Protein 5WUT (pdb70)

InterPro domains:
  IPR000757 Beta-glucanase-like, N-terminal domain [PF00722] (59-223)
  IPR000757 Beta-glucanase-like, N-terminal domain [PS51762] (27-251)
  IPR013320 Concanavalin A-like lectin/glucanase domain superfamily [SSF49899] (16-251)
  IPR050546 Glycosyl Hydrolase Family 16 [PTHR10963] (18-251)

Solvent-accessible surface area: 19400 Å² total; per-residue (Å²): 188,81,56,34,33,21,90,3,110,44,204,139,8,68,76,166,22,1,39,45,43,83,24,67,16,65,142,92,77,10,44,50,38,89,22,96,2,63,5,28,124,109,6,40,94,35,86,131,24,38,0,7,0,19,0,63,76,100,60,128,89,15,8,0,0,29,0,1,0,34,67,77,59,50,24,66,57,8,52,0,20,0,76,1,84,4,1,62,19,92,0,0,38,0,3,1,26,0,11,0,38,43,37,169,122,61,28,113,26,46,0,0,20,0,8,2,1,8,2,1,5,81,57,69,74,44,1,17,2,8,0,21,1,56,59,16,74,47,145,15,143,21,56,90,124,3,59,0,56,32,0,34,119,35,56,18,36,1,3,0,30,1,48,130,73,59,0,4,0,6,0,32,37,0,42,19,33,60,20,79,23,146,79,66,65,92,35,43,6,7,0,75,24,54,0,4,0,0,0,9,0,0,0,0,7,114,84,0,3,95,107,18,58,6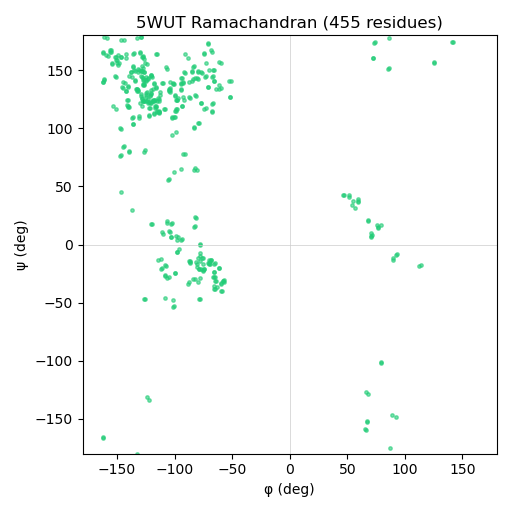4,92,23,28,96,32,67,0,14,1,28,27,0,47,0,78,94,189,77,60,32,34,20,90,3,112,44,205,137,12,68,75,164,21,1,38,45,40,83,23,70,12,72,141,86,74,15,35,54,30,78,23,96,2,64,5,27,124,111,5,38,101,33,87,132,24,42,0,10,0,11,0,60,73,108,62,126,94,16,6,0,0,32,0,1,0,37,67,76,59,52,24,67,58,8,52,0,20,0,79,1,83,5,0,60,19,84,0,0,48,0,3,2,28,0,10,0,40,44,36,176,122,62,28,112,25,46,0,0,21,0,8,2,1,12,2,3,5,79,54,70,76,41,2,29,2,8,0,23,1,54,60,15,80,49,148,12,145,21,58,90,118,4,56,0,57,31,0,32,118,34,55,19,37,2,3,0,31,1,48,131,71,58,0,4,1,6,0,33,37,0,41,19,32,61,17,82,20,146,86,68,60,96,34,50,7,7,0,76,26,52,0,5,0,0,0,9,0,0,0,0,3,94,99,0,5,88,108,17,62,64,92,26,2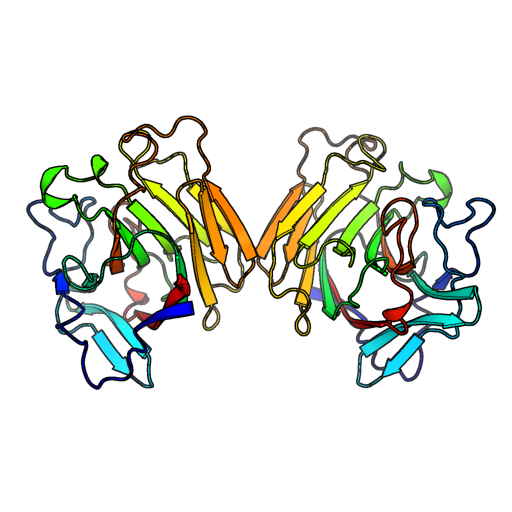8,95,32,66,0,13,3,28,28,0,46,0,77,100

Nearest PDB structures (foldseek):
  5wut-assembly1_B  TM=1.003E+00  e=5.704E-50  Flavobacterium sp.
  3b00-assembly2_B  TM=9.489E-01  e=1.989E-28  Thermotoga maritima MSB8
  4dfs-assembly2_B  TM=9.266E-01  e=1.039E-27  Thermotoga petrophila RKU-1
  4cte-assembly2_B  TM=9.230E-01  e=1.098E-27  Zobellia galactanivorans
  6jh5-assembly1_A  TM=9.094E-01  e=3.691E-27  Aquimarina

Organism: NCBI:txid1441053

Radius of gyration: 25.36 Å; Cα contacts (8 Å, |Δi|>4): 1259; chains: 2; bounding box: 70×44×69 Å

Structure (mmCIF, N/CA/C/O backbone):
data_5WUT
#
_entry.id   5WUT
#
_cell.length_a   64.630
_cell.length_b   80.880
_cell.length_c   109.490
_cell.angle_alpha   90.00
_cell.angle_beta   90.00
_cell.angle_gamma   90.00
#
_symmetry.space_group_name_H-M   'P 21 21 21'
#
loop_
_entity.id
_entity.type
_entity.pdbx_description
1 polymer ULam111
2 water water
#
loop_
_atom_site.group_PDB
_atom_site.id
_atom_site.type_symbol
_atom_site.label_atom_id
_atom_site.label_alt_id
_atom_site.label_comp_id
_atom_site.label_asym_id
_atom_site.label_entity_id
_atom_site.label_seq_id
_atom_site.pdbx_PDB_ins_code
_atom_site.Cartn_x
_atom_site.Cartn_y
_atom_site.Cartn_z
_atom_site.occupancy
_atom_site.B_iso_or_equiv
_atom_site.auth_seq_id
_atom_site.auth_comp_id
_atom_site.auth_asym_id
_atom_site.auth_atom_id
_atom_site.pdbx_PDB_model_num
ATOM 1 N N . LYS A 1 6 ? -45.484 -1.185 -20.436 1.00 17.42 6 LYS A N 1
ATOM 2 C CA . LYS A 1 6 ? -45.073 -2.474 -20.981 1.00 17.00 6 LYS A CA 1
ATOM 3 C C . LYS A 1 6 ? -43.561 -2.508 -21.175 1.00 15.82 6 LYS A C 1
ATOM 4 O O . LYS A 1 6 ? -42.934 -1.467 -21.364 1.00 12.86 6 LYS A O 1
ATOM 10 N N . LEU A 1 7 ? -42.989 -3.708 -21.127 1.00 16.85 7 LEU A N 1
ATOM 11 C CA . LEU A 1 7 ? -41.583 -3.899 -21.467 1.00 13.71 7 LEU A CA 1
ATOM 12 C C . LEU A 1 7 ? -41.440 -3.808 -22.973 1.00 18.37 7 LEU A C 1
ATOM 13 O O . LEU A 1 7 ? -42.010 -4.628 -23.694 1.00 20.14 7 LEU A O 1
ATOM 18 N N . VAL A 1 8 ? -40.705 -2.813 -23.458 1.00 14.04 8 VAL A N 1
ATOM 19 C CA . VAL A 1 8 ? -40.594 -2.608 -24.901 1.00 13.05 8 VAL A CA 1
ATOM 20 C C . VAL A 1 8 ? -39.298 -3.174 -25.491 1.00 13.32 8 VAL A C 1
ATOM 21 O O . VAL A 1 8 ? -39.247 -3.478 -26.680 1.00 14.94 8 VAL A O 1
ATOM 25 N N . TRP A 1 9 ? -38.257 -3.305 -24.667 1.00 13.39 9 TRP A N 1
ATOM 26 C CA . TRP A 1 9 ? -36.989 -3.888 -25.105 1.00 13.24 9 TRP A CA 1
ATOM 27 C C . TRP A 1 9 ? -36.176 -4.333 -23.904 1.00 11.15 9 TRP A C 1
ATOM 28 O O . TRP A 1 9 ? -36.194 -3.681 -22.873 1.00 11.75 9 TRP A O 1
ATOM 39 N N . GLU A 1 10 ? -35.492 -5.461 -24.033 1.00 11.12 10 GLU A N 1
ATOM 40 C CA . GLU A 1 10 ? -34.558 -5.891 -23.005 1.00 12.29 10 GLU A CA 1
ATOM 41 C C . GLU A 1 10 ? -33.320 -6.484 -23.646 1.00 14.90 10 GLU A C 1
ATOM 42 O O . GLU A 1 10 ? -33.400 -7.234 -24.622 1.00 15.32 10 GLU A O 1
ATOM 48 N N . GLU A 1 11 ? -32.173 -6.104 -23.097 1.00 13.98 11 GLU A N 1
ATOM 49 C CA . GLU A 1 11 ? -30.917 -6.788 -23.358 1.00 12.88 11 GLU A CA 1
ATOM 50 C C . GLU A 1 11 ? -30.630 -7.717 -22.179 1.00 13.85 11 GLU A C 1
ATOM 51 O O . GLU A 1 11 ? -30.327 -7.252 -21.067 1.00 13.07 11 GLU A O 1
ATOM 57 N N . HIS A 1 12 ? -30.741 -9.025 -22.413 1.00 15.29 12 HIS A N 1
ATOM 58 C CA . HIS A 1 12 ? -30.536 -10.044 -21.380 1.00 16.34 12 HIS A CA 1
ATOM 59 C C . HIS A 1 12 ? -29.071 -10.464 -21.252 1.00 13.80 12 HIS A C 1
ATOM 60 O O . HIS A 1 12 ? -28.706 -11.159 -20.309 1.00 16.02 12 HIS A O 1
ATOM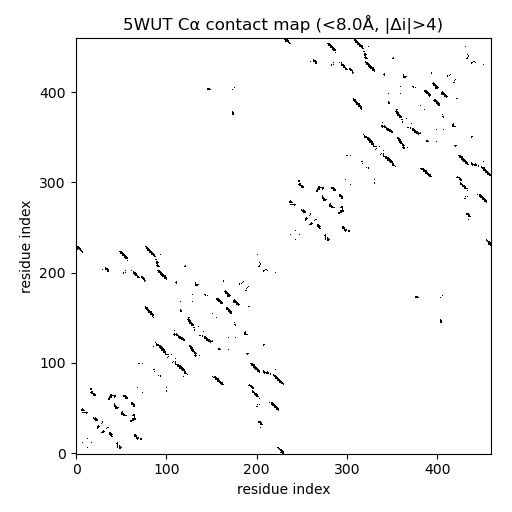 67 N N . PHE A 1 13 ? -28.268 -10.091 -22.248 1.00 13.08 13 PHE A N 1
ATOM 68 C CA . PHE A 1 13 ? -26.868 -10.528 -22.360 1.00 12.47 13 PHE A CA 1
ATOM 69 C C . PHE A 1 13 ? -26.733 -12.051 -22.246 1.00 18.64 13 PHE A C 1
ATOM 70 O O . PHE A 1 13 ? -25.799 -12.567 -21.618 1.00 20.04 13 PHE A O 1
ATOM 78 N N . ASN A 1 14 ? -27.660 -12.764 -22.879 1.00 19.97 14 ASN A N 1
ATOM 79 C CA . ASN A 1 14 ? -27.695 -14.223 -22.796 1.00 20.50 14 ASN A CA 1
ATOM 80 C C . ASN A 1 14 ? -27.037 -14.912 -23.984 1.00 22.59 14 ASN A C 1
ATOM 81 O O . ASN A 1 14 ? -26.897 -16.134 -23.989 1.00 27.48 14 ASN A O 1
ATOM 86 N N . GLY A 1 15 ? -26.647 -14.144 -24.995 1.00 19.59 15 GLY A N 1
ATOM 87 C CA . GLY A 1 15 ? -26.018 -14.719 -26.172 1.00 21.56 15 GLY A CA 1
ATOM 88 C C . GLY A 1 15 ? -24.606 -15.238 -25.922 1.00 24.37 15 GLY A C 1
ATOM 89 O O . GLY A 1 15 ? -24.048 -15.031 -24.843 1.00 23.87 15 GLY A O 1
ATOM 90 N N . LYS A 1 16 ? -24.011 -15.908 -26.911 1.00 25.18 16 LYS A N 1
ATOM 91 C CA . LYS A 1 16 ? -22.608 -16.290 -26.784 1.00 24.25 16 LYS A CA 1
ATOM 92 C C . LYS A 1 16 ? -21.701 -15.109 -27.072 1.00 23.02 16 LYS A C 1
ATOM 93 O O . LYS A 1 16 ? -20.544 -15.098 -26.667 1.00 25.88 16 LYS A O 1
ATOM 99 N N . GLU A 1 17 ? -22.221 -14.120 -27.787 1.00 20.62 17 GLU A N 1
ATOM 100 C CA . GLU A 1 17 ? -21.449 -12.923 -28.062 1.00 18.77 17 GLU A CA 1
ATOM 101 C C . GLU A 1 17 ? -22.360 -11.710 -28.008 1.00 17.89 17 GLU A C 1
ATOM 102 O O . GLU A 1 17 ? -23.586 -11.834 -28.046 1.00 18.15 17 GLU A O 1
ATOM 108 N N . LEU A 1 18 ? -21.753 -10.538 -27.903 1.00 17.16 18 LEU A N 1
ATOM 109 C CA . LEU A 1 18 ? -22.498 -9.289 -27.941 1.00 17.87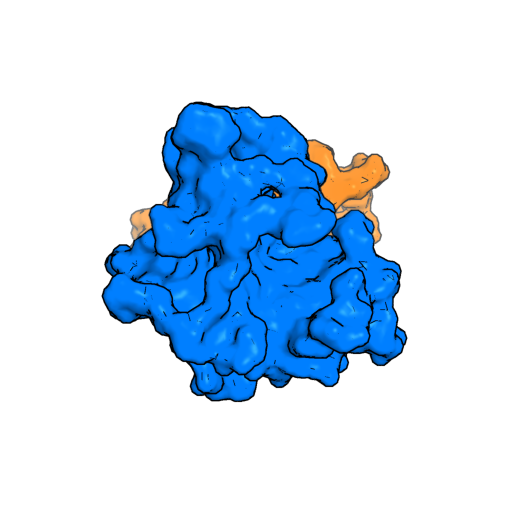 18 LEU A CA 1
ATOM 110 C C . LEU A 1 18 ? -23.214 -9.166 -29.275 1.00 16.96 18 LEU A C 1
ATOM 111 O O . LEU A 1 18 ? -22.624 -9.410 -30.320 1.00 17.55 18 LEU A O 1
ATOM 116 N N . ASP A 1 19 ? -24.488 -8.791 -29.245 1.00 15.30 19 ASP A N 1
ATOM 117 C CA . ASP A 1 19 ? -25.252 -8.652 -30.483 1.00 14.87 19 ASP A CA 1
ATOM 118 C C . ASP A 1 19 ? -24.924 -7.329 -31.177 1.00 16.02 19 ASP A C 1
ATOM 119 O O . ASP A 1 19 ? -25.389 -6.275 -30.755 1.00 14.21 19 ASP A O 1
ATOM 124 N N . THR A 1 20 ? -24.139 -7.377 -32.252 1.00 13.68 20 THR A N 1
ATOM 125 C CA . THR A 1 20 ? -23.713 -6.143 -32.916 1.00 14.27 20 THR A CA 1
ATOM 126 C C . THR A 1 20 ? -24.789 -5.523 -33.806 1.00 13.30 20 THR A C 1
ATOM 127 O O . THR A 1 20 ? -24.580 -4.463 -34.390 1.00 16.31 20 THR A O 1
ATOM 131 N N . LYS A 1 21 ? -25.952 -6.157 -33.881 1.00 14.10 21 LYS A N 1
ATOM 132 C CA . LYS A 1 21 ? -27.096 -5.517 -34.507 1.00 16.12 21 LYS A CA 1
ATOM 133 C C . LYS A 1 21 ? -27.673 -4.467 -33.564 1.00 13.56 21 LYS A C 1
ATOM 134 O O . LYS A 1 21 ? -28.351 -3.536 -33.996 1.00 14.58 21 LYS A O 1
ATOM 140 N N . ASN A 1 22 ? -27.389 -4.626 -32.276 1.00 14.02 22 ASN A N 1
ATOM 141 C CA . ASN A 1 22 ? -27.861 -3.666 -31.277 1.00 11.43 22 ASN A CA 1
ATOM 142 C C . ASN A 1 22 ? -26.738 -2.840 -30.653 1.00 11.83 22 ASN A C 1
ATOM 143 O O . ASN A 1 22 ? -27.008 -1.765 -30.114 1.00 11.98 22 ASN A O 1
ATOM 148 N N . TRP A 1 23 ? -25.491 -3.327 -30.733 1.00 11.33 23 TRP A N 1
ATOM 149 C CA . TRP A 1 23 ? -24.358 -2.671 -30.056 1.00 11.42 23 TRP A CA 1
ATOM 150 C C . TRP A 1 23 ? -23.227 -2.291 -30.994 1.00 14.32 23 TRP A C 1
ATOM 151 O O . TRP A 1 23 ? -22.888 -3.035 -31.923 1.00 14.04 23 TRP A O 1
ATOM 162 N N . ASN A 1 24 ? -22.628 -1.137 -30.716 1.00 10.60 24 ASN A N 1
ATOM 163 C CA . ASN A 1 24 ? -21.386 -0.717 -31.359 1.00 11.32 24 ASN A CA 1
ATOM 164 C C . ASN A 1 24 ? -20.255 -0.829 -30.371 1.00 10.63 24 ASN A C 1
ATOM 165 O O . ASN A 1 24 ? -20.473 -0.695 -29.158 1.00 11.77 24 ASN A O 1
ATOM 170 N N . PHE A 1 25 ? -19.041 -1.033 -30.875 1.00 11.84 25 PHE A N 1
ATOM 171 C CA . PHE A 1 25 ? -17.857 -0.785 -30.055 1.00 11.36 25 PHE A CA 1
ATOM 172 C C . PHE A 1 25 ? -17.327 0.615 -30.313 1.00 13.49 25 PHE A C 1
ATOM 173 O O . PHE A 1 25 ? -17.247 1.065 -31.463 1.00 15.60 25 PHE A O 1
ATOM 181 N N . GLU A 1 26 ? -16.933 1.300 -29.249 1.00 11.49 26 GLU A N 1
ATOM 182 C CA . GLU A 1 26 ? -16.093 2.475 -29.420 1.00 12.04 26 GLU A CA 1
ATOM 183 C C . GLU A 1 26 ? -14.692 2.031 -29.008 1.00 13.90 26 GLU A C 1
ATOM 184 O O . GLU A 1 26 ? -14.520 1.342 -28.000 1.00 14.62 26 GLU A O 1
ATOM 190 N N . LEU A 1 27 ? -13.702 2.325 -29.848 1.00 11.38 27 LEU A N 1
ATOM 191 C CA . LEU A 1 27 ? -12.393 1.682 -29.705 1.00 11.38 27 LEU A CA 1
ATOM 192 C C . LEU A 1 27 ? -11.241 2.668 -29.734 1.00 10.14 27 LEU A C 1
ATOM 193 O O . LEU A 1 27 ? -11.302 3.689 -30.423 1.00 12.60 27 LEU A O 1
ATOM 198 N N . GLY A 1 28 ? -10.175 2.305 -29.030 1.00 11.30 28 GLY A N 1
ATOM 199 C CA . GLY A 1 28 ? -8.919 3.036 -29.079 1.00 11.22 28 GLY A CA 1
ATOM 200 C C . GLY A 1 28 ? -8.755 4.107 -28.018 1.00 13.78 28 GLY A C 1
ATOM 201 O O . GLY A 1 28 ? -9.274 3.982 -26.904 1.00 13.29 28 GLY A O 1
ATOM 202 N N . ASP A 1 29 ? -8.022 5.159 -28.376 1.00 13.61 29 ASP A N 1
ATOM 203 C CA . ASP A 1 29 ? -7.643 6.188 -27.422 1.00 13.37 29 ASP A CA 1
ATOM 204 C C . ASP A 1 29 ? -8.547 7.425 -27.411 1.00 17.62 29 ASP A C 1
ATOM 205 O O . ASP A 1 29 ? -8.367 8.329 -26.578 1.00 15.88 29 ASP A O 1
ATOM 210 N N . GLY A 1 30 ? -9.523 7.459 -28.313 1.00 15.33 30 GLY A N 1
ATOM 211 C CA . GLY A 1 30 ? -10.480 8.549 -28.386 1.00 17.19 30 GLY A CA 1
ATOM 212 C C . GLY A 1 30 ? -10.066 9.708 -29.279 1.00 20.09 30 GLY A C 1
ATOM 213 O O . GLY A 1 30 ? -10.882 10.580 -29.575 1.00 22.57 30 GLY A O 1
ATOM 214 N N . CYS A 1 31 ? -8.803 9.730 -29.709 1.00 18.37 31 CYS A N 1
ATOM 215 C CA . CYS A 1 31 ? -8.309 10.808 -30.573 1.00 18.59 31 CYS A CA 1
ATOM 216 C C . CYS A 1 31 ? -9.193 11.009 -31.802 1.00 23.31 31 CYS A C 1
ATOM 217 O O . CYS A 1 31 ? -9.653 10.036 -32.398 1.00 21.90 31 CYS A O 1
ATOM 220 N N . PRO A 1 32 ? -9.419 12.279 -32.202 1.00 24.02 32 PRO A N 1
ATOM 221 C CA . PRO A 1 32 ? -8.733 13.486 -31.714 1.00 24.40 32 PRO A CA 1
ATOM 222 C C . PRO A 1 32 ? -9.197 13.999 -30.349 1.00 26.38 32 PRO A C 1
ATOM 223 O O . PRO A 1 32 ? -8.545 14.876 -29.776 1.00 26.43 32 PRO A O 1
ATOM 227 N N . ASN A 1 33 ? -10.290 13.455 -29.829 1.00 26.23 33 ASN A N 1
ATOM 228 C CA . ASN A 1 33 ? -10.633 13.677 -28.427 1.00 24.39 33 ASN A CA 1
ATOM 229 C C . ASN A 1 33 ? -9.860 12.696 -27.554 1.00 22.74 33 ASN A C 1
ATOM 230 O O . ASN A 1 33 ? -10.453 11.838 -26.897 1.00 21.69 33 ASN A O 1
ATOM 235 N N . CYS A 1 34 ? -8.534 12.822 -27.564 1.00 24.55 34 CYS A N 1
ATOM 236 C CA . CYS A 1 34 ? -7.647 11.847 -26.926 1.00 22.19 34 CYS A CA 1
ATOM 237 C C . CYS A 1 34 ? -7.915 11.710 -25.430 1.00 24.27 34 CYS A C 1
ATOM 238 O O . CYS A 1 34 ? -8.025 12.705 -24.716 1.00 24.19 34 CYS A O 1
ATOM 241 N N . GLY A 1 35 ? -7.974 10.471 -24.954 1.00 19.60 35 GLY A N 1
ATOM 242 C CA . GLY A 1 35 ? -8.274 10.199 -23.557 1.00 19.00 35 GLY A CA 1
ATOM 243 C C . GLY A 1 35 ? -9.753 10.298 -23.242 1.00 18.74 35 GLY A C 1
ATOM 244 O O . GLY A 1 35 ? -10.143 10.413 -22.073 1.00 18.96 35 GLY A O 1
ATOM 245 N N . TRP A 1 36 ? -10.566 10.267 -24.297 1.00 16.98 36 TRP A N 1
ATOM 246 C CA . TRP A 1 36 ? -12.025 10.266 -24.219 1.00 22.05 36 TRP A CA 1
ATOM 247 C C . TRP A 1 36 ? -12.636 11.432 -23.455 1.00 22.07 36 TRP A C 1
ATOM 248 O O . TRP A 1 36 ? -13.717 11.309 -22.892 1.00 22.32 36 TRP A O 1
ATOM 259 N N . GLY A 1 37 ? -11.979 12.586 -23.506 1.00 22.15 37 GLY A N 1
ATOM 260 C CA . GLY A 1 37 ? -12.571 13.789 -22.954 1.00 23.56 37 GLY A CA 1
ATOM 261 C C . GLY A 1 37 ? -12.184 14.018 -21.510 1.00 26.47 37 GLY A C 1
ATOM 262 O O . GLY A 1 37 ? -12.438 15.087 -20.958 1.00 28.32 37 GLY A O 1
ATOM 263 N N . ASN A 1 38 ? -11.543 13.029 -20.899 1.00 20.40 38 ASN A N 1
ATOM 264 C CA . ASN A 1 38 ? -11.098 13.191 -19.520 1.00 22.33 38 ASN A CA 1
ATOM 265 C C . ASN A 1 38 ? -9.698 12.653 -19.285 1.00 20.25 38 ASN A C 1
ATOM 266 O O . ASN A 1 38 ? -9.368 12.248 -18.169 1.00 22.69 38 ASN A O 1
ATOM 271 N N . SER A 1 39 ? -8.861 12.698 -20.319 1.00 20.25 39 SER A N 1
ATOM 272 C CA . SER A 1 39 ? -7.451 12.341 -20.194 1.00 15.91 39 SER A CA 1
ATOM 273 C C . SER A 1 39 ? -7.244 10.931 -19.613 1.00 18.65 39 SER A C 1
ATOM 274 O O . SER A 1 39 ? -6.331 10.688 -18.830 1.00 18.33 39 SER A O 1
ATOM 277 N N . GLU A 1 40 ? -8.118 10.009 -19.996 1.00 14.73 40 GLU A N 1
ATOM 278 C CA . GLU A 1 40 ? -8.115 8.648 -19.469 1.00 13.56 40 GLU A CA 1
ATOM 279 C C . GLU A 1 40 ? -6.984 7.750 -19.966 1.00 15.52 40 GLU A C 1
ATOM 280 O O . GLU A 1 40 ? -6.412 7.993 -21.027 1.00 16.99 40 GLU A O 1
ATOM 286 N N . ARG A 1 41 ? -6.657 6.727 -19.174 1.00 12.67 41 ARG A N 1
ATOM 287 C CA . ARG A 1 41 ? -5.529 5.853 -19.499 1.00 12.99 41 ARG A CA 1
ATOM 288 C C . ARG A 1 41 ? -5.825 4.728 -20.509 1.00 15.73 41 ARG A C 1
ATOM 289 O O . ARG A 1 41 ? -4.923 4.306 -21.239 1.00 16.83 41 ARG A O 1
ATOM 297 N N . GLN A 1 42 ? -7.059 4.233 -20.552 1.00 16.01 42 GLN A N 1
ATOM 298 C CA . GLN A 1 42 ? -7.328 3.000 -21.295 1.00 14.56 42 GLN A CA 1
ATOM 299 C C . GLN A 1 42 ? -7.459 3.159 -22.801 1.00 11.37 42 GLN A C 1
ATOM 300 O O . GLN A 1 42 ? -7.898 4.194 -23.304 1.00 12.38 42 GLN A O 1
ATOM 306 N N . LEU A 1 43 ? -7.048 2.107 -23.510 1.00 11.76 43 LEU A N 1
ATOM 307 C CA . LEU A 1 43 ? -7.495 1.888 -24.872 1.00 10.56 43 LEU A CA 1
ATOM 308 C C . LEU A 1 43 ? -8.691 0.967 -24.793 1.00 10.46 43 LEU A C 1
ATOM 309 O O . LEU A 1 43 ? -8.664 -0.041 -24.084 1.00 11.43 43 LEU A O 1
ATOM 314 N N . TYR A 1 44 ? -9.746 1.316 -25.510 1.00 10.68 44 TYR A N 1
ATOM 315 C CA . TYR A 1 44 ? -10.911 0.456 -25.553 1.00 10.95 44 TYR A CA 1
ATOM 316 C C . TYR A 1 44 ? -10.737 -0.562 -26.677 1.00 12.28 44 TYR A C 1
ATOM 317 O O . TYR A 1 44 ? -10.217 -0.231 -27.751 1.00 12.71 44 TYR A O 1
ATOM 326 N N . THR A 1 45 ? -11.143 -1.801 -26.410 1.00 11.47 45 THR A N 1
ATOM 327 C CA . THR A 1 45 ? -10.907 -2.903 -27.338 1.00 12.67 45 THR A CA 1
ATOM 328 C C . THR A 1 45 ? -12.157 -3.730 -27.558 1.00 12.93 45 THR A C 1
ATOM 329 O O . THR A 1 45 ? -13.179 -3.491 -26.914 1.00 12.73 45 THR A O 1
ATOM 333 N N . LYS A 1 46 ? -12.054 -4.731 -28.432 1.00 13.96 46 LYS A N 1
ATOM 334 C CA . LYS A 1 46 ? -13.119 -5.723 -28.614 1.00 13.27 46 LYS A CA 1
ATOM 335 C C . LYS A 1 46 ? -12.743 -7.025 -27.922 1.00 15.34 46 LYS A C 1
ATOM 336 O O . LYS A 1 46 ? -13.438 -8.047 -28.048 1.00 16.29 46 LYS A O 1
ATOM 342 N N . THR A 1 47 ? -11.635 -6.992 -27.193 1.00 14.88 47 THR A N 1
ATOM 343 C CA . THR A 1 47 ? -11.100 -8.197 -26.569 1.00 16.10 47 THR A CA 1
ATOM 344 C C . THR A 1 47 ? -11.019 -8.113 -25.043 1.00 17.28 47 THR A C 1
ATOM 345 O O . THR A 1 47 ? -10.320 -8.905 -24.402 1.00 21.02 47 THR A O 1
ATOM 349 N N . ASN A 1 48 ? -11.751 -7.173 -24.443 1.00 14.03 48 ASN A N 1
ATOM 350 C CA . ASN A 1 48 ? -11.769 -7.052 -22.987 1.00 14.05 48 ASN A CA 1
ATOM 351 C C . ASN A 1 48 ? -13.109 -7.434 -22.347 1.00 13.65 48 ASN A C 1
ATOM 352 O O . ASN A 1 48 ? -13.320 -7.210 -21.158 1.00 15.43 48 ASN A O 1
ATOM 357 N N . HIS A 1 49 ? -14.007 -8.020 -23.124 1.00 12.83 49 HIS A N 1
ATOM 358 C CA . HIS A 1 49 ? -15.295 -8.424 -22.563 1.00 11.86 49 HIS A CA 1
ATOM 359 C C . HIS A 1 49 ? -15.604 -9.879 -22.881 1.00 15.04 49 HIS A C 1
ATOM 360 O O . HIS A 1 49 ? -15.039 -10.463 -23.810 1.00 15.97 49 HIS A O 1
ATOM 367 N N . LYS A 1 50 ? -16.522 -10.450 -22.116 1.00 13.93 50 LYS A N 1
ATOM 368 C CA . LYS A 1 50 ? -17.023 -11.793 -22.385 1.00 15.34 50 LYS A CA 1
ATOM 369 C C . LYS A 1 50 ? -18.477 -11.904 -21.945 1.00 16.42 50 LYS A C 1
ATOM 370 O O . LYS A 1 50 ? -18.947 -11.130 -21.107 1.00 15.53 50 LYS A O 1
ATOM 376 N N . MET A 1 51 ? -19.192 -12.848 -22.544 1.00 17.63 51 MET A N 1
ATOM 377 C CA . MET A 1 51 ? -20.542 -13.184 -22.110 1.00 17.81 51 MET A CA 1
ATOM 378 C C . MET A 1 51 ? -20.453 -14.433 -21.255 1.00 19.88 51 MET A C 1
ATOM 379 O O . MET A 1 51 ? -20.048 -15.492 -21.731 1.00 21.87 51 MET A O 1
ATOM 384 N N . GLU A 1 52 ? -20.790 -14.295 -19.981 1.00 18.36 52 GLU A N 1
ATOM 385 C CA . GLU A 1 52 ? -20.603 -15.365 -19.008 1.00 19.68 52 GLU A CA 1
ATOM 386 C C . GLU A 1 52 ? -21.758 -15.450 -18.018 1.00 22.12 52 GLU A C 1
ATOM 387 O O . GLU A 1 52 ? -22.032 -14.486 -17.317 1.00 17.73 52 GLU A O 1
ATOM 393 N N . ASN A 1 53 ? -22.431 -16.596 -17.976 1.00 26.48 53 ASN A N 1
ATOM 394 C CA . ASN A 1 53 ? -23.459 -16.853 -16.969 1.00 26.50 53 ASN A CA 1
ATOM 395 C C . ASN A 1 53 ? -24.589 -15.820 -17.033 1.00 22.17 53 ASN A C 1
ATOM 396 O O . ASN A 1 53 ? -25.116 -15.395 -16.000 1.00 25.43 53 ASN A O 1
ATOM 401 N N . GLY A 1 54 ? -24.936 -15.408 -18.251 1.00 20.12 54 GLY A N 1
ATOM 402 C CA . GLY A 1 54 ? -26.007 -14.451 -18.473 1.00 20.84 54 GLY A CA 1
ATOM 403 C C . GLY A 1 54 ? -25.637 -13.012 -18.155 1.00 18.00 54 GLY A C 1
ATOM 404 O O . GLY A 1 54 ? -26.506 -12.154 -18.027 1.00 18.46 54 GLY A O 1
ATOM 405 N N . LYS A 1 55 ? -24.345 -12.742 -18.012 1.00 16.48 55 LYS A N 1
ATOM 406 C CA . LYS A 1 55 ? -23.863 -11.384 -17.770 1.00 16.26 55 LYS A CA 1
ATOM 407 C C . LYS A 1 55 ? -22.910 -10.942 -18.868 1.00 17.28 55 LYS A C 1
ATOM 408 O O . LYS A 1 55 ? -22.121 -11.747 -19.376 1.00 15.64 55 LYS A O 1
ATOM 414 N N . LEU A 1 56 ? -22.966 -9.658 -19.210 1.00 13.44 56 LEU A N 1
ATOM 415 C CA . LEU A 1 56 ? -21.848 -9.013 -19.886 1.00 12.37 56 LEU A CA 1
ATOM 416 C C . LEU A 1 56 ? -20.779 -8.724 -18.836 1.00 9.86 56 LEU A C 1
ATOM 417 O O . LEU A 1 56 ? -21.045 -8.050 -17.846 1.00 11.98 56 LEU A O 1
ATOM 422 N N . VAL A 1 57 ? -19.575 -9.260 -19.029 1.00 11.05 57 VAL A N 1
ATOM 423 C CA . VAL A 1 57 ? -18.486 -8.990 -18.100 1.00 11.31 57 VAL A CA 1
ATOM 424 C C . VAL A 1 57 ? -17.380 -8.223 -18.806 1.00 12.23 57 VAL A C 1
ATOM 425 O O . VAL A 1 57 ? -16.749 -8.722 -19.734 1.00 12.97 57 VAL A O 1
ATOM 429 N N . ILE A 1 58 ? -17.168 -6.987 -18.367 1.00 12.65 58 ILE A N 1
ATOM 430 C CA . ILE A 1 58 ? -16.095 -6.162 -18.897 1.00 12.94 58 ILE A CA 1
ATOM 431 C C . ILE A 1 58 ? -14.928 -6.217 -17.936 1.00 11.59 58 ILE A C 1
ATOM 432 O O . ILE A 1 58 ? -15.104 -5.991 -16.736 1.00 10.53 58 ILE A O 1
ATOM 437 N N . THR A 1 59 ? -13.736 -6.523 -18.446 1.00 12.45 59 THR A N 1
ATOM 438 C CA . THR A 1 59 ? -12.563 -6.581 -17.580 1.00 14.87 59 THR A CA 1
ATOM 439 C C . THR A 1 59 ? -11.555 -5.484 -17.912 1.00 11.90 59 THR A C 1
ATOM 440 O O . THR A 1 59 ? -11.144 -5.324 -19.070 1.00 14.17 59 THR A O 1
ATOM 444 N N . ALA A 1 60 ? -11.203 -4.712 -16.887 1.00 10.85 60 ALA A N 1
ATOM 445 C CA . ALA A 1 60 ? -10.155 -3.704 -16.985 1.00 10.34 60 ALA A CA 1
ATOM 446 C C . ALA A 1 60 ? -8.825 -4.381 -16.678 1.00 10.66 60 ALA A C 1
ATOM 447 O O . ALA A 1 60 ? -8.708 -5.069 -15.671 1.00 12.36 60 ALA A O 1
ATOM 449 N N . LYS A 1 61 ? -7.858 -4.220 -17.580 1.00 10.91 61 LYS A N 1
ATOM 450 C CA . LYS A 1 61 ? -6.573 -4.904 -17.461 1.00 13.69 61 LYS A CA 1
ATOM 451 C C . LYS A 1 61 ? -5.416 -3.931 -17.576 1.00 13.04 61 LYS A C 1
ATOM 452 O O . LYS A 1 61 ? -5.519 -2.896 -18.225 1.00 14.35 61 LYS A O 1
ATOM 458 N N . LYS A 1 62 ? -4.296 -4.301 -16.963 1.00 13.04 62 LYS A N 1
ATOM 459 C CA . LYS A 1 62 ? -3.051 -3.596 -17.183 1.00 13.37 62 LYS A CA 1
ATOM 460 C C . LYS A 1 62 ? -2.000 -4.592 -17.678 1.00 13.97 62 LYS A C 1
ATOM 461 O O . LYS A 1 62 ? -1.767 -5.620 -17.052 1.00 17.62 62 LYS A O 1
ATOM 467 N N . GLU A 1 63 ? -1.407 -4.284 -18.825 1.00 14.68 63 GLU A N 1
ATOM 468 C CA . GLU A 1 63 ? -0.394 -5.131 -19.447 1.00 19.13 63 GLU A CA 1
ATOM 469 C C . GLU A 1 63 ? 0.784 -4.231 -19.812 1.00 17.04 63 GLU A C 1
ATOM 470 O O . GLU A 1 63 ? 0.703 -3.391 -20.713 1.00 16.43 63 GLU A O 1
ATOM 476 N N . GLY A 1 64 ? 1.885 -4.372 -19.081 1.00 20.28 64 GLY A N 1
ATOM 477 C CA . GLY A 1 64 ? 2.960 -3.412 -19.218 1.00 19.88 64 GLY A CA 1
ATOM 478 C C . GLY A 1 64 ? 2.474 -2.073 -18.712 1.00 18.68 64 GLY A C 1
ATOM 479 O O . GLY A 1 64 ? 1.942 -1.980 -17.599 1.00 23.02 64 GLY A O 1
ATOM 480 N N . THR A 1 65 ? 2.614 -1.034 -19.525 1.00 16.55 65 THR A N 1
ATOM 481 C CA . THR A 1 65 ? 2.008 0.246 -19.187 1.00 18.15 65 THR A CA 1
ATOM 482 C C . THR A 1 65 ? 0.748 0.522 -19.999 1.00 15.22 65 THR A C 1
ATOM 483 O O . THR A 1 65 ? 0.244 1.640 -20.003 1.00 18.63 65 THR A O 1
ATOM 487 N N . GLN A 1 66 ? 0.257 -0.494 -20.701 1.00 13.93 66 GLN A N 1
ATOM 488 C CA . GLN A 1 66 ? -0.989 -0.364 -21.451 1.00 15.24 66 GLN A CA 1
ATOM 489 C C . GLN A 1 66 ? -2.197 -0.808 -20.619 1.00 12.62 66 GLN A C 1
ATOM 490 O O . GLN A 1 66 ? -2.215 -1.894 -20.038 1.00 14.08 66 GLN A O 1
ATOM 496 N N . TYR A 1 67 ? -3.188 0.074 -20.534 1.00 12.14 67 TYR A N 1
ATOM 497 C CA . TYR A 1 67 ? -4.458 -0.233 -19.897 1.00 12.69 67 TYR A CA 1
ATOM 498 C C . TYR A 1 67 ? -5.512 -0.476 -20.960 1.00 9.81 67 TYR A C 1
ATOM 499 O O . TYR A 1 67 ? -5.559 0.260 -21.937 1.00 13.06 67 TYR A O 1
ATOM 508 N N . THR A 1 68 ? -6.375 -1.470 -20.748 1.00 10.71 68 THR A N 1
ATOM 509 C CA . THR A 1 68 ? -7.439 -1.771 -21.706 1.00 10.64 68 THR A CA 1
ATOM 510 C C . THR A 1 68 ? -8.782 -2.044 -21.028 1.00 11.56 68 THR A C 1
ATOM 511 O O . THR A 1 68 ? -8.842 -2.511 -19.894 1.00 10.88 68 THR A O 1
ATOM 515 N N . SER A 1 69 ? -9.851 -1.768 -21.760 1.00 11.00 69 SER A N 1
ATOM 516 C CA . SER A 1 69 ? -11.191 -1.970 -21.230 1.00 10.56 69 SER A CA 1
ATOM 517 C C . SER A 1 69 ? -12.166 -1.995 -22.397 1.00 11.58 69 SER A C 1
ATOM 518 O O . SER A 1 69 ? -11.740 -2.127 -23.549 1.00 10.41 69 SER A O 1
ATOM 521 N N . THR A 1 70 ? -13.461 -1.873 -22.093 1.00 8.98 70 THR A N 1
ATOM 522 C CA . THR A 1 70 ? -14.535 -1.946 -23.088 1.00 10.57 70 THR A CA 1
ATOM 523 C C . THR A 1 70 ? -15.448 -0.740 -22.987 1.00 7.50 70 THR A C 1
ATOM 524 O O . THR A 1 70 ? -15.746 -0.270 -21.872 1.00 10.66 70 THR A O 1
ATOM 528 N N . ARG A 1 71 ? -15.889 -0.249 -24.141 1.00 9.73 71 ARG A N 1
ATOM 529 C CA . ARG A 1 71 ? -16.904 0.794 -24.233 1.00 8.07 71 ARG A CA 1
ATOM 530 C C . ARG A 1 71 ? -17.832 0.467 -25.398 1.00 10.67 71 ARG A C 1
ATOM 531 O O . ARG A 1 71 ? -17.393 0.400 -26.551 1.00 9.61 71 ARG A O 1
ATOM 539 N N . ILE A 1 72 ? -19.111 0.257 -25.097 1.00 10.59 72 ILE A N 1
ATOM 540 C CA . ILE A 1 72 ? -20.078 -0.114 -26.122 1.00 10.09 72 ILE A CA 1
ATOM 541 C C . ILE A 1 72 ? -21.281 0.810 -26.051 1.00 10.00 72 ILE A C 1
ATOM 542 O O . ILE A 1 72 ? -21.607 1.324 -24.979 1.00 10.40 72 ILE A O 1
ATOM 547 N N . THR A 1 73 ? -21.916 1.043 -27.198 1.00 8.72 73 THR A N 1
ATOM 548 C CA . THR A 1 73 ? -23.102 1.899 -27.263 1.00 9.63 73 THR A CA 1
ATOM 549 C C . THR A 1 73 ? -24.180 1.276 -28.120 1.00 10.99 73 THR A C 1
ATOM 550 O O . THR A 1 73 ? -23.907 0.371 -28.910 1.00 9.91 73 THR A O 1
ATOM 554 N N . THR A 1 74 ? -25.400 1.785 -28.002 1.00 9.10 74 THR A N 1
ATOM 555 C CA . THR A 1 74 ? -26.464 1.358 -28.918 1.00 8.28 74 THR A CA 1
ATOM 556 C C . THR A 1 74 ? -26.804 2.437 -29.942 1.00 10.33 74 THR A C 1
ATOM 557 O O . THR A 1 74 ? -27.867 2.407 -30.550 1.00 10.34 74 THR A O 1
ATOM 561 N N . GLN A 1 75 ? -25.889 3.382 -30.153 1.00 9.15 75 GLN A N 1
ATOM 562 C CA . GLN A 1 75 ? -26.131 4.498 -31.069 1.00 10.11 75 GLN A CA 1
ATOM 563 C C . GLN A 1 75 ? -26.596 4.034 -32.447 1.00 11.56 75 GLN A C 1
ATOM 564 O O . GLN A 1 75 ? -25.944 3.208 -33.071 1.00 12.66 75 GLN A O 1
ATOM 570 N N . GLY A 1 76 ? -27.716 4.586 -32.904 1.00 11.60 76 GLY A N 1
ATOM 571 C CA . GLY A 1 76 ? -28.258 4.275 -34.219 1.00 12.90 76 GLY A CA 1
ATOM 572 C C . GLY A 1 76 ? -28.836 2.879 -34.363 1.00 15.12 76 GLY A C 1
ATOM 573 O O . GLY A 1 76 ? -29.228 2.487 -35.461 1.00 13.74 76 GLY A O 1
ATOM 574 N N . LYS A 1 77 ? -28.907 2.140 -33.259 1.00 11.43 77 LYS A N 1
ATOM 575 C CA . LYS A 1 77 ? -29.367 0.747 -33.265 1.00 11.89 77 LYS A CA 1
ATOM 576 C C . LYS A 1 77 ? -30.514 0.454 -32.299 1.00 12.90 77 LYS A C 1
ATOM 577 O O . LYS A 1 77 ? -31.476 -0.220 -32.658 1.00 13.73 77 LYS A O 1
ATOM 583 N N . LYS A 1 78 ? -30.384 0.926 -31.063 1.00 10.58 78 LYS A N 1
ATOM 584 C CA . LYS A 1 78 ? -31.475 0.831 -30.096 1.00 11.79 78 LYS A CA 1
ATOM 585 C C . LYS A 1 78 ? -31.579 2.162 -29.367 1.00 10.51 78 LYS A C 1
ATOM 586 O O . LYS A 1 78 ? -30.745 2.482 -28.517 1.00 12.41 78 LYS A O 1
ATOM 592 N N . GLU A 1 79 ? -32.577 2.953 -29.733 1.00 9.39 79 GLU A N 1
ATOM 593 C CA . GLU A 1 79 ? -32.762 4.279 -29.146 1.00 8.91 79 GLU A CA 1
ATOM 594 C C . GLU A 1 79 ? -34.198 4.437 -28.654 1.00 10.56 79 GLU A C 1
ATOM 595 O O . GLU A 1 79 ? -35.139 3.887 -29.242 1.00 10.88 79 GLU A O 1
ATOM 601 N N . PHE A 1 80 ? -34.351 5.163 -27.550 1.00 10.08 80 PHE A N 1
ATOM 602 C CA . PHE A 1 80 ? -35.648 5.334 -26.896 1.00 10.23 80 PHE A CA 1
ATOM 603 C C . PHE A 1 80 ? -35.870 6.750 -26.399 1.00 10.01 80 PHE A C 1
ATOM 604 O O . PHE A 1 80 ? -34.937 7.421 -25.973 1.00 10.58 80 PHE A O 1
ATOM 612 N N . GLN A 1 81 ? -37.120 7.201 -26.467 1.00 10.51 81 GLN A N 1
ATOM 613 C CA . GLN A 1 81 ? -37.513 8.489 -25.911 1.00 11.06 81 GLN A CA 1
ATOM 614 C C . GLN A 1 81 ? -38.546 8.250 -24.819 1.00 10.60 81 GLN A C 1
ATOM 615 O O . GLN A 1 81 ? -39.661 7.779 -25.113 1.00 11.22 81 GLN A O 1
ATOM 621 N N . TYR A 1 82 ? -38.137 8.556 -23.581 1.00 10.91 82 TYR A N 1
ATOM 622 C CA . TYR A 1 82 ? -38.891 8.367 -22.338 1.00 9.99 82 TYR A CA 1
ATOM 623 C C . TYR A 1 82 ? -38.983 6.900 -21.946 1.00 10.83 82 TYR A C 1
ATOM 624 O O . TYR A 1 82 ? -38.788 5.998 -22.764 1.00 11.16 82 TYR A O 1
ATOM 633 N N . GLY A 1 83 ? -39.283 6.672 -20.675 1.00 9.94 83 GLY A N 1
ATOM 634 C CA . GLY A 1 83 ? -39.509 5.327 -20.192 1.00 11.69 83 GLY A CA 1
ATOM 635 C C . GLY A 1 83 ? -38.952 5.099 -18.806 1.00 11.62 83 GLY A C 1
ATOM 636 O O . GLY A 1 83 ? -38.310 5.972 -18.227 1.00 9.90 83 GLY A O 1
ATOM 637 N N . TYR A 1 84 ? -39.225 3.924 -18.266 1.00 9.62 84 TYR A N 1
ATOM 638 C CA . TYR A 1 84 ? -38.549 3.475 -17.066 1.00 9.78 84 TYR A CA 1
ATOM 639 C C . TYR A 1 84 ? -37.443 2.555 -17.545 1.00 9.42 84 TYR A C 1
ATOM 640 O O . TYR A 1 84 ? -37.707 1.518 -18.149 1.00 10.37 84 TYR A O 1
ATOM 649 N N . ILE A 1 85 ? -36.205 2.950 -17.288 1.00 6.10 85 ILE A N 1
ATOM 650 C CA . ILE A 1 85 ? -35.049 2.249 -17.834 1.00 8.21 85 ILE A CA 1
ATOM 651 C C . ILE A 1 85 ? -34.222 1.734 -16.655 1.00 10.72 85 ILE A C 1
ATOM 652 O O . ILE A 1 85 ? -33.863 2.501 -15.775 1.00 10.79 85 ILE A O 1
ATOM 657 N N . GLU A 1 86 ? -33.961 0.432 -16.618 1.00 8.69 86 GLU A N 1
ATOM 658 C CA . GLU A 1 86 ? -33.324 -0.196 -15.446 1.00 8.12 86 GLU A CA 1
ATOM 659 C C . GLU A 1 86 ? -32.187 -1.124 -15.831 1.00 10.20 86 GLU A C 1
ATOM 660 O O . GLU A 1 86 ? -32.338 -1.936 -16.751 1.00 11.00 86 GLU A O 1
ATOM 666 N N . ALA A 1 87 ? -31.058 -1.007 -15.128 1.00 9.06 87 ALA A N 1
ATOM 667 C CA . ALA A 1 87 ? -29.943 -1.926 -15.300 1.00 8.26 87 ALA A CA 1
ATOM 668 C C . ALA A 1 87 ? -29.640 -2.618 -13.988 1.00 11.12 87 ALA A C 1
ATOM 669 O O . ALA A 1 87 ? -29.813 -2.042 -12.917 1.00 10.70 87 ALA A O 1
ATOM 671 N N . ARG A 1 88 ? -29.218 -3.872 -14.070 1.00 10.03 88 ARG A N 1
ATOM 672 C CA . ARG A 1 88 ? -28.792 -4.619 -12.898 1.00 9.42 88 ARG A CA 1
ATOM 673 C C . ARG A 1 88 ? -27.318 -4.911 -13.082 1.00 11.02 88 ARG A C 1
ATOM 674 O O . ARG A 1 88 ? -26.923 -5.473 -14.107 1.00 10.44 88 ARG A O 1
ATOM 682 N N . ALA A 1 89 ? -26.488 -4.494 -12.131 1.00 8.84 89 ALA A N 1
ATOM 683 C CA . ALA A 1 89 ? -25.051 -4.597 -12.339 1.00 8.96 89 ALA A CA 1
ATOM 684 C C . ALA A 1 89 ? -24.267 -4.770 -11.052 1.00 10.40 89 ALA A C 1
ATOM 685 O O . ALA A 1 89 ? -24.744 -4.445 -9.965 1.00 10.03 89 ALA A O 1
ATOM 687 N N . LYS A 1 90 ? -23.054 -5.300 -11.206 1.00 11.30 90 LYS A N 1
ATOM 688 C CA . LYS A 1 90 ? -22.111 -5.498 -10.100 1.00 10.16 90 LYS A CA 1
ATOM 689 C C . LYS A 1 90 ? -20.835 -4.711 -10.408 1.00 9.68 90 LYS A C 1
ATOM 690 O O . LYS A 1 90 ? -20.331 -4.769 -11.536 1.00 10.29 90 LYS A O 1
ATOM 696 N N . LEU A 1 91 ? -20.341 -3.960 -9.419 1.00 11.21 91 LEU A N 1
ATOM 697 C CA . LEU A 1 91 ? -19.259 -2.999 -9.637 1.00 8.73 91 LEU A CA 1
ATOM 698 C C . LEU A 1 91 ? -17.864 -3.603 -9.565 1.00 9.39 91 LEU A C 1
ATOM 699 O O . LEU A 1 91 ? -17.651 -4.559 -8.813 1.00 12.89 91 LEU A O 1
ATOM 704 N N . PRO A 1 92 ? -16.923 -3.030 -10.334 1.00 10.80 92 PRO A N 1
ATOM 705 C CA . PRO A 1 92 ? -15.496 -3.242 -10.072 1.00 11.57 92 PRO A CA 1
ATOM 706 C C . PRO A 1 92 ? -15.122 -2.419 -8.853 1.00 14.08 92 PRO A C 1
ATOM 707 O O . PRO A 1 92 ? -15.874 -1.509 -8.491 1.00 13.14 92 PRO A O 1
ATOM 711 N N . VAL A 1 93 ? -13.977 -2.692 -8.235 1.00 13.58 93 VAL A N 1
ATOM 712 C CA . VAL A 1 93 ? -13.598 -1.932 -7.055 1.00 12.86 93 VAL A CA 1
ATOM 713 C C . VAL A 1 93 ? -12.142 -1.518 -7.130 1.00 16.08 93 VAL A C 1
ATOM 714 O O . VAL A 1 93 ? -11.328 -2.191 -7.758 1.00 17.22 93 VAL A O 1
ATOM 718 N N . GLY A 1 94 ? -11.824 -0.389 -6.510 1.00 13.20 94 GLY A N 1
ATOM 719 C CA . GLY A 1 94 ? -10.436 0.022 -6.375 1.00 13.59 94 GLY A CA 1
ATOM 720 C C . GLY A 1 94 ? -10.158 1.411 -6.900 1.00 12.25 94 GLY A C 1
ATOM 721 O O . GLY A 1 94 ? -10.877 1.939 -7.756 1.00 11.58 94 GLY A O 1
ATOM 722 N N . LYS A 1 95 ? -9.095 2.020 -6.385 1.00 12.37 95 LYS A N 1
ATOM 723 C CA . LYS A 1 95 ? -8.780 3.391 -6.748 1.00 14.29 95 LYS A CA 1
ATOM 724 C C . LYS A 1 95 ? -8.371 3.524 -8.214 1.00 14.44 95 LYS A C 1
ATOM 725 O O . LYS A 1 95 ? -7.409 2.894 -8.658 1.00 14.16 95 LYS A O 1
ATOM 731 N N . GLY A 1 96 ? -9.111 4.346 -8.953 1.00 11.42 96 GLY A N 1
ATOM 732 C CA . GLY A 1 96 ? -8.805 4.617 -10.347 1.00 12.24 96 GLY A CA 1
ATOM 733 C C . GLY A 1 96 ? -9.838 4.075 -11.321 1.00 11.35 96 GLY A C 1
ATOM 734 O O . GLY A 1 96 ? -9.898 4.520 -12.456 1.00 11.07 96 GLY A O 1
ATOM 735 N N . ILE A 1 97 ? -10.664 3.134 -10.875 1.00 11.59 97 ILE A N 1
ATOM 736 C CA . ILE A 1 97 ? -11.655 2.532 -11.756 1.00 12.72 97 ILE A CA 1
ATOM 737 C C . ILE A 1 97 ? -12.916 3.411 -11.856 1.00 10.63 97 ILE A C 1
ATOM 738 O O . ILE A 1 97 ? -13.305 4.072 -10.889 1.00 11.66 97 ILE A O 1
ATOM 743 N N . TRP A 1 98 ? -13.515 3.462 -13.041 1.00 8.81 98 TRP A N 1
ATOM 744 C CA . TRP A 1 98 ? -14.726 4.255 -13.257 1.00 10.82 98 TRP A CA 1
ATOM 745 C C . TRP A 1 98 ? -15.695 3.571 -14.228 1.00 8.64 98 TRP A C 1
ATOM 746 O O . TRP A 1 98 ? -15.694 3.855 -15.445 1.00 10.63 98 TRP A O 1
ATOM 757 N N . PRO A 1 99 ? -16.527 2.674 -13.684 1.00 9.78 99 PRO A N 1
ATOM 758 C CA . PRO A 1 99 ? -17.598 2.041 -14.448 1.00 10.87 99 PRO A CA 1
ATOM 759 C C . PRO A 1 99 ? -18.780 2.980 -14.639 1.00 8.95 99 PRO A C 1
ATOM 760 O O . PRO A 1 99 ? -19.060 3.819 -13.771 1.00 9.66 99 PRO A O 1
ATOM 764 N N . ALA A 1 100 ? -19.469 2.838 -15.766 1.00 7.32 100 ALA A N 1
ATOM 765 C CA . ALA A 1 100 ? -20.621 3.688 -16.026 1.00 8.22 100 ALA A CA 1
ATOM 766 C C . ALA A 1 100 ? -21.652 3.020 -16.920 1.00 10.06 100 ALA A C 1
ATOM 767 O O . ALA A 1 100 ? -21.316 2.270 -17.830 1.00 10.06 100 ALA A O 1
ATOM 769 N N . PHE A 1 101 ? -22.918 3.312 -16.647 1.00 8.17 101 PHE A N 1
ATOM 770 C CA . PHE A 1 101 ? -24.030 3.014 -17.550 1.00 8.55 101 PHE A CA 1
ATOM 771 C C . PHE A 1 101 ? -24.792 4.317 -17.720 1.00 9.07 101 PHE A C 1
ATOM 772 O O . PHE A 1 101 ? -25.215 4.927 -16.735 1.00 8.90 101 PHE A O 1
ATOM 780 N N . TRP A 1 102 ? -24.946 4.767 -18.955 1.00 7.86 102 TRP A N 1
ATOM 781 C CA . TRP A 1 102 ? -25.413 6.125 -19.186 1.00 8.52 102 TRP A CA 1
ATOM 782 C C . TRP A 1 102 ? -26.007 6.271 -20.575 1.00 8.34 102 TRP A C 1
ATOM 783 O O . TRP A 1 102 ? -26.090 5.285 -21.313 1.00 8.66 102 TRP A O 1
ATOM 794 N N . MET A 1 103 ? -26.509 7.464 -20.895 1.00 7.88 103 MET A N 1
ATOM 795 C CA . MET A 1 103 ? -27.176 7.701 -22.179 1.00 8.18 103 MET A CA 1
ATOM 796 C C . MET A 1 103 ? -26.781 9.023 -22.810 1.00 9.06 103 MET A C 1
ATOM 797 O O . MET A 1 103 ? -26.488 9.979 -22.102 1.00 8.40 103 MET A O 1
ATOM 802 N N . LEU A 1 104 ? -26.776 9.061 -24.146 1.00 8.60 104 LEU A N 1
ATOM 803 C CA . LEU A 1 104 ? -26.499 10.281 -24.901 1.00 9.35 104 LEU A CA 1
ATOM 804 C C . LEU A 1 104 ? -27.594 10.582 -25.905 1.00 8.93 104 LEU A C 1
ATOM 805 O O . LEU A 1 104 ? -28.225 9.665 -26.432 1.00 10.71 104 LEU A O 1
ATOM 810 N N . GLY A 1 105 ? -27.826 11.861 -26.170 1.00 8.62 105 GLY A N 1
ATOM 811 C CA . GLY A 1 105 ? -28.891 12.267 -27.077 1.00 8.91 105 GLY A CA 1
ATOM 812 C C . GLY A 1 105 ? -28.649 11.826 -28.508 1.00 11.54 105 GLY A C 1
ATOM 813 O O . GLY A 1 105 ? -27.527 11.887 -29.008 1.00 11.89 105 GLY A O 1
ATOM 814 N N . SER A 1 106 ? -29.713 11.396 -29.176 1.00 11.32 106 SER A N 1
ATOM 815 C CA . SER A 1 106 ? -29.609 10.881 -30.540 1.00 12.68 106 SER A CA 1
ATOM 816 C C . SER A 1 106 ? -28.999 11.891 -31.527 1.00 15.63 106 SER A C 1
ATOM 817 O O . SER A 1 106 ? -28.314 11.512 -32.493 1.00 18.14 106 SER A O 1
ATOM 820 N N . ASN A 1 107 ? -29.233 13.175 -31.282 1.00 13.87 107 ASN A N 1
ATOM 821 C CA . ASN A 1 107 ? -28.762 14.207 -32.205 1.00 15.37 107 ASN A CA 1
ATOM 822 C C . ASN A 1 107 ? -27.299 14.612 -32.004 1.00 16.96 107 ASN A C 1
ATOM 823 O O . ASN A 1 107 ? -26.863 15.629 -32.543 1.00 17.44 107 ASN A O 1
ATOM 828 N N . ILE A 1 108 ? -26.531 13.816 -31.260 1.00 13.65 108 ILE A N 1
ATOM 829 C CA . ILE A 1 108 ? -25.141 14.167 -30.974 1.00 14.31 108 ILE A CA 1
ATOM 830 C C . ILE A 1 108 ? -24.306 14.377 -32.252 1.00 17.06 108 ILE A C 1
ATOM 831 O O . ILE A 1 108 ? -23.388 15.196 -32.260 1.00 18.56 108 ILE A O 1
ATOM 836 N N . LYS A 1 109 ? -24.626 13.682 -33.337 1.00 20.06 109 LYS A N 1
ATOM 837 C CA . LYS A 1 109 ? -23.786 13.852 -34.520 1.00 24.89 109 LYS A CA 1
ATOM 838 C C . LYS A 1 109 ? -24.087 15.143 -35.268 1.00 24.28 109 LYS A C 1
ATOM 839 O O . LYS A 1 109 ? -23.281 15.563 -36.091 1.00 30.07 109 LYS A O 1
ATOM 845 N N . THR A 1 110 ? -25.203 15.799 -34.966 1.00 21.95 110 THR A N 1
ATOM 846 C CA . THR A 1 110 ? -25.451 17.114 -35.569 1.00 23.71 110 THR A CA 1
ATOM 847 C C . THR A 1 110 ? -25.283 18.293 -34.608 1.00 23.40 110 THR A C 1
ATOM 848 O O . THR A 1 110 ? -24.916 19.383 -35.039 1.00 27.38 110 THR A O 1
ATOM 852 N N . VAL A 1 111 ? -25.520 18.098 -33.312 1.00 18.77 111 VAL A N 1
ATOM 853 C CA . VAL A 1 111 ? -25.384 19.229 -32.394 1.00 20.94 111 VAL A CA 1
ATOM 854 C C . VAL A 1 111 ? -24.207 19.088 -31.434 1.00 18.63 111 VAL A C 1
ATOM 855 O O . VAL A 1 111 ? -23.821 20.061 -30.785 1.00 19.31 111 VAL A O 1
ATOM 859 N N . GLY A 1 112 ? -23.622 17.895 -31.361 1.00 18.05 112 GLY A N 1
ATOM 860 C CA . GLY A 1 112 ? -22.496 17.650 -30.477 1.00 16.67 112 GLY A CA 1
ATOM 861 C C . GLY A 1 112 ? -22.870 17.550 -29.003 1.00 15.64 112 GLY A C 1
ATOM 862 O O . GLY A 1 112 ? -24.024 17.719 -28.627 1.00 16.43 112 GLY A O 1
ATOM 863 N N . TRP A 1 113 ? -21.879 17.212 -28.188 1.00 13.52 113 TRP A N 1
ATOM 864 C CA . TRP A 1 113 ? -21.970 17.260 -26.731 1.00 13.15 113 TRP A CA 1
ATOM 865 C C . TRP A 1 113 ? -21.419 18.611 -26.293 1.00 16.22 113 TRP A C 1
ATOM 866 O O . TRP A 1 113 ? -20.399 19.045 -26.822 1.00 17.03 113 TRP A O 1
ATOM 877 N N . PRO A 1 114 ? -22.054 19.271 -25.311 1.00 14.29 114 PRO A N 1
ATOM 878 C CA . PRO A 1 114 ? -23.151 18.801 -24.462 1.00 12.97 114 PRO A CA 1
ATOM 879 C C . PRO A 1 114 ? -24.555 19.155 -24.916 1.00 14.14 114 PRO A C 1
ATOM 880 O O . PRO A 1 114 ? -25.489 18.841 -24.188 1.00 12.03 114 PRO A O 1
ATOM 884 N N . GLN A 1 115 ? -24.726 19.787 -26.071 1.00 13.71 115 GLN A N 1
ATOM 885 C CA . GLN A 1 115 ? -26.065 20.212 -26.480 1.00 13.48 115 GLN A CA 1
ATOM 886 C C . GLN A 1 115 ? -27.015 19.025 -26.603 1.00 14.14 115 GLN A C 1
ATOM 887 O O . GLN A 1 115 ? -28.214 19.137 -26.327 1.00 14.97 115 GLN A O 1
ATOM 893 N N . CYS A 1 116 ? -26.469 17.881 -26.999 1.00 12.60 116 CYS A N 1
ATOM 894 C CA . CYS A 1 116 ? -27.266 16.673 -27.205 1.00 13.28 116 CYS A CA 1
ATOM 895 C C . CYS A 1 116 ? -27.867 16.154 -25.906 1.00 11.51 116 CYS A C 1
ATOM 896 O O . CYS A 1 116 ? -28.877 15.456 -25.920 1.00 10.85 116 CYS A O 1
ATOM 899 N N . GLY A 1 117 ? -27.247 16.495 -24.783 1.00 11.31 117 GLY A N 1
ATOM 900 C CA . GLY A 1 117 ? -27.690 15.967 -23.504 1.00 12.30 117 GLY A CA 1
ATOM 901 C C . GLY A 1 117 ? -27.089 14.616 -23.132 1.00 9.75 117 GLY A C 1
ATOM 902 O O . GLY A 1 117 ? -26.742 13.789 -23.997 1.00 10.76 117 GLY A O 1
ATOM 903 N N . GLU A 1 118 ? -26.982 14.385 -21.824 1.00 7.71 118 GLU A N 1
ATOM 904 C CA . GLU A 1 118 ? -26.410 13.162 -21.283 1.00 6.98 118 GLU A CA 1
ATOM 905 C C . GLU A 1 118 ? -27.145 12.797 -20.004 1.00 8.90 118 GLU A C 1
ATOM 906 O O . GLU A 1 118 ? -27.471 13.684 -19.210 1.00 10.00 118 GLU A O 1
ATOM 912 N N . ILE A 1 119 ? -27.409 11.507 -19.814 1.00 9.14 119 ILE A N 1
ATOM 913 C CA . ILE A 1 119 ? -28.031 10.992 -18.587 1.00 8.41 119 ILE A CA 1
ATOM 914 C C . ILE A 1 119 ? -27.102 9.967 -17.949 1.00 8.90 119 ILE A C 1
ATOM 915 O O . ILE A 1 119 ? -26.810 8.940 -18.557 1.00 8.19 119 ILE A O 1
ATOM 920 N N . ASP A 1 120 ? -26.630 10.248 -16.734 1.00 8.38 120 ASP A N 1
ATOM 921 C CA . ASP A 1 120 ? -25.705 9.362 -16.044 1.00 8.82 120 ASP A CA 1
ATOM 922 C C . ASP A 1 120 ? -26.455 8.558 -14.996 1.00 10.56 120 ASP A C 1
ATOM 923 O O . ASP A 1 120 ? -26.859 9.093 -13.951 1.00 9.75 120 ASP A O 1
ATOM 928 N N . ILE A 1 121 ? -26.608 7.266 -15.260 1.00 7.59 121 ILE A N 1
ATOM 929 C CA . ILE A 1 121 ? -27.507 6.426 -14.472 1.00 7.39 121 ILE A CA 1
ATOM 930 C C . ILE A 1 121 ? -26.767 5.575 -13.430 1.00 10.00 121 ILE A C 1
ATOM 931 O O . ILE A 1 121 ? -27.130 5.573 -12.252 1.00 10.10 121 ILE A O 1
ATOM 936 N N . LEU A 1 122 ? -25.753 4.825 -13.876 1.00 8.13 122 LEU A N 1
ATOM 937 C CA . LEU A 1 122 ? -24.829 4.143 -12.979 1.00 9.45 122 LEU A CA 1
ATOM 938 C C . LEU A 1 122 ? -23.510 4.880 -13.096 1.00 9.09 122 LEU A C 1
ATOM 939 O O . LEU A 1 122 ? -22.933 4.928 -14.171 1.00 9.38 122 LEU A O 1
ATOM 944 N N . GLU A 1 123 ? -23.052 5.480 -12.001 1.00 8.97 123 GLU A N 1
ATOM 945 C CA . GLU A 1 123 ? -21.745 6.139 -11.978 1.00 10.30 123 GLU A CA 1
ATOM 946 C C . GLU A 1 123 ? -21.081 5.861 -10.646 1.00 10.74 123 GLU A C 1
ATOM 947 O O . GLU A 1 123 ? -21.645 6.152 -9.587 1.00 12.29 123 GLU A O 1
ATOM 953 N N . TYR A 1 124 ? -19.876 5.313 -10.698 1.00 9.75 124 TYR A N 1
ATOM 954 C CA . TYR A 1 124 ? -19.132 4.951 -9.499 1.00 10.82 124 TYR A CA 1
ATOM 955 C C . TYR A 1 124 ? -17.671 5.184 -9.772 1.00 11.08 124 TYR A C 1
ATOM 956 O O . TYR A 1 124 ? -17.195 4.853 -10.853 1.00 10.46 124 TYR A O 1
ATOM 965 N N . VAL A 1 125 ? -16.967 5.795 -8.829 1.00 9.86 125 VAL A N 1
ATOM 966 C CA . VAL A 1 125 ? -15.517 5.873 -8.962 1.00 8.66 125 VAL A CA 1
ATOM 967 C C . VAL A 1 125 ? -14.927 5.149 -7.777 1.00 11.75 125 VAL A C 1
ATOM 968 O O . VAL A 1 125 ? -15.243 5.456 -6.626 1.00 11.72 125 VAL A O 1
ATOM 972 N N . GLY A 1 126 ? -14.089 4.159 -8.058 1.00 10.41 126 GLY A N 1
ATOM 973 C CA . GLY A 1 126 ? -13.556 3.307 -7.015 1.00 11.56 126 GLY A CA 1
ATOM 974 C C . GLY A 1 126 ? -12.730 4.041 -5.966 1.00 10.98 126 GLY A C 1
ATOM 975 O O . GLY A 1 126 ? -12.513 3.521 -4.864 1.00 13.97 126 GLY A O 1
ATOM 976 N N . LYS A 1 127 ? -12.245 5.233 -6.314 1.00 10.77 127 LYS A N 1
ATOM 977 C CA . LYS A 1 127 ? -11.510 6.057 -5.357 1.00 12.92 127 LYS A CA 1
ATOM 978 C C . LYS A 1 127 ? -12.405 6.615 -4.252 1.00 15.43 127 LYS A C 1
ATOM 979 O O . LYS A 1 127 ? -11.909 7.108 -3.237 1.00 16.11 127 LYS A O 1
ATOM 985 N N . GLU A 1 128 ? -13.719 6.538 -4.461 1.00 11.93 128 GLU A N 1
ATOM 986 C CA . GLU A 1 128 ? -14.697 6.955 -3.454 1.00 13.46 128 GLU A CA 1
ATOM 987 C C . GLU A 1 128 ? -15.678 5.828 -3.175 1.00 12.34 128 GLU A C 1
ATOM 988 O O . GLU A 1 128 ? -16.797 5.820 -3.704 1.00 13.09 128 GLU A O 1
ATOM 994 N N . PRO A 1 129 ? -15.277 4.866 -2.334 1.00 11.57 129 PRO A N 1
ATOM 995 C CA . PRO A 1 129 ? -16.157 3.729 -2.061 1.00 12.98 129 PRO A CA 1
ATOM 996 C C . PRO A 1 129 ? -17.470 4.158 -1.425 1.00 11.46 129 PRO A C 1
ATOM 997 O O . PRO A 1 129 ? -17.534 5.236 -0.807 1.00 11.71 129 PRO A O 1
ATOM 1001 N N . HIS A 1 130 ? -18.488 3.315 -1.582 1.00 11.94 130 HIS A N 1
ATOM 1002 C CA . HIS A 1 130 ? -19.764 3.495 -0.888 1.00 12.43 130 HIS A CA 1
ATOM 1003 C C . HIS A 1 130 ? -20.537 4.720 -1.357 1.00 12.88 130 HIS A C 1
ATOM 1004 O O . HIS A 1 130 ? -21.387 5.224 -0.624 1.00 13.08 130 HIS A O 1
ATOM 1011 N N . MET A 1 131 ? -20.227 5.205 -2.560 1.00 9.75 131 MET A N 1
ATOM 1012 C CA . MET A 1 131 ? -20.920 6.354 -3.144 1.00 12.54 131 MET A CA 1
ATOM 1013 C C . MET A 1 131 ? -21.274 6.062 -4.593 1.00 10.15 131 MET A C 1
ATOM 1014 O O . MET A 1 131 ? -20.488 5.434 -5.312 1.00 11.32 131 MET A O 1
ATOM 1019 N N . VAL A 1 132 ? -22.450 6.511 -5.021 1.00 11.55 132 VAL A N 1
ATOM 1020 C CA . VAL A 1 132 ? -22.762 6.558 -6.451 1.00 11.58 132 VAL A CA 1
ATOM 1021 C C . VAL A 1 132 ? -23.230 7.948 -6.834 1.00 12.35 132 VAL A C 1
ATOM 1022 O O . VAL A 1 132 ? -23.647 8.732 -5.980 1.00 12.67 132 VAL A O 1
ATOM 1026 N N . PHE A 1 133 ? -23.177 8.244 -8.127 1.00 9.97 133 PHE A N 1
ATOM 1027 C CA . PHE A 1 133 ? -23.527 9.566 -8.633 1.00 11.24 133 PHE A CA 1
ATOM 1028 C C . PHE A 1 133 ? -24.598 9.416 -9.694 1.00 11.79 133 PHE A C 1
ATOM 1029 O O . PHE A 1 133 ? -24.559 8.459 -10.459 1.00 11.92 133 PHE A O 1
ATOM 1037 N N . THR A 1 134 ? -25.567 10.328 -9.707 1.00 9.19 134 THR A N 1
ATOM 1038 C CA . THR A 1 134 ? -26.597 10.386 -10.745 1.00 8.13 134 THR A CA 1
ATOM 1039 C C . THR A 1 134 ? -26.629 11.817 -11.238 1.00 10.74 134 THR A C 1
ATOM 1040 O O . THR A 1 134 ? -26.716 12.736 -10.424 1.00 9.70 134 THR A O 1
ATOM 1044 N N . SER A 1 135 ? -26.525 12.009 -12.556 1.00 9.86 135 SER A N 1
ATOM 1045 C CA . SER A 1 135 ? -26.259 13.334 -13.119 1.00 9.88 135 SER A CA 1
ATOM 1046 C C . SER A 1 135 ? -26.866 13.547 -14.487 1.00 10.55 135 SER A C 1
ATOM 1047 O O . SER A 1 135 ? -27.195 12.591 -15.202 1.00 10.29 135 SER A O 1
ATOM 1050 N N . LEU A 1 136 ? -26.945 14.823 -14.850 1.00 8.47 136 LEU A N 1
ATOM 1051 C CA . LEU A 1 136 ? -27.298 15.277 -16.201 1.00 9.11 136 LEU A CA 1
ATOM 1052 C C . LEU A 1 136 ? -26.204 16.204 -16.708 1.00 9.30 136 LEU A C 1
ATOM 1053 O O . LEU A 1 136 ? -25.641 16.958 -15.933 1.00 10.40 136 LEU A O 1
ATOM 1058 N N . HIS A 1 137 ? -25.911 16.138 -18.005 1.00 9.13 137 HIS A N 1
ATOM 1059 C CA . HIS A 1 137 ? -25.047 17.119 -18.659 1.00 11.72 137 HIS A CA 1
ATOM 1060 C C . HIS A 1 137 ? -25.808 17.708 -19.828 1.00 10.66 137 HIS A C 1
ATOM 1061 O O . HIS A 1 137 ? -26.421 16.976 -20.618 1.00 10.88 137 HIS A O 1
ATOM 1068 N N . THR A 1 138 ? -25.816 19.033 -19.901 1.00 10.50 138 THR A N 1
ATOM 1069 C CA . THR A 1 138 ? -26.550 19.783 -20.918 1.00 9.68 138 THR A CA 1
ATOM 1070 C C . THR A 1 138 ? -25.754 21.040 -21.256 1.00 12.23 138 THR A C 1
ATOM 1071 O O . THR A 1 138 ? -24.770 21.341 -20.587 1.00 11.49 138 THR A O 1
ATOM 1075 N N . THR A 1 139 ? -26.222 21.819 -22.225 1.00 13.27 139 THR A N 1
ATOM 1076 C CA . THR A 1 139 ? -25.583 23.116 -22.465 1.00 13.61 139 THR A CA 1
ATOM 1077 C C . THR A 1 139 ? -25.635 23.994 -21.207 1.00 15.38 139 THR A C 1
ATOM 1078 O O . THR A 1 139 ? -24.655 24.662 -20.860 1.00 16.70 139 THR A O 1
ATOM 1082 N N . ALA A 1 140 ? -26.761 23.957 -20.503 1.00 13.60 140 ALA A N 1
ATOM 1083 C CA . ALA A 1 140 ? -26.918 24.763 -19.294 1.00 13.94 140 ALA A CA 1
ATOM 1084 C C . ALA A 1 140 ? -25.940 24.381 -18.173 1.00 14.85 140 ALA A C 1
ATOM 1085 O O . ALA A 1 140 ? -25.479 25.252 -17.433 1.00 14.92 140 ALA A O 1
ATOM 1087 N N . SER A 1 141 ? -25.638 23.090 -18.028 1.00 12.86 141 SER A N 1
ATOM 1088 C CA . SER A 1 141 ? -24.673 22.633 -17.028 1.00 13.08 141 SER A CA 1
ATOM 1089 C C . SER A 1 141 ? -24.034 21.315 -17.459 1.00 14.42 141 SER A C 1
ATOM 1090 O O . SER A 1 141 ? -24.723 20.317 -17.635 1.00 11.62 141 SER A O 1
ATOM 1093 N N . HIS A 1 142 ? -22.722 21.320 -17.635 1.00 12.97 142 HIS A N 1
ATOM 1094 C CA . HIS A 1 142 ? -22.002 20.147 -18.129 1.00 11.90 142 HIS A CA 1
ATOM 1095 C C . HIS A 1 142 ? -20.584 20.091 -17.582 1.00 13.68 142 HIS A C 1
ATOM 1096 O O . HIS A 1 142 ? -20.025 21.109 -17.200 1.00 14.36 142 HIS A O 1
ATOM 1103 N N . GLY A 1 143 ? -19.997 18.900 -17.590 1.00 14.15 143 GLY A N 1
ATOM 1104 C CA . GLY A 1 143 ? -18.654 18.705 -17.076 1.00 14.40 143 GLY A CA 1
ATOM 1105 C C . GLY A 1 143 ? -18.759 18.643 -15.568 1.00 14.74 143 GLY A C 1
ATOM 1106 O O . GLY A 1 143 ? -19.137 17.612 -15.012 1.00 15.81 143 GLY A O 1
ATOM 1107 N N . ASN A 1 144 ? -18.427 19.746 -14.906 1.00 15.19 144 ASN A N 1
ATOM 1108 C CA A ASN A 1 144 ? -18.671 19.850 -13.469 0.52 17.38 144 ASN A CA 1
ATOM 1109 C CA B ASN A 1 144 ? -18.657 19.893 -13.477 0.48 17.39 144 ASN A CA 1
ATOM 1110 C C . ASN A 1 144 ? -20.107 20.309 -13.266 1.00 14.57 144 ASN A C 1
ATOM 1111 O O . ASN A 1 144 ? -20.388 21.406 -12.782 1.00 16.03 144 ASN A O 1
ATOM 1120 N N . THR A 1 145 ? -21.023 19.439 -13.662 1.00 14.84 145 THR A N 1
ATOM 1121 C CA . THR A 1 145 ? -22.427 19.786 -13.702 1.00 12.40 145 THR A CA 1
ATOM 1122 C C . THR A 1 145 ? -23.003 20.010 -12.311 1.00 13.86 145 THR A C 1
ATOM 1123 O O . THR A 1 145 ? -22.634 19.334 -11.343 1.00 12.63 145 THR A O 1
ATOM 1127 N N . ILE A 1 146 ? -23.916 20.965 -12.208 1.00 13.16 146 ILE A N 1
ATOM 1128 C CA . ILE A 1 146 ? -24.575 21.184 -10.926 1.00 15.07 146 ILE A CA 1
ATOM 1129 C C . ILE A 1 146 ? -25.779 20.270 -10.773 1.00 12.39 146 ILE A C 1
ATOM 1130 O O . ILE A 1 146 ? -26.321 20.139 -9.667 1.00 12.49 146 ILE A O 1
ATOM 1135 N N . ASN A 1 147 ? -26.215 19.663 -11.880 1.00 12.15 147 ASN A N 1
ATOM 1136 C CA . ASN A 1 147 ? -27.367 18.760 -11.842 1.00 11.15 147 ASN A CA 1
ATOM 1137 C C . ASN A 1 147 ? -26.879 17.339 -11.591 1.00 12.43 147 ASN A C 1
ATOM 1138 O O . ASN A 1 147 ? -26.751 16.488 -12.492 1.00 11.03 147 ASN A O 1
ATOM 1143 N N . THR A 1 148 ? -26.567 17.108 -10.324 1.00 10.44 148 THR A N 1
ATOM 1144 C CA . THR A 1 148 ? -25.950 15.877 -9.893 1.00 10.48 148 THR A CA 1
ATOM 1145 C C . THR A 1 148 ? -26.292 15.629 -8.433 1.00 11.38 148 THR A C 1
ATOM 1146 O O . THR A 1 148 ? -26.648 16.545 -7.687 1.00 14.13 148 THR A O 1
ATOM 1150 N N . LYS A 1 149 ? -26.236 14.367 -8.048 1.00 11.83 149 LYS A N 1
ATOM 1151 C CA . LYS A 1 149 ? -26.465 13.984 -6.668 1.00 12.59 149 LYS A CA 1
ATOM 1152 C C . LYS A 1 149 ? -25.516 12.861 -6.304 1.00 11.92 149 LYS A C 1
ATOM 1153 O O . LYS A 1 149 ? -25.390 11.900 -7.048 1.00 12.34 149 LYS A O 1
ATOM 1159 N N . ARG A 1 150 ? -24.849 12.989 -5.162 1.00 11.59 150 ARG A N 1
ATOM 1160 C CA . ARG A 1 150 ? -24.022 11.933 -4.607 1.00 12.30 150 ARG A CA 1
ATOM 1161 C C . ARG A 1 150 ? -24.833 11.196 -3.543 1.00 15.02 150 ARG A C 1
ATOM 1162 O O . ARG A 1 150 ? -25.338 11.806 -2.592 1.00 13.93 150 ARG A O 1
ATOM 1170 N N . THR A 1 151 ? -24.963 9.886 -3.708 1.00 12.33 151 THR A N 1
ATOM 1171 C CA . THR A 1 151 ? -25.750 9.075 -2.790 1.00 11.44 151 THR A CA 1
ATOM 1172 C C . THR A 1 151 ? -24.870 8.066 -2.082 1.00 12.18 151 THR A C 1
ATOM 1173 O O . THR A 1 151 ? -24.171 7.280 -2.713 1.00 11.08 151 THR A O 1
ATOM 1177 N N . ARG A 1 152 ? -24.901 8.103 -0.761 1.00 10.49 152 ARG A N 1
ATOM 1178 C CA . ARG A 1 152 ? -24.152 7.151 0.037 1.00 11.32 152 ARG A CA 1
ATOM 1179 C C . ARG A 1 152 ? -24.868 5.819 0.176 1.00 10.98 152 ARG A C 1
ATOM 1180 O O . ARG A 1 152 ? -26.028 5.761 0.579 1.00 10.21 152 ARG A O 1
ATOM 1188 N N . ILE A 1 153 ? -24.155 4.742 -0.139 1.00 10.52 153 ILE A N 1
ATOM 1189 C CA . ILE A 1 153 ? -24.687 3.389 -0.056 1.00 12.58 153 ILE A CA 1
ATOM 1190 C C . ILE A 1 153 ? -23.539 2.476 0.350 1.00 11.17 153 ILE A C 1
ATOM 1191 O O . ILE A 1 153 ? -22.713 2.106 -0.488 1.00 12.58 153 ILE A O 1
ATOM 1196 N N . ASP A 1 154 ? -23.445 2.121 1.632 1.00 11.62 154 ASP A N 1
ATOM 1197 C CA . ASP A 1 154 ? -22.252 1.403 2.091 1.00 14.11 154 ASP A CA 1
ATOM 1198 C C . ASP A 1 154 ? -22.139 -0.018 1.555 1.00 12.81 154 ASP A C 1
ATOM 1199 O O . ASP A 1 154 ? -21.068 -0.627 1.623 1.00 15.57 154 ASP A O 1
ATOM 1204 N N . THR A 1 155 ? -23.243 -0.550 1.045 1.00 13.77 155 THR A N 1
ATOM 1205 C CA . THR A 1 155 ? -23.280 -1.899 0.508 1.00 11.59 155 THR A CA 1
ATOM 1206 C C . THR A 1 155 ? -23.128 -1.962 -1.011 1.00 11.18 155 THR A C 1
ATOM 1207 O O . THR A 1 155 ? -23.262 -3.034 -1.586 1.00 12.78 155 THR A O 1
ATOM 1211 N N . ILE A 1 156 ? -22.847 -0.840 -1.670 1.00 10.50 156 ILE A N 1
ATOM 1212 C CA . ILE A 1 156 ? -22.962 -0.836 -3.135 1.00 10.00 156 ILE A CA 1
ATOM 1213 C C . ILE A 1 156 ? -21.955 -1.768 -3.826 1.00 11.74 156 ILE A C 1
ATOM 1214 O O . ILE A 1 156 ? -22.234 -2.293 -4.902 1.00 11.38 156 ILE A O 1
ATOM 1219 N N . GLU A 1 157 ? -20.810 -2.001 -3.196 1.00 11.88 157 GLU A N 1
ATOM 1220 C CA . GLU A 1 157 ? -19.803 -2.894 -3.756 1.00 12.04 157 GLU A CA 1
ATOM 1221 C C . GLU A 1 157 ? -20.175 -4.373 -3.599 1.00 11.30 157 GLU A C 1
ATOM 1222 O O . GLU A 1 157 ? -19.519 -5.243 -4.184 1.00 14.75 157 GLU A O 1
ATOM 1228 N N . GLN A 1 158 ? -21.199 -4.667 -2.800 1.00 13.03 158 GLN A N 1
ATOM 1229 C CA . GLN A 1 158 ? -21.591 -6.059 -2.542 1.00 13.43 158 GLN A CA 1
ATOM 1230 C C . GLN A 1 158 ? -22.685 -6.510 -3.490 1.00 15.20 158 GLN A C 1
ATOM 1231 O O . GLN A 1 158 ? -23.777 -5.946 -3.478 1.00 15.50 158 GLN A O 1
ATOM 1237 N N . GLY A 1 159 ? -22.404 -7.538 -4.286 1.00 14.36 159 GLY A N 1
ATOM 1238 C CA . GLY A 1 159 ? -23.417 -8.141 -5.136 1.00 13.74 159 GLY A CA 1
ATOM 1239 C C . GLY A 1 159 ? -23.921 -7.233 -6.240 1.00 14.61 159 GLY A C 1
ATOM 1240 O O . GLY A 1 159 ? -23.270 -6.244 -6.594 1.00 13.98 159 GLY A O 1
ATOM 1241 N N . PHE A 1 160 ? -25.101 -7.564 -6.763 1.00 12.14 160 PHE A N 1
ATOM 1242 C CA . PHE A 1 160 ? -25.748 -6.772 -7.817 1.00 10.63 160 PHE A CA 1
ATOM 1243 C C . PHE A 1 160 ? -26.726 -5.749 -7.229 1.00 12.71 160 PHE A C 1
ATOM 1244 O O . PHE A 1 160 ? -27.387 -6.017 -6.226 1.00 14.77 160 PHE A O 1
ATOM 1252 N N . HIS A 1 161 ? -26.789 -4.574 -7.855 1.00 10.34 161 HIS A N 1
ATOM 1253 C CA . HIS A 1 161 ? -27.768 -3.555 -7.498 1.00 9.50 161 HIS A CA 1
ATOM 1254 C C . HIS A 1 161 ? -28.484 -3.068 -8.740 1.00 9.83 161 HIS A C 1
ATOM 1255 O O . HIS A 1 161 ? -28.039 -3.303 -9.866 1.00 10.04 161 HIS A O 1
ATOM 1262 N N . LEU A 1 162 ? -29.596 -2.374 -8.519 1.00 8.47 162 LEU A N 1
ATOM 1263 C CA . LEU A 1 162 ? -30.410 -1.830 -9.601 1.00 8.69 162 LEU A CA 1
ATOM 1264 C C . LEU A 1 162 ? -30.191 -0.332 -9.736 1.00 10.69 162 LEU A C 1
ATOM 1265 O O . LEU A 1 162 ? -30.176 0.404 -8.732 1.00 12.13 162 LEU A O 1
ATOM 1270 N N . TYR A 1 163 ? -30.014 0.108 -10.978 1.00 7.86 163 TYR A N 1
ATOM 1271 C CA . TYR A 1 163 ? -29.819 1.512 -11.305 1.00 7.87 163 TYR A CA 1
ATOM 1272 C C . TYR A 1 163 ? -30.837 1.878 -12.352 1.00 9.72 163 TYR A C 1
ATOM 1273 O O . TYR A 1 163 ? -30.886 1.218 -13.378 1.00 9.75 163 TYR A O 1
ATOM 1282 N N . ALA A 1 164 ? -31.673 2.887 -12.098 1.00 8.09 164 ALA A N 1
ATOM 1283 C CA . ALA A 1 164 ? -32.763 3.158 -13.022 1.00 8.85 164 ALA A CA 1
ATOM 1284 C C . ALA A 1 164 ? -33.116 4.631 -13.131 1.00 8.89 164 ALA A C 1
ATOM 1285 O O . ALA A 1 164 ? -32.762 5.434 -12.268 1.00 8.86 164 ALA A O 1
ATOM 1287 N N . ILE A 1 165 ? -33.818 4.975 -14.210 1.00 8.32 165 ILE A N 1
ATOM 1288 C CA . ILE A 1 165 ? -34.438 6.288 -14.342 1.00 8.30 165 ILE A CA 1
ATOM 1289 C C . ILE A 1 165 ? -35.898 6.134 -14.732 1.00 8.89 165 ILE A C 1
ATOM 1290 O O . ILE A 1 165 ? -36.272 5.166 -15.391 1.00 9.27 165 ILE A O 1
ATOM 1295 N N . ASP A 1 166 ? -36.721 7.081 -14.300 1.00 8.52 166 ASP A N 1
ATOM 1296 C CA . ASP A 1 166 ? -38.053 7.241 -14.872 1.00 8.95 166 ASP A CA 1
ATOM 1297 C C . ASP A 1 166 ? -38.022 8.571 -15.587 1.00 9.71 166 ASP A C 1
ATOM 1298 O O . ASP A 1 166 ? -37.882 9.627 -14.970 1.00 10.83 166 ASP A O 1
ATOM 1303 N N . TRP A 1 167 ? -38.130 8.504 -16.904 1.00 10.54 167 TRP A N 1
ATOM 1304 C CA . TRP A 1 167 ? -37.884 9.629 -17.784 1.00 9.39 167 TRP A CA 1
ATOM 1305 C C . TRP A 1 167 ? -39.169 9.992 -18.499 1.00 9.59 167 TRP A C 1
ATOM 1306 O O . TRP A 1 167 ? -39.750 9.166 -19.214 1.00 11.56 167 TRP A O 1
ATOM 1317 N N . THR A 1 168 ? -39.639 11.218 -18.276 1.00 10.14 168 THR A N 1
ATOM 1318 C CA . THR A 1 168 ? -40.824 11.724 -18.975 1.00 10.24 168 THR A CA 1
ATOM 1319 C C . THR A 1 168 ? -40.529 13.083 -19.593 1.00 10.77 168 THR A C 1
ATOM 1320 O O . THR A 1 168 ? -39.431 13.607 -19.465 1.00 11.25 168 THR A O 1
ATOM 1324 N N . LYS A 1 169 ? -41.514 13.648 -20.278 1.00 13.00 169 LYS A N 1
ATOM 1325 C CA . LYS A 1 169 ? -41.347 14.969 -20.864 1.00 13.49 169 LYS A CA 1
ATOM 1326 C C . LYS A 1 169 ? -41.187 16.053 -19.807 1.00 12.13 169 LYS A C 1
ATOM 1327 O O . LYS A 1 169 ? -40.734 17.146 -20.116 1.00 13.32 169 LYS A O 1
ATOM 1333 N N . ASP A 1 170 ? -41.549 15.742 -18.562 1.00 12.89 170 ASP A N 1
ATOM 1334 C CA . ASP A 1 170 ? -41.560 16.752 -17.506 1.00 15.02 170 ASP A CA 1
ATOM 1335 C C . ASP A 1 170 ? -40.450 16.591 -16.468 1.00 15.59 170 ASP A C 1
ATOM 1336 O O . ASP A 1 170 ? -40.058 17.562 -15.818 1.00 15.57 170 ASP A O 1
ATOM 1341 N N . LYS A 1 171 ? -39.958 15.373 -16.273 1.00 11.58 171 LYS A N 1
ATOM 1342 C CA . LYS A 1 171 ? -38.938 15.186 -15.253 1.00 13.16 171 LYS A CA 1
ATOM 1343 C C . LYS A 1 171 ? -38.110 13.928 -15.437 1.00 13.68 171 LYS A C 1
ATOM 1344 O O . LYS A 1 171 ? -38.487 13.007 -16.170 1.00 12.10 171 LYS A O 1
ATOM 1350 N N . MET A 1 172 ? -36.971 13.915 -14.754 1.00 10.03 172 MET A N 1
ATOM 1351 C CA . MET A 1 172 ? -36.062 12.786 -14.741 1.00 8.55 172 MET A CA 1
ATOM 1352 C C . MET A 1 172 ? -35.867 12.327 -13.303 1.00 9.63 172 MET A C 1
ATOM 1353 O O . MET A 1 172 ? -35.264 13.054 -12.504 1.00 12.02 172 MET A O 1
ATOM 1358 N N . ASP A 1 173 ? -36.383 11.145 -12.975 1.00 8.86 173 ASP A N 1
ATOM 1359 C CA . ASP A 1 173 ? -36.211 10.548 -11.644 1.00 9.55 173 ASP A CA 1
ATOM 1360 C C . ASP A 1 173 ? -35.131 9.475 -11.701 1.00 9.64 173 ASP A C 1
ATOM 1361 O O . ASP A 1 173 ? -35.110 8.676 -12.647 1.00 11.82 173 ASP A O 1
ATOM 1366 N N . PHE A 1 174 ? -34.262 9.427 -10.694 1.00 6.52 174 PHE A N 1
ATOM 1367 C CA . PHE A 1 174 ? -33.208 8.421 -10.634 1.00 8.49 174 PHE A CA 1
ATOM 1368 C C . PHE A 1 174 ? -33.410 7.511 -9.426 1.00 10.03 174 PHE A C 1
ATOM 1369 O O . PHE A 1 174 ? -33.689 8.010 -8.327 1.00 9.71 174 PHE A O 1
ATOM 1377 N N . PHE A 1 175 ? -33.268 6.200 -9.624 1.00 8.35 175 PHE A N 1
ATOM 1378 C CA . PHE A 1 175 ? -33.490 5.210 -8.569 1.00 9.03 175 PHE A CA 1
ATOM 1379 C C . PHE A 1 175 ? -32.313 4.275 -8.400 1.00 12.17 175 PHE A C 1
ATOM 1380 O O . PHE A 1 175 ? -31.737 3.799 -9.378 1.00 13.52 175 PHE A O 1
ATOM 1388 N N . VAL A 1 176 ? -31.954 3.996 -7.154 1.00 9.36 176 VAL A N 1
ATOM 1389 C CA . VAL A 1 176 ? -31.029 2.923 -6.880 1.00 8.23 176 VAL A CA 1
ATOM 1390 C C . VAL A 1 176 ? -31.718 1.945 -5.956 1.00 11.31 176 VAL A C 1
ATOM 1391 O O . VAL A 1 176 ? -32.283 2.355 -4.939 1.00 10.25 176 VAL A O 1
ATOM 1395 N N . ASP A 1 177 ? -31.714 0.668 -6.336 1.00 8.75 177 ASP A N 1
ATOM 1396 C CA . ASP A 1 177 ? -32.434 -0.371 -5.605 1.00 9.52 177 ASP A CA 1
ATOM 1397 C C . ASP A 1 177 ? -33.855 0.072 -5.290 1.00 11.30 177 ASP A C 1
ATOM 1398 O O . ASP A 1 177 ? -34.358 -0.140 -4.188 1.00 11.14 177 ASP A O 1
ATOM 1403 N N . ASN A 1 178 ? -34.476 0.691 -6.293 1.00 9.59 178 ASN A N 1
ATOM 1404 C CA . ASN A 1 178 ? -35.881 1.106 -6.263 1.00 9.68 178 ASN A CA 1
ATOM 1405 C C . ASN A 1 178 ? -36.146 2.271 -5.320 1.00 10.24 178 ASN A C 1
ATOM 1406 O O . ASN A 1 178 ? -37.305 2.597 -5.066 1.00 11.69 178 ASN A O 1
ATOM 1411 N N . ILE A 1 179 ? -35.083 2.893 -4.802 1.00 8.51 179 ILE A N 1
ATOM 1412 C CA . ILE A 1 179 ? -35.238 4.101 -3.985 1.00 9.57 179 ILE A CA 1
ATOM 1413 C C . ILE A 1 179 ? -34.977 5.370 -4.803 1.00 11.01 179 ILE A C 1
ATOM 1414 O O . ILE A 1 179 ? -33.934 5.506 -5.431 1.00 10.28 179 ILE A O 1
ATOM 1419 N N . LEU A 1 180 ? -35.942 6.288 -4.824 1.00 10.30 180 LEU A N 1
ATOM 1420 C CA . LEU A 1 180 ? -35.753 7.543 -5.554 1.00 9.27 180 LEU A CA 1
ATOM 1421 C C . LEU A 1 180 ? -34.681 8.380 -4.874 1.00 10.59 180 LEU A C 1
ATOM 1422 O O . LEU A 1 180 ? -34.858 8.797 -3.721 1.00 13.02 180 LEU A O 1
ATOM 1427 N N . VAL A 1 181 ? -33.562 8.599 -5.567 1.00 8.30 181 VAL A N 1
ATOM 1428 C CA . VAL A 1 181 ? -32.432 9.302 -4.947 1.00 10.56 181 VAL A CA 1
ATOM 1429 C C . VAL A 1 181 ? -32.221 10.720 -5.469 1.00 12.01 181 VAL A C 1
ATOM 1430 O O . VAL A 1 181 ? -31.545 11.520 -4.814 1.00 11.77 181 VAL A O 1
ATOM 1434 N N . TYR A 1 182 ? -32.790 11.036 -6.631 1.00 9.58 182 TYR A N 1
ATOM 1435 C CA . TYR A 1 182 ? -32.541 12.327 -7.271 1.00 9.05 182 TYR A CA 1
ATOM 1436 C C . TYR A 1 182 ? -33.612 12.609 -8.318 1.00 9.50 182 TYR A C 1
ATOM 1437 O O . TYR A 1 182 ? -34.016 11.708 -9.061 1.00 9.03 182 TYR A O 1
ATOM 1446 N N . THR A 1 183 ? -34.060 13.860 -8.376 1.00 9.33 183 THR A N 1
ATOM 1447 C CA . THR A 1 183 ? -35.039 14.284 -9.364 1.00 8.68 183 THR A CA 1
ATOM 1448 C C . THR A 1 183 ? -34.588 15.579 -10.034 1.00 11.38 183 THR A C 1
ATOM 1449 O O . THR A 1 183 ? -34.181 16.527 -9.362 1.00 13.55 183 THR A O 1
ATOM 1453 N N . PHE A 1 184 ? -34.642 15.611 -11.360 1.00 10.99 184 PHE A N 1
ATOM 1454 C CA . PHE A 1 184 ? -34.379 16.836 -12.107 1.00 9.29 184 PHE A CA 1
ATOM 1455 C C . PHE A 1 184 ? -35.665 17.194 -12.830 1.00 9.61 184 PHE A C 1
ATOM 1456 O O . PHE A 1 184 ? -36.184 16.413 -13.637 1.00 11.16 184 PHE A O 1
ATOM 1464 N N . ASN A 1 185 ? -36.207 18.358 -12.493 1.00 11.75 185 ASN A N 1
ATOM 1465 C CA . ASN A 1 185 ? -37.463 18.818 -13.058 1.00 13.45 185 ASN A CA 1
ATOM 1466 C C . ASN A 1 185 ? -37.441 20.329 -13.163 1.00 17.36 185 ASN A C 1
ATOM 1467 O O . ASN A 1 185 ? -38.050 21.025 -12.349 1.00 23.05 185 ASN A O 1
ATOM 1472 N N . PRO A 1 186 ? -36.727 20.847 -14.156 1.00 15.31 186 PRO A N 1
ATOM 1473 C CA . PRO A 1 186 ? -36.692 22.304 -14.314 1.00 19.47 186 PRO A CA 1
ATOM 1474 C C . PRO A 1 186 ? -37.998 22.858 -14.870 1.00 20.54 186 PRO A C 1
ATOM 1475 O O . PRO A 1 186 ? -38.618 22.234 -15.719 1.00 19.28 186 PRO A O 1
ATOM 1479 N N . THR A 1 187 ? -38.389 24.044 -14.417 1.00 24.80 187 THR A N 1
ATOM 1480 C CA . THR A 1 187 ? -39.645 24.637 -14.850 1.00 27.09 187 THR A CA 1
ATOM 1481 C C . THR A 1 187 ? -39.466 25.232 -16.243 1.00 25.34 187 THR A C 1
ATOM 1482 O O . THR A 1 187 ? -40.404 25.290 -17.036 1.00 30.52 187 THR A O 1
ATOM 1486 N N . ASP A 1 188 ? -38.239 25.650 -16.530 1.00 28.46 188 ASP A N 1
ATOM 1487 C CA . ASP A 1 188 ? -37.882 26.247 -17.812 1.00 27.02 188 ASP A CA 1
ATOM 1488 C C . ASP A 1 188 ? -37.219 25.247 -18.750 1.00 29.44 188 ASP A C 1
ATOM 1489 O O . ASP A 1 188 ? -36.020 24.999 -18.643 1.00 30.66 188 ASP A O 1
ATOM 1494 N N . LYS A 1 189 ? -37.990 24.646 -19.650 1.00 22.37 189 LYS A N 1
ATOM 1495 C CA . LYS A 1 189 ? -37.423 23.597 -20.487 1.00 21.41 189 LYS A CA 1
ATOM 1496 C C . LYS A 1 189 ? -37.028 24.023 -21.905 1.00 21.98 189 LYS A C 1
ATOM 1497 O O . LYS A 1 189 ? -37.544 23.501 -22.895 1.00 26.27 189 LYS A O 1
ATOM 1503 N N . THR A 1 190 ? -36.082 24.947 -21.995 1.00 15.41 190 THR A N 1
ATOM 1504 C CA . THR A 1 190 ? -35.428 25.231 -23.258 1.00 15.68 190 THR A CA 1
ATOM 1505 C C . THR A 1 190 ? -34.581 24.019 -23.641 1.00 17.37 190 THR A C 1
ATOM 1506 O O . THR A 1 190 ? -34.338 23.150 -22.800 1.00 16.81 190 THR A O 1
ATOM 1510 N N . GLU A 1 191 ? -34.108 23.962 -24.884 1.00 16.93 191 GLU A N 1
ATOM 1511 C CA . GLU A 1 191 ? -33.225 22.866 -25.285 1.00 18.42 191 GLU A CA 1
ATOM 1512 C C . GLU A 1 191 ? -31.905 22.900 -24.503 1.00 15.02 191 GLU A C 1
ATOM 1513 O O . GLU A 1 191 ? -31.318 21.849 -24.213 1.00 15.32 191 GLU A O 1
ATOM 1519 N N . ALA A 1 192 ? -31.454 24.096 -24.128 1.00 14.19 192 ALA A N 1
ATOM 1520 C CA . ALA A 1 192 ? -30.207 24.237 -23.381 1.00 17.36 192 ALA A CA 1
ATOM 1521 C C . ALA A 1 192 ? -30.322 23.585 -22.011 1.00 14.49 192 ALA A C 1
ATOM 1522 O O . ALA A 1 192 ? -29.374 22.977 -21.516 1.00 14.48 192 ALA A O 1
ATOM 1524 N N . ILE A 1 193 ? -31.494 23.719 -21.400 1.00 12.75 193 ILE A N 1
ATOM 1525 C CA . ILE A 1 193 ? -31.754 23.158 -20.077 1.00 11.20 193 ILE A CA 1
ATOM 1526 C C . ILE A 1 193 ? -32.260 21.722 -20.175 1.00 11.04 193 ILE A C 1
ATOM 1527 O O . ILE A 1 193 ? -31.933 20.870 -19.343 1.00 13.21 193 ILE A O 1
ATOM 1532 N N . TRP A 1 194 ? -33.025 21.451 -21.226 1.00 12.32 194 TRP A N 1
ATOM 1533 C CA . TRP A 1 194 ? -33.736 20.180 -21.349 1.00 10.79 194 TRP A CA 1
ATOM 1534 C C . TRP A 1 194 ? -33.690 19.642 -22.766 1.00 12.08 194 TRP A C 1
ATOM 1535 O O . TRP A 1 194 ? -34.644 19.805 -23.533 1.00 14.61 194 TRP A O 1
ATOM 1546 N N . PRO A 1 195 ? -32.568 19.012 -23.127 1.00 10.84 195 PRO A N 1
ATOM 1547 C CA . PRO A 1 195 ? -32.455 18.348 -24.426 1.00 11.89 195 PRO A CA 1
ATOM 1548 C C . PRO A 1 195 ? -33.071 16.949 -24.402 1.00 11.75 195 PRO A C 1
ATOM 1549 O O . PRO A 1 195 ? -32.664 16.112 -25.206 1.00 12.48 195 PRO A O 1
ATOM 1553 N N . TYR A 1 196 ? -34.004 16.692 -23.490 1.00 11.20 196 TYR A N 1
ATOM 1554 C CA . TYR A 1 196 ? -34.441 15.321 -23.243 1.00 9.57 196 TYR A CA 1
ATOM 1555 C C . TYR A 1 196 ? -35.781 14.935 -23.878 1.00 9.40 196 TYR A C 1
ATOM 1556 O O . TYR A 1 196 ? -36.390 13.949 -23.466 1.00 10.81 196 TYR A O 1
ATOM 1565 N N . ASP A 1 197 ? -36.230 15.701 -24.877 1.00 12.04 197 ASP A N 1
ATOM 1566 C CA . ASP A 1 197 ? -37.411 15.333 -25.650 1.00 12.71 197 ASP A CA 1
ATOM 1567 C C .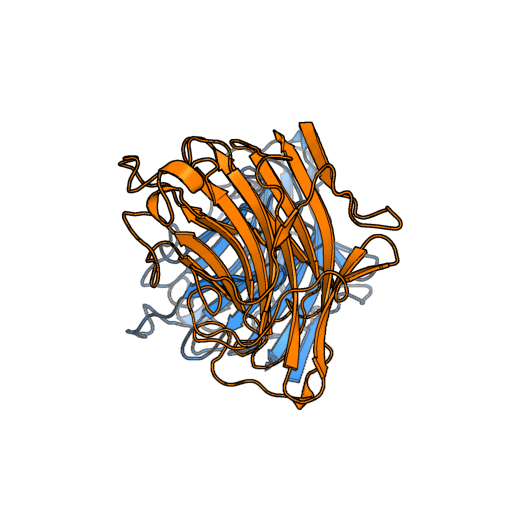 ASP A 1 197 ? -36.996 14.828 -27.027 1.00 13.48 197 ASP A C 1
ATOM 1568 O O . ASP A 1 197 ? -37.425 15.337 -28.068 1.00 13.65 197 ASP A O 1
ATOM 1573 N N . GLN A 1 198 ? -36.128 13.819 -27.006 1.00 11.99 198 GLN A N 1
ATOM 1574 C CA . GLN A 1 198 ? -35.641 13.153 -28.209 1.00 9.24 198 GLN A CA 1
ATOM 1575 C C . GLN A 1 198 ? -35.218 11.750 -27.802 1.00 10.40 198 GLN A C 1
ATOM 1576 O O . GLN A 1 198 ? -35.072 11.465 -26.612 1.00 10.76 198 GLN A O 1
ATOM 1582 N N . PRO A 1 199 ? -35.013 10.858 -28.780 1.00 11.06 199 PRO A N 1
ATOM 1583 C CA . PRO A 1 199 ? -34.467 9.546 -28.416 1.00 10.87 199 PRO A CA 1
ATOM 1584 C C . PRO A 1 199 ? -33.038 9.673 -27.888 1.00 9.42 199 PRO A C 1
ATOM 1585 O O . PRO A 1 199 ? -32.310 10.600 -28.275 1.00 11.43 199 PRO A O 1
ATOM 1589 N N . PHE A 1 200 ? -32.671 8.751 -27.004 1.00 9.05 200 PHE A N 1
ATOM 1590 C CA . PHE A 1 200 ? -31.314 8.647 -26.474 1.00 9.75 200 PHE A CA 1
ATOM 1591 C C . PHE A 1 200 ? -30.796 7.234 -26.703 1.00 9.74 200 PHE A C 1
ATOM 1592 O O . PHE A 1 200 ? -31.590 6.318 -26.853 1.00 10.04 200 PHE A O 1
ATOM 1600 N N . TYR A 1 201 ? -29.479 7.054 -26.748 1.00 9.77 201 TYR A N 1
ATOM 1601 C CA . TYR A 1 201 ? -28.904 5.711 -26.816 1.00 8.46 201 TYR A CA 1
ATOM 1602 C C . TYR A 1 201 ? -28.077 5.388 -25.579 1.00 9.54 201 TYR A C 1
ATOM 1603 O O . TYR A 1 201 ? -27.734 6.279 -24.802 1.00 10.29 201 TYR A O 1
ATOM 1612 N N . PHE A 1 202 ? -27.794 4.102 -25.391 1.00 9.33 202 PHE A N 1
ATOM 1613 C CA . PHE A 1 202 ? -27.090 3.598 -24.207 1.00 8.03 202 PHE A CA 1
ATOM 1614 C C . PHE A 1 202 ? -25.599 3.539 -24.401 1.00 8.56 202 PHE A C 1
ATOM 1615 O O . PHE A 1 202 ? -25.146 3.314 -25.508 1.00 8.41 202 PHE A O 1
ATOM 1623 N N . ILE A 1 203 ? -24.859 3.732 -23.316 1.00 7.32 203 ILE A N 1
ATOM 1624 C CA . ILE A 1 203 ? -23.416 3.466 -23.290 1.00 8.26 203 ILE A CA 1
ATOM 1625 C C . ILE A 1 203 ? -23.107 2.663 -22.037 1.00 8.17 203 ILE A C 1
ATOM 1626 O O . ILE A 1 203 ? -23.619 2.980 -20.958 1.00 9.09 203 ILE A O 1
ATOM 1631 N N . ILE A 1 204 ? -22.307 1.606 -22.181 1.00 7.52 204 ILE A N 1
ATOM 1632 C CA . ILE A 1 204 ? -21.714 0.903 -21.038 1.00 8.26 204 ILE A CA 1
ATOM 1633 C C . ILE A 1 204 ? -20.208 0.983 -21.194 1.00 9.96 204 ILE A C 1
ATOM 1634 O O . ILE A 1 204 ? -19.679 0.666 -22.262 1.00 10.73 204 ILE A O 1
ATOM 1639 N N . ASN A 1 205 ? -19.493 1.403 -20.158 1.00 9.23 205 ASN A N 1
ATOM 1640 C CA . ASN A 1 205 ? -18.038 1.427 -20.292 1.00 9.36 205 ASN A CA 1
ATOM 1641 C C . ASN A 1 205 ? -17.360 1.327 -18.943 1.00 10.71 205 ASN A C 1
ATOM 1642 O O . ASN A 1 205 ? -17.990 1.466 -17.898 1.00 8.93 205 ASN A O 1
ATOM 1647 N N . MET A 1 206 ? -16.058 1.086 -18.963 1.00 9.30 206 MET A N 1
ATOM 1648 C CA . MET A 1 206 ? -15.288 1.185 -17.730 1.00 9.49 206 MET A CA 1
ATOM 1649 C C . MET A 1 206 ? -13.977 1.897 -18.027 1.00 13.72 206 MET A C 1
ATOM 1650 O O . MET A 1 206 ? -13.110 1.378 -18.746 1.00 11.00 206 MET A O 1
ATOM 1655 N N . ALA A 1 207 ? -13.865 3.124 -17.535 1.00 10.23 207 ALA A N 1
ATOM 1656 C CA . ALA A 1 207 ? -12.657 3.918 -17.720 1.00 7.92 207 ALA A CA 1
ATOM 1657 C C . ALA A 1 207 ? -11.644 3.723 -16.572 1.00 10.40 207 ALA A C 1
ATOM 1658 O O . ALA A 1 207 ? -11.962 3.190 -15.508 1.00 9.77 207 ALA A O 1
ATOM 1660 N N . ILE A 1 208 ? -10.405 4.131 -16.828 1.00 9.71 208 ILE A N 1
ATOM 1661 C CA . ILE A 1 208 ? -9.316 4.008 -15.874 1.00 11.58 208 ILE A CA 1
ATOM 1662 C C . ILE A 1 208 ? -8.598 5.341 -15.733 1.00 12.56 208 ILE A C 1
ATOM 1663 O O . ILE A 1 208 ? -8.133 5.899 -16.726 1.00 11.54 208 ILE A O 1
ATOM 1668 N N . GLY A 1 209 ? -8.557 5.870 -14.513 1.00 13.19 209 GLY A N 1
ATOM 1669 C CA . GLY A 1 209 ? -7.854 7.119 -14.251 1.00 13.56 209 GLY A CA 1
ATOM 1670 C C . GLY A 1 209 ? -8.495 8.322 -14.901 1.00 12.54 209 GLY A C 1
ATOM 1671 O O . GLY A 1 209 ? -9.699 8.334 -15.114 1.00 12.69 209 GLY A O 1
ATOM 1672 N N . GLY A 1 210 ? -7.694 9.340 -15.213 1.00 12.81 210 GLY A N 1
ATOM 1673 C CA . GLY A 1 210 ? -8.250 10.523 -15.836 1.00 15.39 210 GLY A CA 1
ATOM 1674 C C . GLY A 1 210 ? -8.795 11.584 -14.898 1.00 14.47 210 GLY A C 1
ATOM 1675 O O . GLY A 1 210 ? -8.705 11.470 -13.669 1.00 15.16 210 GLY A O 1
ATOM 1676 N N . ASN A 1 211 ? -9.396 12.604 -15.502 1.00 15.62 211 ASN A N 1
ATOM 1677 C CA . ASN A 1 211 ? -9.830 13.791 -14.790 1.00 15.95 211 ASN A CA 1
ATOM 1678 C C . ASN A 1 211 ? -10.943 13.499 -13.786 1.00 17.05 211 ASN A C 1
ATOM 1679 O O . ASN A 1 211 ? -11.035 14.153 -12.747 1.00 18.00 211 ASN A O 1
ATOM 1684 N N . PHE A 1 212 ? -11.740 12.472 -14.038 1.00 15.77 212 PHE A N 1
ATOM 1685 C CA . PHE A 1 212 ? -12.829 12.172 -13.118 1.00 16.37 212 PHE A CA 1
ATOM 1686 C C . PHE A 1 212 ? -12.581 10.901 -12.309 1.00 13.58 212 PHE A C 1
ATOM 1687 O O . PHE A 1 212 ? -12.779 10.873 -11.091 1.00 15.80 212 PHE A O 1
ATOM 1695 N N . GLY A 1 213 ? -12.147 9.840 -12.977 1.00 14.29 213 GLY A N 1
ATOM 1696 C CA . GLY A 1 213 ? -11.913 8.586 -12.292 1.00 13.83 213 GLY A CA 1
ATOM 1697 C C . GLY A 1 213 ? -10.625 8.571 -11.502 1.00 13.95 213 GLY A C 1
ATOM 1698 O O . GLY A 1 213 ? -10.469 7.788 -10.567 1.00 14.84 213 GLY A O 1
ATOM 1699 N N . GLY A 1 214 ? -9.703 9.455 -11.866 1.00 14.42 214 GLY A N 1
ATOM 1700 C CA . GLY A 1 214 ? -8.425 9.509 -11.183 1.00 15.98 214 GLY A CA 1
ATOM 1701 C C . GLY A 1 214 ? -8.145 10.875 -10.593 1.00 16.73 214 GLY A C 1
ATOM 1702 O O . GLY A 1 214 ? -9.032 11.496 -10.009 1.00 14.81 214 GLY A O 1
ATOM 1703 N N . PRO A 1 215 ? -6.921 11.382 -10.804 1.00 18.61 215 PRO A N 1
ATOM 1704 C CA . PRO A 1 215 ? -5.932 10.804 -11.731 1.00 17.88 215 PRO A CA 1
ATOM 1705 C C . PRO A 1 215 ? -5.138 9.618 -11.188 1.00 20.86 215 PRO A C 1
ATOM 1706 O O . PRO A 1 215 ? -4.534 8.888 -11.980 1.00 22.46 215 PRO A O 1
ATOM 1710 N N . GLU A 1 216 ? -5.140 9.419 -9.874 1.00 17.11 216 GLU A N 1
ATOM 1711 C CA . GLU A 1 216 ? -4.398 8.315 -9.282 1.00 17.92 216 GLU A CA 1
ATOM 1712 C C . GLU A 1 216 ? -5.028 6.967 -9.569 1.00 18.61 216 GLU A C 1
ATOM 1713 O O . GLU A 1 216 ? -6.246 6.813 -9.478 1.00 18.58 216 GLU A O 1
ATOM 1719 N N . VAL A 1 217 ? -4.182 6.003 -9.926 1.00 15.79 217 VAL A N 1
ATOM 1720 C CA . VAL A 1 217 ? -4.622 4.638 -10.180 1.00 16.32 217 VAL A CA 1
ATOM 1721 C C . VAL A 1 217 ? -3.771 3.670 -9.373 1.00 16.06 217 VAL A C 1
ATOM 1722 O O . VAL A 1 217 ? -2.537 3.679 -9.466 1.00 15.68 217 VAL A O 1
ATOM 1726 N N . ASP A 1 218 ? -4.435 2.840 -8.581 1.00 13.87 218 ASP A N 1
ATOM 1727 C CA . ASP A 1 218 ? -3.793 1.757 -7.845 1.00 17.70 218 ASP A CA 1
ATOM 1728 C C . ASP A 1 218 ? -3.629 0.541 -8.756 1.00 16.44 218 ASP A C 1
ATOM 1729 O O . ASP A 1 218 ? -4.571 -0.221 -8.973 1.00 16.97 218 ASP A O 1
ATOM 1734 N N . ASP A 1 219 ? -2.426 0.346 -9.287 1.00 15.48 219 ASP A N 1
ATOM 1735 C CA . ASP A 1 219 ? -2.229 -0.697 -10.289 1.00 15.73 219 ASP A CA 1
ATOM 1736 C C . ASP A 1 219 ? -2.378 -2.114 -9.729 1.00 14.46 219 ASP A C 1
ATOM 1737 O O . ASP A 1 219 ? -2.499 -3.074 -10.488 1.00 16.28 219 ASP A O 1
ATOM 1742 N N . ALA A 1 220 ? -2.390 -2.255 -8.409 1.00 14.17 220 ALA A N 1
ATOM 1743 C CA . ALA A 1 220 ? -2.567 -3.568 -7.802 1.00 14.99 220 ALA A CA 1
ATOM 1744 C C . ALA A 1 220 ? -3.994 -4.096 -7.986 1.00 17.43 220 ALA A C 1
ATOM 1745 O O . ALA A 1 220 ? -4.241 -5.290 -7.802 1.00 19.81 220 ALA A O 1
ATOM 1747 N N . ILE A 1 221 ? -4.930 -3.218 -8.341 1.00 17.06 221 ILE A N 1
ATOM 1748 C CA . ILE A 1 221 ? -6.332 -3.643 -8.417 1.00 16.41 221 ILE A CA 1
ATOM 1749 C C . ILE A 1 221 ? -6.642 -4.505 -9.642 1.00 15.49 221 ILE A C 1
ATOM 1750 O O . ILE A 1 221 ? -7.636 -5.222 -9.660 1.00 16.42 221 ILE A O 1
ATOM 1755 N N . PHE A 1 222 ? -5.806 -4.428 -10.669 1.00 14.80 222 PHE A N 1
ATOM 1756 C CA . PHE A 1 222 ? -6.115 -5.080 -11.937 1.00 13.79 222 PHE A CA 1
ATOM 1757 C C . PHE A 1 222 ? -5.792 -6.565 -11.898 1.00 18.72 222 PHE A C 1
ATOM 1758 O O . PHE A 1 222 ? -4.790 -6.965 -11.308 1.00 17.05 222 PHE A O 1
ATOM 1766 N N . PRO A 1 223 ? -6.625 -7.389 -12.547 1.00 15.59 223 PRO A N 1
ATOM 1767 C CA . PRO A 1 223 ? -7.795 -7.020 -13.357 1.00 14.42 223 PRO A CA 1
ATOM 1768 C C . PRO A 1 223 ? -9.070 -6.786 -12.540 1.00 15.91 223 PRO A C 1
ATOM 1769 O O . PRO A 1 223 ? -9.218 -7.338 -11.459 1.00 15.17 223 PRO A O 1
ATOM 1773 N N . GLN A 1 224 ? -9.979 -5.966 -13.068 1.00 13.80 224 GLN A N 1
ATOM 1774 C CA . GLN A 1 224 ? -11.251 -5.709 -12.392 1.00 13.11 224 GLN A CA 1
ATOM 1775 C C . GLN A 1 224 ? -12.423 -5.953 -13.323 1.00 11.16 224 GLN A C 1
ATOM 1776 O O . GLN A 1 224 ? -12.387 -5.540 -14.482 1.00 12.14 224 GLN A O 1
ATOM 1782 N N . ASP A 1 225 ? -13.472 -6.589 -12.795 1.00 12.97 225 ASP A N 1
ATOM 1783 C CA . ASP A 1 225 ? -14.663 -6.925 -13.570 1.00 12.73 225 ASP A CA 1
ATOM 1784 C C . ASP A 1 225 ? -15.852 -6.015 -13.244 1.00 11.39 225 ASP A C 1
ATOM 1785 O O . ASP A 1 225 ? -16.179 -5.792 -12.071 1.00 13.44 225 ASP A O 1
ATOM 1790 N N . PHE A 1 226 ? -16.491 -5.530 -14.302 1.00 11.25 226 PHE A N 1
ATOM 1791 C CA . PHE A 1 226 ? -17.755 -4.788 -14.267 1.00 11.41 226 PHE A CA 1
ATOM 1792 C C . PHE A 1 226 ? -18.773 -5.684 -14.950 1.00 10.42 226 PHE A C 1
ATOM 1793 O O . PHE A 1 226 ? -18.640 -5.956 -16.145 1.00 11.41 226 PHE A O 1
ATOM 1801 N N . SER A 1 227 ? -19.764 -6.171 -14.198 1.00 10.26 227 SER A N 1
ATOM 1802 C CA . SER A 1 227 ? -20.709 -7.163 -14.726 1.00 8.71 227 SER A CA 1
ATOM 1803 C C . SER A 1 227 ? -22.104 -6.582 -14.860 1.00 11.21 227 SER A C 1
ATOM 1804 O O . SER A 1 227 ? -22.639 -6.038 -13.895 1.00 11.55 227 SER A O 1
ATOM 1807 N N . ILE A 1 228 ? -22.701 -6.730 -16.035 1.00 10.81 228 ILE A N 1
ATOM 1808 C CA . ILE A 1 228 ? -24.050 -6.205 -16.252 1.00 10.40 228 ILE A CA 1
ATOM 1809 C C . ILE A 1 228 ? -24.981 -7.357 -16.633 1.00 12.92 228 ILE A C 1
ATOM 1810 O O . ILE A 1 228 ? -24.723 -8.075 -17.587 1.00 11.84 228 ILE A O 1
ATOM 1815 N N . ASP A 1 229 ? -26.039 -7.550 -15.848 1.00 10.40 229 ASP A N 1
ATOM 1816 C CA . ASP A 1 229 ? -27.019 -8.630 -16.067 1.00 12.66 229 ASP A CA 1
ATOM 1817 C C . ASP A 1 229 ? -28.009 -8.286 -17.169 1.00 14.28 229 ASP A C 1
ATOM 1818 O O . ASP A 1 229 ? -28.270 -9.093 -18.062 1.00 12.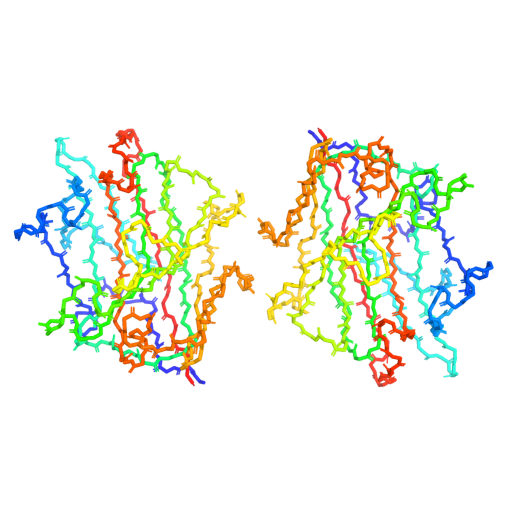48 229 ASP A O 1
ATOM 1823 N N . TYR A 1 230 ? -28.551 -7.073 -17.126 1.00 11.10 230 TYR A N 1
ATOM 1824 C CA . TYR A 1 230 ? -29.518 -6.670 -18.126 1.00 10.39 230 TYR A CA 1
ATOM 1825 C C . TYR A 1 230 ? -29.706 -5.158 -18.201 1.00 10.39 230 TYR A C 1
ATOM 1826 O O . TYR A 1 230 ? -29.296 -4.411 -17.304 1.00 10.31 230 TYR A O 1
ATOM 1835 N N . ILE A 1 231 ? -30.326 -4.730 -19.294 1.00 10.67 231 ILE A N 1
ATOM 1836 C CA . ILE A 1 231 ? -30.949 -3.416 -19.425 1.00 9.69 231 ILE A CA 1
ATOM 1837 C C . ILE A 1 231 ? -32.387 -3.686 -19.828 1.00 11.02 231 ILE A C 1
ATOM 1838 O O . ILE A 1 231 ? -32.609 -4.410 -20.802 1.00 11.35 231 ILE A O 1
ATOM 1843 N N . LYS A 1 232 ? -33.351 -3.123 -19.094 1.00 9.77 232 LYS A N 1
ATOM 1844 C CA . LYS A 1 232 ? -34.776 -3.241 -19.431 1.00 10.62 232 LYS A CA 1
ATOM 1845 C C . LYS A 1 232 ? -35.328 -1.863 -19.712 1.00 11.58 232 LYS A C 1
ATOM 1846 O O . LYS A 1 232 ? -34.998 -0.908 -19.004 1.00 10.02 232 LYS A O 1
ATOM 1852 N N . VAL A 1 233 ? -36.171 -1.749 -20.731 1.00 10.25 233 VAL A N 1
ATOM 1853 C CA . VAL A 1 233 ? -36.829 -0.479 -21.037 1.00 9.78 233 VAL A CA 1
ATOM 1854 C C . VAL A 1 233 ? -38.335 -0.658 -21.024 1.00 12.28 233 VAL A C 1
ATOM 1855 O O . VAL A 1 233 ? -38.876 -1.480 -21.777 1.00 11.80 233 VAL A O 1
ATOM 1859 N N . TYR A 1 234 ? -39.004 0.105 -20.168 1.00 9.32 234 TYR A N 1
ATOM 1860 C CA . TYR A 1 234 ? -40.463 0.082 -20.086 1.00 12.02 234 TYR A CA 1
ATOM 1861 C C . TYR A 1 234 ? -41.067 1.384 -20.613 1.00 12.24 234 TYR A C 1
ATOM 1862 O O . TYR A 1 234 ? -40.540 2.458 -20.345 1.00 13.39 234 TYR A O 1
ATOM 1871 N N . GLN A 1 235 ? -42.160 1.295 -21.370 1.00 12.61 235 GLN A N 1
ATOM 1872 C CA . GLN A 1 235 ? -42.873 2.492 -21.824 1.00 11.39 235 GLN A CA 1
ATOM 1873 C C . GLN A 1 235 ? -44.371 2.252 -21.759 1.00 14.05 235 GLN A C 1
ATOM 1874 O O . GLN A 1 235 ? -44.798 1.114 -21.905 1.00 14.28 235 GLN A O 1
ATOM 1880 N N . LYS B 1 6 ? -19.236 -1.918 17.538 1.00 16.25 6 LYS B N 1
ATOM 1881 C CA . LYS B 1 6 ? -19.664 -3.265 17.906 1.00 17.12 6 LYS B CA 1
ATOM 1882 C C . LYS B 1 6 ? -21.165 -3.294 18.127 1.00 14.40 6 LYS B C 1
ATOM 1883 O O . LYS B 1 6 ? -21.779 -2.270 18.407 1.00 13.68 6 LYS B O 1
ATOM 1889 N N . LEU B 1 7 ? -21.750 -4.476 17.989 1.00 13.76 7 LEU B N 1
ATOM 1890 C CA . LEU B 1 7 ? -23.153 -4.672 18.317 1.00 12.69 7 LEU B CA 1
ATOM 1891 C C . LEU B 1 7 ? -23.310 -4.644 19.826 1.00 15.93 7 LEU B C 1
ATOM 1892 O O . LEU B 1 7 ? -22.731 -5.476 20.524 1.00 17.59 7 LEU B O 1
ATOM 1897 N N . VAL B 1 8 ? -24.057 -3.674 20.339 1.00 13.30 8 VAL B N 1
ATOM 1898 C CA . VAL B 1 8 ? -24.174 -3.533 21.794 1.00 13.12 8 VAL B CA 1
ATOM 1899 C C . VAL B 1 8 ? -25.463 -4.128 22.357 1.00 13.34 8 VAL B C 1
ATOM 1900 O O . VAL B 1 8 ? -25.519 -4.483 23.539 1.00 14.79 8 VAL B O 1
ATOM 1904 N N . TRP B 1 9 ? -26.502 -4.220 21.530 1.00 11.42 9 TRP B N 1
ATOM 1905 C CA . TRP B 1 9 ? -27.772 -4.801 21.947 1.00 12.78 9 TRP B CA 1
ATOM 1906 C C . TRP B 1 9 ? -28.558 -5.175 20.721 1.00 13.56 9 TRP B C 1
ATOM 1907 O O . TRP B 1 9 ? -28.513 -4.472 19.715 1.00 15.94 9 TRP B O 1
ATOM 1918 N N . GLU B 1 10 ? -29.242 -6.304 20.797 1.00 11.76 10 GLU B N 1
ATOM 1919 C CA . GLU B 1 10 ? -30.146 -6.706 19.736 1.00 13.12 10 GLU B CA 1
ATOM 1920 C C . GLU B 1 10 ? -31.392 -7.323 20.335 1.00 14.59 10 GLU B C 1
ATOM 1921 O O . GLU B 1 10 ? -31.327 -8.128 21.267 1.00 17.25 10 GLU B O 1
ATOM 1927 N N . GLU B 1 11 ? -32.535 -6.920 19.797 1.00 14.41 11 GLU B N 1
ATOM 1928 C CA . GLU B 1 11 ? -33.780 -7.623 20.031 1.00 15.09 11 GLU B CA 1
ATOM 1929 C C . GLU B 1 11 ? -34.059 -8.505 18.823 1.00 15.85 11 GLU B C 1
ATOM 1930 O O . GLU B 1 11 ? -34.337 -8.001 17.727 1.00 13.90 11 GLU B O 1
ATOM 1936 N N . HIS B 1 12 ? -33.941 -9.817 19.025 1.00 17.64 12 HIS B N 1
ATOM 1937 C CA . HIS B 1 12 ? -34.125 -10.837 17.992 1.00 18.68 12 HIS B CA 1
ATOM 1938 C C . HIS B 1 12 ? -35.577 -11.280 17.832 1.00 17.41 12 HIS B C 1
ATOM 1939 O O . HIS B 1 12 ? -35.922 -11.950 16.868 1.00 18.04 12 HIS B O 1
ATOM 1946 N N . PHE B 1 13 ? -36.401 -10.951 18.821 1.00 17.48 13 PHE B N 1
ATOM 1947 C CA . PHE B 1 13 ? -37.783 -11.418 18.874 1.00 18.18 13 PHE B CA 1
ATOM 1948 C C . PHE B 1 13 ? -37.884 -12.936 18.704 1.00 21.15 13 PHE B C 1
ATOM 1949 O O . PHE B 1 13 ? -38.753 -13.433 17.985 1.00 22.48 13 PHE B O 1
ATOM 1957 N N . ASN B 1 14 ? -36.987 -13.668 19.360 1.00 22.31 14 ASN B N 1
ATOM 1958 C CA . ASN B 1 14 ? -36.941 -15.116 19.199 1.00 23.27 14 ASN B CA 1
ATOM 1959 C C . ASN B 1 14 ? -37.658 -15.865 20.313 1.00 28.85 14 ASN B C 1
ATOM 1960 O O . ASN B 1 14 ? -37.811 -17.083 20.247 1.00 33.58 14 ASN B O 1
ATOM 1965 N N . GLY B 1 15 ? -38.098 -15.137 21.333 1.00 27.05 15 GLY B N 1
ATOM 1966 C CA . GLY B 1 15 ? -38.810 -15.746 22.444 1.00 30.61 15 GLY B CA 1
ATOM 1967 C C . GLY B 1 15 ? -40.212 -16.227 22.106 1.00 32.10 15 GLY B C 1
ATOM 1968 O O . GLY B 1 15 ? -40.720 -15.996 21.011 1.00 33.12 15 GLY B O 1
ATOM 1969 N N . LYS B 1 16 ? -40.841 -16.917 23.049 1.00 33.35 16 LYS B N 1
ATOM 1970 C CA . LYS B 1 16 ? -42.241 -17.294 22.898 1.00 33.17 16 LYS B CA 1
ATOM 1971 C C . LYS B 1 16 ? -43.131 -16.115 23.260 1.00 30.63 16 LYS B C 1
ATOM 1972 O O . LYS B 1 16 ? -44.301 -16.055 22.889 1.00 30.54 16 LYS B O 1
ATOM 1978 N N . GLU B 1 17 ? -42.555 -15.177 24.001 1.00 27.78 17 GLU B N 1
ATOM 1979 C CA . GLU B 1 17 ? -43.263 -13.986 24.433 1.00 25.75 17 GLU B CA 1
ATOM 1980 C C . GLU B 1 17 ? -42.357 -12.763 24.409 1.00 26.10 17 GLU B C 1
ATOM 1981 O O . GLU B 1 17 ? -41.134 -12.882 24.398 1.00 23.06 17 GLU B O 1
ATOM 1987 N N . LEU B 1 18 ? -42.960 -11.584 24.396 1.00 20.60 18 LEU B N 1
ATOM 1988 C CA . LEU B 1 18 ? -42.195 -10.348 24.482 1.00 23.75 18 LEU B CA 1
ATOM 1989 C C . LEU B 1 18 ? -41.482 -10.252 25.833 1.00 23.35 18 LEU B C 1
ATOM 1990 O O . LEU B 1 18 ? -42.082 -10.515 26.870 1.00 22.46 18 LEU B O 1
ATOM 1995 N N . ASP B 1 19 ? -40.204 -9.883 25.824 1.00 19.96 19 ASP B N 1
ATOM 1996 C CA . ASP B 1 19 ? -39.428 -9.776 27.060 1.00 20.09 19 ASP B CA 1
ATOM 1997 C C . ASP B 1 19 ? -39.734 -8.473 27.787 1.00 20.75 19 ASP B C 1
ATOM 1998 O O . ASP B 1 19 ? -39.260 -7.407 27.388 1.00 21.06 19 ASP B O 1
ATOM 2003 N N . THR B 1 20 ? -40.508 -8.554 28.865 1.00 19.73 20 THR B N 1
ATOM 2004 C CA . THR B 1 20 ? -40.932 -7.353 29.570 1.00 18.50 20 THR B CA 1
ATOM 2005 C C . THR B 1 20 ? -39.826 -6.779 30.468 1.00 17.20 20 THR B C 1
ATOM 2006 O O . THR B 1 20 ? -40.014 -5.761 31.127 1.00 20.03 20 THR B O 1
ATOM 2010 N N . LYS B 1 21 ? -38.665 -7.422 30.483 1.00 22.28 21 LYS B N 1
ATOM 2011 C CA . LYS B 1 21 ? -37.506 -6.816 31.116 1.00 21.78 21 LYS B CA 1
ATOM 2012 C C . LYS B 1 21 ? -36.967 -5.713 30.210 1.00 18.54 21 LYS B C 1
ATOM 2013 O O . LYS B 1 21 ? -36.329 -4.770 30.683 1.00 18.82 21 LYS B O 1
ATOM 2019 N N . ASN B 1 22 ? -37.283 -5.811 28.918 1.00 18.49 22 ASN B N 1
ATOM 2020 C CA . ASN B 1 22 ? -36.849 -4.805 27.952 1.00 16.71 22 ASN B CA 1
ATOM 2021 C C . ASN B 1 22 ? -37.984 -3.956 27.380 1.00 17.60 22 ASN B C 1
ATOM 2022 O O . ASN B 1 22 ? -37.740 -2.839 26.921 1.00 14.36 22 ASN B O 1
ATOM 2027 N N . TRP B 1 23 ? -39.217 -4.461 27.445 1.00 13.11 23 TRP B N 1
ATOM 2028 C CA . TRP B 1 23 ? -40.357 -3.799 26.798 1.00 11.80 23 TRP B CA 1
ATOM 2029 C C . TRP B 1 23 ? -41.484 -3.475 27.766 1.00 17.63 23 TRP B C 1
ATOM 2030 O O . TRP B 1 23 ? -41.748 -4.232 28.695 1.00 17.24 23 TRP B O 1
ATOM 2041 N N . ASN B 1 24 ? -42.120 -2.330 27.538 1.00 12.88 24 ASN B N 1
ATOM 2042 C CA . ASN B 1 24 ? -43.371 -1.956 28.190 1.00 12.59 24 ASN B CA 1
ATOM 2043 C C . ASN B 1 24 ? -44.496 -2.061 27.192 1.00 13.40 24 ASN B C 1
ATOM 2044 O O . ASN B 1 24 ? -44.285 -1.843 26.009 1.00 14.07 24 ASN B O 1
ATOM 2049 N N . PHE B 1 25 ? -45.706 -2.339 27.659 1.00 12.59 25 PHE B N 1
ATOM 2050 C CA . PHE B 1 25 ? -46.859 -2.089 26.815 1.00 12.32 25 PHE B CA 1
ATOM 2051 C C . PHE B 1 25 ? -47.390 -0.701 27.104 1.00 13.02 25 PHE B C 1
ATOM 2052 O O . PHE B 1 25 ? -47.448 -0.271 28.265 1.00 15.48 25 PHE B O 1
ATOM 2060 N N . GLU B 1 26 ? -47.777 0.011 26.054 1.00 9.83 26 GLU B N 1
ATOM 2061 C CA . GLU B 1 26 ? -48.620 1.180 26.243 1.00 12.45 26 GLU B CA 1
ATOM 2062 C C . GLU B 1 26 ? -50.029 0.784 25.803 1.00 11.78 26 GLU B C 1
ATOM 2063 O O . GLU B 1 26 ? -50.219 0.111 24.789 1.00 12.48 26 GLU B O 1
ATOM 2069 N N . LEU B 1 27 ? -51.018 1.107 26.635 1.00 12.97 27 LEU B N 1
ATOM 2070 C CA . LEU B 1 27 ? -52.337 0.499 26.488 1.00 10.98 27 LEU B CA 1
ATOM 2071 C C . LEU B 1 27 ? -53.476 1.500 26.523 1.00 11.15 27 LEU B C 1
ATOM 2072 O O . LEU B 1 27 ? -53.379 2.545 27.161 1.00 13.78 27 LEU B O 1
ATOM 2077 N N . GLY B 1 28 ? -54.553 1.158 25.830 1.00 12.20 28 GLY B N 1
ATOM 2078 C CA . GLY B 1 28 ? -55.784 1.927 25.915 1.00 12.22 28 GLY B CA 1
ATOM 2079 C C . GLY B 1 28 ? -55.865 3.062 24.921 1.00 14.66 28 GLY B C 1
ATOM 2080 O O . GLY B 1 28 ? -55.357 2.960 23.806 1.00 13.78 28 GLY B O 1
ATOM 2081 N N . ASP B 1 29 ? -56.521 4.146 25.330 1.00 14.33 29 ASP B N 1
ATOM 2082 C CA . ASP B 1 29 ? -56.779 5.256 24.418 1.00 14.32 29 ASP B CA 1
ATOM 2083 C C . ASP B 1 29 ? -55.788 6.420 24.532 1.00 17.17 29 ASP B C 1
ATOM 2084 O O . ASP B 1 29 ? -55.975 7.455 23.883 1.00 16.44 29 ASP B O 1
ATOM 2089 N N . GLY B 1 30 ? -54.772 6.271 25.378 1.00 16.24 30 GLY B N 1
ATOM 2090 C CA . GLY B 1 30 ? -53.711 7.257 25.461 1.00 19.10 30 GLY B CA 1
ATOM 2091 C C . GLY B 1 30 ? -53.810 8.378 26.472 1.00 26.37 30 GLY B C 1
ATOM 2092 O O . GLY B 1 30 ? -52.838 9.125 26.655 1.00 26.59 30 GLY B O 1
ATOM 2093 N N . CYS B 1 31 ? -54.962 8.503 27.124 1.00 25.93 31 CYS B N 1
ATOM 2094 C CA . CYS B 1 31 ? -55.158 9.539 28.140 1.00 30.27 31 CYS B CA 1
ATOM 2095 C C . CYS B 1 31 ? -54.049 9.569 29.186 1.00 34.10 31 CYS B C 1
ATOM 2096 O O . CYS B 1 31 ? -53.551 8.520 29.597 1.00 33.43 31 CYS B O 1
ATOM 2099 N N . PRO B 1 32 ? -53.647 10.782 29.610 1.00 34.42 32 PRO B N 1
ATOM 2100 C CA . PRO B 1 32 ? -54.317 12.055 29.289 1.00 34.57 32 PRO B CA 1
ATOM 2101 C C . PRO B 1 32 ? -54.031 12.597 27.874 1.00 34.24 32 PRO B C 1
ATOM 2102 O O . PRO B 1 32 ? -54.683 13.561 27.463 1.00 36.88 32 PRO B O 1
ATOM 2106 N N . ASN B 1 33 ? -53.113 11.974 27.136 1.00 29.99 33 ASN B N 1
ATOM 2107 C CA . ASN B 1 33 ? -52.974 12.243 25.701 1.00 25.26 33 ASN B CA 1
ATOM 2108 C C . ASN B 1 33 ? -54.035 11.458 24.933 1.00 23.54 33 ASN B C 1
ATOM 2109 O O . ASN B 1 33 ? -53.715 10.547 24.180 1.00 20.72 33 ASN B O 1
ATOM 2114 N N . CYS B 1 34 ? -55.301 11.782 25.162 1.00 25.62 34 CYS B N 1
ATOM 2115 C CA . CYS B 1 34 ? -56.404 10.973 24.650 1.00 23.75 34 CYS B CA 1
ATOM 2116 C C . CYS B 1 34 ? -56.457 10.885 23.116 1.00 26.27 34 CYS B C 1
ATOM 2117 O O . CYS B 1 34 ? -56.201 11.869 22.413 1.00 21.38 34 CYS B O 1
ATOM 2120 N N . GLY B 1 35 ? -56.711 9.678 22.607 1.00 20.30 35 GLY B N 1
ATOM 2121 C CA . GLY B 1 35 ? -56.768 9.439 21.175 1.00 18.94 35 GLY B CA 1
ATOM 2122 C C . GLY B 1 35 ? -55.352 9.426 20.628 1.00 14.74 35 GLY B C 1
ATOM 2123 O O . GLY B 1 35 ? -55.112 9.562 19.416 1.00 17.30 35 GLY B O 1
ATOM 2124 N N . TRP B 1 36 ? -54.407 9.272 21.550 1.00 16.81 36 TRP B N 1
ATOM 2125 C CA . TRP B 1 36 ? -52.973 9.274 21.273 1.00 16.82 36 TRP B CA 1
ATOM 2126 C C . TRP B 1 36 ? -52.582 10.544 20.525 1.00 17.70 36 TRP B C 1
ATOM 2127 O O . TRP B 1 36 ? -51.702 10.538 19.660 1.00 17.92 36 TRP B O 1
ATOM 2138 N N . GLY B 1 37 ? -53.291 11.617 20.866 1.00 16.57 37 GLY B N 1
ATOM 2139 C CA . GLY B 1 37 ? -52.966 12.962 20.443 1.00 17.35 37 GLY B CA 1
ATOM 2140 C C . GLY B 1 37 ? -53.610 13.377 19.130 1.00 18.16 37 GLY B C 1
ATOM 2141 O O . GLY B 1 37 ? -53.602 14.561 18.796 1.00 17.67 37 GLY B O 1
ATOM 2142 N N . ASN B 1 38 ? -54.159 12.433 18.374 1.00 16.90 38 ASN B N 1
ATOM 2143 C CA . ASN B 1 38 ? -54.816 12.830 17.129 1.00 16.66 38 ASN B CA 1
ATOM 2144 C C . ASN B 1 38 ? -56.026 11.998 16.728 1.00 16.73 38 ASN B C 1
ATOM 2145 O O . ASN B 1 38 ? -56.131 11.577 15.577 1.00 17.48 38 ASN B O 1
ATOM 2150 N N . SER B 1 39 ? -56.908 11.723 17.679 1.00 14.12 39 SER B N 1
ATOM 2151 C CA . SER B 1 39 ? -58.173 11.038 17.382 1.00 13.95 39 SER B CA 1
ATOM 2152 C C . SER B 1 39 ? -57.972 9.668 16.747 1.00 16.82 39 SER B C 1
ATOM 2153 O O . SER B 1 39 ? -58.748 9.253 15.885 1.00 16.40 39 SER B O 1
ATOM 2156 N N . GLU B 1 40 ? -56.937 8.950 17.183 1.00 14.86 40 GLU B N 1
ATOM 2157 C CA . GLU B 1 40 ? -56.711 7.634 16.609 1.00 13.53 40 GLU B CA 1
ATOM 2158 C C . GLU B 1 40 ? -57.826 6.726 17.106 1.00 13.40 40 GLU B C 1
ATOM 2159 O O . GLU B 1 40 ? -58.378 6.950 18.191 1.00 16.00 40 GLU B O 1
ATOM 2165 N N . ARG B 1 41 ? -58.176 5.732 16.301 1.00 13.61 41 ARG B N 1
ATOM 2166 C CA . ARG B 1 41 ? -59.311 4.868 16.601 1.00 14.90 41 ARG B CA 1
ATOM 2167 C C . ARG B 1 41 ? -59.022 3.708 17.550 1.00 13.73 41 ARG B C 1
ATOM 2168 O O . ARG B 1 41 ? -59.922 3.245 18.251 1.00 16.01 41 ARG B O 1
ATOM 2176 N N . GLN B 1 42 ? -57.790 3.209 17.548 1.00 13.64 42 GLN B N 1
ATOM 2177 C CA . GLN B 1 42 ? -57.495 1.962 18.256 1.00 14.82 42 GLN B CA 1
ATOM 2178 C C . GLN B 1 42 ? -57.313 2.115 19.759 1.00 14.53 42 GLN B C 1
ATOM 2179 O O . GLN B 1 42 ? -56.864 3.150 20.258 1.00 12.35 42 GLN B O 1
ATOM 2185 N N . LEU B 1 43 ? -57.686 1.048 20.459 1.00 13.20 43 LEU B N 1
ATOM 2186 C CA . LEU B 1 43 ? -57.178 0.787 21.794 1.00 14.04 43 LEU B CA 1
ATOM 2187 C C . LEU B 1 43 ? -55.990 -0.144 21.632 1.00 10.07 43 LEU B C 1
ATOM 2188 O O . LEU B 1 43 ? -56.071 -1.139 20.913 1.00 11.78 43 LEU B O 1
ATOM 2193 N N . TYR B 1 44 ? -54.902 0.168 22.316 1.00 11.75 44 TYR B N 1
ATOM 2194 C CA . TYR B 1 44 ? -53.742 -0.702 22.312 1.00 10.35 44 TYR B CA 1
ATOM 2195 C C . TYR B 1 44 ? -53.951 -1.762 23.389 1.00 10.68 44 TYR B C 1
ATOM 2196 O O . TYR B 1 44 ? -54.510 -1.475 24.442 1.00 11.73 44 TYR B O 1
ATOM 2205 N N . THR B 1 45 ? -53.551 -2.991 23.088 1.00 11.41 45 THR B N 1
ATOM 2206 C CA . THR B 1 45 ? -53.834 -4.128 23.966 1.00 11.64 45 THR B CA 1
ATOM 2207 C C . THR B 1 45 ? -52.596 -4.977 24.194 1.00 13.02 45 THR B C 1
ATOM 2208 O O . THR B 1 45 ? -51.537 -4.696 23.641 1.00 12.42 45 THR B O 1
ATOM 2212 N N . LYS B 1 46 ? -52.751 -6.040 24.980 1.00 13.33 46 LYS B N 1
ATOM 2213 C CA . LYS B 1 46 ? -51.697 -7.049 25.130 1.00 15.38 46 LYS B CA 1
ATOM 2214 C C . LYS B 1 46 ? -52.015 -8.306 24.330 1.00 16.04 46 LYS B C 1
ATOM 2215 O O . LYS B 1 46 ? -51.310 -9.313 24.431 1.00 16.38 46 LYS B O 1
ATOM 2221 N N . THR B 1 47 ? -53.084 -8.253 23.542 1.00 14.17 47 THR B N 1
ATOM 2222 C CA . THR B 1 47 ? -53.540 -9.434 22.824 1.00 16.43 47 THR B CA 1
ATOM 2223 C C . THR B 1 47 ? -53.568 -9.258 21.314 1.00 14.32 47 THR B C 1
ATOM 2224 O O . THR B 1 47 ? -54.214 -10.032 20.622 1.00 18.18 47 THR B O 1
ATOM 2228 N N . ASN B 1 48 ? -52.859 -8.248 20.808 1.00 12.85 48 ASN B N 1
ATOM 2229 C CA . ASN B 1 48 ? -52.807 -8.032 19.370 1.00 12.45 48 ASN B CA 1
ATOM 2230 C C . ASN B 1 48 ? -51.445 -8.352 18.777 1.00 14.98 48 ASN B C 1
ATOM 2231 O O . ASN B 1 48 ? -51.206 -8.118 17.593 1.00 15.12 48 ASN B O 1
ATOM 2236 N N . HIS B 1 49 ? -50.565 -8.949 19.568 1.00 12.90 49 HIS B N 1
ATOM 2237 C CA . HIS B 1 49 ? -49.264 -9.301 19.025 1.00 14.18 49 HIS B CA 1
ATOM 2238 C C . HIS B 1 49 ? -48.976 -10.767 19.272 1.00 16.87 49 HIS B C 1
ATOM 2239 O O . HIS B 1 49 ? -49.567 -11.389 20.168 1.00 16.44 49 HIS B O 1
ATOM 2246 N N . LYS B 1 50 ? -48.051 -11.307 18.485 1.00 17.11 50 LYS B N 1
ATOM 2247 C CA . LYS B 1 50 ? -47.565 -12.666 18.676 1.00 17.94 50 LYS B CA 1
ATOM 2248 C C . LYS B 1 50 ? -46.119 -12.783 18.229 1.00 19.10 50 LYS B C 1
ATOM 2249 O O . LYS B 1 50 ? -45.661 -12.022 17.380 1.00 16.80 50 LYS B O 1
ATOM 2255 N N . MET B 1 51 ? -45.406 -13.744 18.802 1.00 18.69 51 MET B N 1
ATOM 2256 C CA . MET B 1 51 ? -44.061 -14.050 18.347 1.00 20.14 51 MET B CA 1
ATOM 2257 C C . MET B 1 51 ? -44.149 -15.252 17.434 1.00 23.74 51 MET B C 1
ATOM 2258 O O . MET B 1 51 ? -44.529 -16.338 17.869 1.00 24.86 51 MET B O 1
ATOM 2263 N N . GLU B 1 52 ? -43.826 -15.050 16.160 1.00 22.12 52 GLU B N 1
ATOM 2264 C CA . GLU B 1 52 ? -44.011 -16.094 15.162 1.00 25.46 52 GLU B CA 1
ATOM 2265 C C . GLU B 1 52 ? -42.853 -16.158 14.165 1.00 26.80 52 GLU B C 1
ATOM 2266 O O . GLU B 1 52 ? -42.608 -15.205 13.417 1.00 22.56 52 GLU B O 1
ATOM 2272 N N . ASN B 1 53 ? -42.165 -17.298 14.151 1.00 30.09 53 ASN B N 1
ATOM 2273 C CA . ASN B 1 53 ? -41.096 -17.568 13.190 1.00 28.38 53 ASN B CA 1
ATOM 2274 C C . ASN B 1 53 ? -39.982 -16.529 13.313 1.00 25.42 53 ASN B C 1
ATOM 2275 O O . ASN B 1 53 ? -39.429 -16.065 12.315 1.00 24.91 53 ASN B O 1
ATOM 2280 N N . GLY B 1 54 ? -39.687 -16.150 14.552 1.00 23.33 54 GLY B N 1
ATOM 2281 C CA . GLY B 1 54 ? -38.623 -15.208 14.843 1.00 22.79 54 GLY B CA 1
ATOM 2282 C C . GLY B 1 54 ? -38.967 -13.758 14.550 1.00 19.82 54 GLY B C 1
ATOM 2283 O O . GLY B 1 54 ? -38.077 -12.914 14.498 1.00 19.11 54 GLY B O 1
ATOM 2284 N N . LYS B 1 55 ? -40.252 -13.469 14.356 1.00 17.98 55 LYS B N 1
ATOM 2285 C CA . LYS B 1 55 ? -40.712 -12.089 14.145 1.00 15.92 55 LYS B CA 1
ATOM 2286 C C . LYS B 1 55 ? -41.690 -11.691 15.236 1.00 15.43 55 LYS B C 1
ATOM 2287 O O . LYS B 1 55 ? -42.496 -12.513 15.681 1.00 19.85 55 LYS B O 1
ATOM 2293 N N . LEU B 1 56 ? -41.644 -10.429 15.643 1.00 12.60 56 LEU B N 1
ATOM 2294 C CA . LEU B 1 56 ? -42.775 -9.828 16.337 1.00 14.27 56 LEU B CA 1
ATOM 2295 C C . LEU B 1 56 ? -43.830 -9.494 15.290 1.00 13.48 56 LEU B C 1
ATOM 2296 O O . LEU B 1 56 ? -43.544 -8.787 14.326 1.00 13.82 56 LEU B O 1
ATOM 2301 N N . VAL B 1 57 ? -45.033 -10.042 15.448 1.00 12.87 57 VAL B N 1
ATOM 2302 C CA . VAL B 1 57 ? -46.119 -9.754 14.521 1.00 12.05 57 VAL B CA 1
ATOM 2303 C C . VAL B 1 57 ? -47.232 -9.014 15.257 1.00 12.92 57 VAL B C 1
ATOM 2304 O O . VAL B 1 57 ? -47.863 -9.557 16.162 1.00 15.42 57 VAL B O 1
ATOM 2308 N N . ILE B 1 58 ? -47.445 -7.760 14.879 1.00 11.80 58 ILE B N 1
ATOM 2309 C CA . ILE B 1 58 ? -48.520 -6.937 15.438 1.00 10.47 58 ILE B CA 1
ATOM 2310 C C . ILE B 1 58 ? -49.673 -6.953 14.463 1.00 12.28 58 ILE B C 1
ATOM 2311 O O . ILE B 1 58 ? -49.480 -6.682 13.278 1.00 11.96 58 ILE B O 1
ATOM 2316 N N . THR B 1 59 ? -50.866 -7.273 14.947 1.00 11.91 59 THR B N 1
ATOM 2317 C CA . THR B 1 59 ? -52.020 -7.335 14.067 1.00 15.86 59 THR B CA 1
ATOM 2318 C C . THR B 1 59 ? -53.044 -6.266 14.403 1.00 11.54 59 THR B C 1
ATOM 2319 O O . THR B 1 59 ? -53.488 -6.148 15.551 1.00 14.58 59 THR B O 1
ATOM 2323 N N . ALA B 1 60 ? -53.402 -5.480 13.395 1.00 10.06 60 ALA B N 1
ATOM 2324 C CA . ALA B 1 60 ? -54.463 -4.494 13.530 1.00 11.77 60 ALA B CA 1
ATOM 2325 C C . ALA B 1 60 ? -55.784 -5.177 13.231 1.00 13.07 60 ALA B C 1
ATOM 2326 O O . ALA B 1 60 ? -55.934 -5.793 12.172 1.00 13.71 60 ALA B O 1
ATOM 2328 N N . LYS B 1 61 ? -56.733 -5.059 14.160 1.00 14.51 61 LYS B N 1
ATOM 2329 C CA . LYS B 1 61 ? -58.019 -5.743 14.057 1.00 15.14 61 LYS B CA 1
ATOM 2330 C C . LYS B 1 61 ? -59.181 -4.787 14.224 1.00 14.98 61 LYS B C 1
ATOM 2331 O O . LYS B 1 61 ? -59.078 -3.768 14.912 1.00 13.96 61 LYS B O 1
ATOM 2337 N N . LYS B 1 62 ? -60.303 -5.138 13.607 1.00 17.06 62 LYS B N 1
ATOM 2338 C CA . LYS B 1 62 ? -61.563 -4.479 13.889 1.00 15.62 62 LYS B CA 1
ATOM 2339 C C . LYS B 1 62 ? -62.561 -5.547 14.315 1.00 19.86 62 LYS B C 1
ATOM 2340 O O . LYS B 1 62 ? -62.783 -6.517 13.593 1.00 19.10 62 LYS B O 1
ATOM 2346 N N . GLU B 1 63 ? -63.121 -5.372 15.507 1.00 15.68 63 GLU B N 1
ATOM 2347 C CA . GLU B 1 63 ? -64.083 -6.310 16.076 1.00 16.00 63 GLU B CA 1
ATOM 2348 C C . GLU B 1 63 ? -65.266 -5.494 16.570 1.00 16.87 63 GLU B C 1
ATOM 2349 O O . GLU B 1 63 ? -65.152 -4.738 17.532 1.00 17.05 63 GLU B O 1
ATOM 2355 N N . GLY B 1 64 ? -66.399 -5.636 15.903 1.00 18.35 64 GLY B N 1
ATOM 2356 C CA . GLY B 1 64 ? -67.510 -4.735 16.131 1.00 16.13 64 GLY B CA 1
ATOM 2357 C C . GLY B 1 64 ? -67.103 -3.374 15.611 1.00 16.60 64 GLY B C 1
ATOM 2358 O O . GLY B 1 64 ? -66.637 -3.262 14.473 1.00 19.93 64 GLY B O 1
ATOM 2359 N N . THR B 1 65 ? -67.249 -2.336 16.420 1.00 17.32 65 THR B N 1
ATOM 2360 C CA . THR B 1 65 ? -66.683 -1.052 16.028 1.00 17.45 65 THR B CA 1
ATOM 2361 C C . THR B 1 65 ? -65.421 -0.741 16.830 1.00 15.04 65 THR B C 1
ATOM 2362 O O . THR B 1 65 ? -64.940 0.391 16.807 1.00 17.56 65 THR B O 1
ATOM 2366 N N . GLN B 1 66 ? -64.907 -1.738 17.549 1.00 14.09 66 GLN B N 1
ATOM 2367 C CA . GLN B 1 66 ? -63.658 -1.565 18.303 1.00 16.13 66 GLN B CA 1
ATOM 2368 C C . GLN B 1 66 ? -62.435 -1.969 17.484 1.00 14.46 66 GLN B C 1
ATOM 2369 O O . GLN B 1 66 ? -62.315 -3.106 16.999 1.00 16.07 66 GLN B O 1
ATOM 2375 N N . TYR B 1 67 ? -61.505 -1.028 17.374 1.00 14.45 67 TYR B N 1
ATOM 2376 C CA . TYR B 1 67 ? -60.234 -1.260 16.707 1.00 14.44 67 TYR B CA 1
ATOM 2377 C C . TYR B 1 67 ? -59.156 -1.513 17.740 1.00 11.87 67 TYR B C 1
ATOM 2378 O O . TYR B 1 67 ? -59.116 -0.841 18.766 1.00 11.95 67 TYR B O 1
ATOM 2387 N N . THR B 1 68 ? -58.287 -2.481 17.471 1.00 12.99 68 THR B N 1
ATOM 2388 C CA . THR B 1 68 ? -57.197 -2.807 18.381 1.00 11.48 68 THR B CA 1
ATOM 2389 C C . THR B 1 68 ? -55.874 -3.023 17.668 1.00 11.49 68 THR B C 1
ATOM 2390 O O . THR B 1 68 ? -55.820 -3.411 16.506 1.00 10.63 68 THR B O 1
ATOM 2394 N N . SER B 1 69 ? -54.808 -2.777 18.412 1.00 11.20 69 SER B N 1
ATOM 2395 C CA . SER B 1 69 ? -53.458 -2.920 17.900 1.00 10.02 69 SER B CA 1
ATOM 2396 C C . SER B 1 69 ? -52.474 -2.998 19.075 1.00 11.50 69 SER B C 1
ATOM 2397 O O . SER B 1 69 ? -52.882 -3.171 20.237 1.00 11.89 69 SER B O 1
ATOM 2400 N N . THR B 1 70 ? -51.181 -2.851 18.779 1.00 9.47 70 THR B N 1
ATOM 2401 C CA . THR B 1 70 ? -50.125 -2.963 19.783 1.00 11.58 70 THR B CA 1
ATOM 2402 C C . THR B 1 70 ? -49.235 -1.729 19.748 1.00 10.04 70 THR B C 1
ATOM 2403 O O . THR B 1 70 ? -48.957 -1.197 18.669 1.00 9.98 70 THR B O 1
ATOM 2407 N N . ARG B 1 71 ? -48.813 -1.278 20.926 1.00 8.52 71 ARG B N 1
ATOM 2408 C CA . ARG B 1 71 ? -47.812 -0.223 21.088 1.00 9.25 71 ARG B CA 1
ATOM 2409 C C . ARG B 1 71 ? -46.907 -0.599 22.243 1.00 10.31 71 ARG B C 1
ATOM 2410 O O . ARG B 1 71 ? -47.390 -0.738 23.381 1.00 12.59 71 ARG B O 1
ATOM 2418 N N . ILE B 1 72 ? -45.610 -0.765 21.955 1.00 9.50 72 ILE B N 1
ATOM 2419 C CA . ILE B 1 72 ? -44.627 -1.172 22.962 1.00 9.97 72 ILE B CA 1
ATOM 2420 C C . ILE B 1 72 ? -43.435 -0.219 22.951 1.00 10.65 72 ILE B C 1
ATOM 2421 O O . ILE B 1 72 ? -43.108 0.368 21.921 1.00 11.42 72 ILE B O 1
ATOM 2426 N N . THR B 1 73 ? -42.807 -0.042 24.111 1.00 11.73 73 THR B N 1
ATOM 2427 C CA . THR B 1 73 ? -41.647 0.829 24.221 1.00 12.23 73 THR B CA 1
ATOM 2428 C C . THR B 1 73 ? -40.558 0.180 25.058 1.00 13.06 73 THR B C 1
ATOM 2429 O O . THR B 1 73 ? -40.807 -0.781 25.792 1.00 11.71 73 THR B O 1
ATOM 2433 N N . THR B 1 74 ? -39.343 0.716 24.958 1.00 10.63 74 THR B N 1
ATOM 2434 C CA . THR B 1 74 ? -38.279 0.276 25.853 1.00 10.65 74 THR B CA 1
ATOM 2435 C C . THR B 1 74 ? -37.961 1.333 26.918 1.00 10.93 74 THR B C 1
ATOM 2436 O O . THR B 1 74 ? -36.906 1.280 27.544 1.00 11.44 74 THR B O 1
ATOM 2440 N N . GLN B 1 75 ? -38.887 2.268 27.143 1.00 12.49 75 GLN B N 1
ATOM 2441 C CA . GLN B 1 75 ? -38.684 3.342 28.114 1.00 10.70 75 GLN B CA 1
ATOM 2442 C C . GLN B 1 75 ? -38.260 2.817 29.493 1.00 14.77 75 GLN B C 1
ATOM 2443 O O . GLN B 1 75 ? -38.925 1.945 30.058 1.00 14.06 75 GLN B O 1
ATOM 2449 N N . GLY B 1 76 ? -37.155 3.361 30.001 1.00 11.78 76 GLY B N 1
ATOM 2450 C CA . GLY B 1 76 ? -36.614 3.009 31.309 1.00 12.60 76 GLY B CA 1
ATOM 2451 C C . GLY B 1 76 ? -36.017 1.614 31.380 1.00 18.28 76 GLY B C 1
ATOM 2452 O O . GLY B 1 76 ? -35.671 1.146 32.461 1.00 19.07 76 GLY B O 1
ATOM 2453 N N . LYS B 1 77 ? -35.916 0.936 30.239 1.00 15.31 77 LYS B N 1
ATOM 2454 C CA . LYS B 1 77 ? -35.430 -0.446 30.212 1.00 12.74 77 LYS B CA 1
ATOM 2455 C C . LYS B 1 77 ? -34.272 -0.678 29.251 1.00 15.24 77 LYS B C 1
ATOM 2456 O O . LYS B 1 77 ? -33.276 -1.308 29.609 1.00 16.34 77 LYS B O 1
ATOM 2462 N N . LYS B 1 78 ? -34.405 -0.175 28.027 1.00 13.16 78 LYS B N 1
ATOM 2463 C CA . LYS B 1 78 ? -33.303 -0.217 27.069 1.00 13.01 78 LYS B CA 1
ATOM 2464 C C . LYS B 1 78 ? -33.200 1.131 26.370 1.00 11.73 78 LYS B C 1
ATOM 2465 O O . LYS B 1 78 ? -34.000 1.439 25.487 1.00 14.12 78 LYS B O 1
ATOM 2471 N N . GLU B 1 79 ? -32.219 1.932 26.772 1.00 9.59 79 GLU B N 1
ATOM 2472 C CA . GLU B 1 79 ? -32.050 3.271 26.226 1.00 12.46 79 GLU B CA 1
ATOM 2473 C C . GLU B 1 79 ? -30.619 3.460 25.750 1.00 11.32 79 GLU B C 1
ATOM 2474 O O . GLU B 1 79 ? -29.675 2.953 26.365 1.00 12.15 79 GLU B O 1
ATOM 2480 N N . PHE B 1 80 ? -30.461 4.203 24.655 1.00 10.85 80 PHE B N 1
ATOM 2481 C CA . PHE B 1 80 ? -29.156 4.386 24.015 1.00 11.59 80 PHE B CA 1
ATOM 2482 C C . PHE B 1 80 ? -28.939 5.840 23.611 1.00 11.59 80 PHE B C 1
ATOM 2483 O O . PHE B 1 80 ? -29.883 6.528 23.207 1.00 11.26 80 PHE B O 1
ATOM 2491 N N . GLN B 1 81 ? -27.695 6.297 23.724 1.00 10.67 81 GLN B N 1
ATOM 2492 C CA . GLN B 1 81 ? -27.311 7.624 23.254 1.00 10.87 81 GLN B CA 1
ATOM 2493 C C . GLN B 1 81 ? -26.271 7.447 22.152 1.00 10.57 81 GLN B C 1
ATOM 2494 O O . GLN B 1 81 ? -25.157 6.980 22.424 1.00 11.49 81 GLN B O 1
ATOM 2500 N N . TYR B 1 82 ? -26.664 7.796 20.926 1.00 10.59 82 TYR B N 1
ATOM 2501 C CA . TYR B 1 82 ? -25.875 7.658 19.688 1.00 10.16 82 TYR B CA 1
ATOM 2502 C C . TYR B 1 82 ? -25.770 6.203 19.268 1.00 10.76 82 TYR B C 1
ATOM 2503 O O . TYR B 1 82 ? -25.970 5.306 20.076 1.00 11.44 82 TYR B O 1
ATOM 2512 N N . GLY B 1 83 ? -25.449 5.992 17.994 1.00 9.48 83 GLY B N 1
ATOM 2513 C CA . GLY B 1 83 ? -25.201 4.668 17.467 1.00 11.95 83 GLY B CA 1
ATOM 2514 C C . GLY B 1 83 ? -25.774 4.489 16.078 1.00 12.26 83 GLY B C 1
ATOM 2515 O O . GLY B 1 83 ? -26.463 5.369 15.562 1.00 11.06 83 GLY B O 1
ATOM 2516 N N . TYR B 1 84 ? -25.483 3.344 15.480 1.00 8.73 84 TYR B N 1
ATOM 2517 C CA . TYR B 1 84 ? -26.137 2.923 14.251 1.00 8.12 84 TYR B CA 1
ATOM 2518 C C . TYR B 1 84 ? -27.231 1.969 14.654 1.00 9.66 84 TYR B C 1
ATOM 2519 O O . TYR B 1 84 ? -26.973 0.919 15.238 1.00 10.03 84 TYR B O 1
ATOM 2528 N N . ILE B 1 85 ? -28.472 2.358 14.377 1.00 8.05 85 ILE B N 1
ATOM 2529 C CA . ILE B 1 85 ? -29.639 1.631 14.859 1.00 9.14 85 ILE B CA 1
ATOM 2530 C C . ILE B 1 85 ? -30.441 1.168 13.668 1.00 10.88 85 ILE B C 1
ATOM 2531 O O . ILE B 1 85 ? -30.832 1.987 12.857 1.00 10.07 85 ILE B O 1
ATOM 2536 N N . GLU B 1 86 ? -30.687 -0.137 13.569 1.00 10.11 86 GLU B N 1
ATOM 2537 C CA . GLU B 1 86 ? -31.314 -0.723 12.389 1.00 9.84 86 GLU B CA 1
ATOM 2538 C C . GLU B 1 86 ? -32.445 -1.681 12.735 1.00 12.06 86 GLU B C 1
ATOM 2539 O O . GLU B 1 86 ? -32.291 -2.547 13.606 1.00 12.61 86 GLU B O 1
ATOM 2545 N N . ALA B 1 87 ? -33.574 -1.542 12.040 1.00 9.14 87 ALA B N 1
ATOM 2546 C CA . ALA B 1 87 ? -34.682 -2.472 12.186 1.00 11.03 87 ALA B CA 1
ATOM 2547 C C . ALA B 1 87 ? -34.967 -3.115 10.847 1.00 9.80 87 ALA B C 1
ATOM 2548 O O . ALA B 1 87 ? -34.810 -2.474 9.814 1.00 10.71 87 ALA B O 1
ATOM 2550 N N . ARG B 1 88 ? -35.377 -4.380 10.865 1.00 9.71 88 ARG B N 1
ATOM 2551 C CA . ARG B 1 88 ? -35.813 -5.088 9.668 1.00 9.76 88 ARG B CA 1
ATOM 2552 C C . ARG B 1 88 ? -37.297 -5.383 9.837 1.00 11.40 88 ARG B C 1
ATOM 2553 O O . ARG B 1 88 ? -37.685 -5.997 10.831 1.00 10.80 88 ARG B O 1
ATOM 2561 N N . ALA B 1 89 ? -38.126 -4.938 8.893 1.00 8.70 89 ALA B N 1
ATOM 2562 C CA . ALA B 1 89 ? -39.568 -5.029 9.085 1.00 9.58 89 ALA B CA 1
ATOM 2563 C C . ALA B 1 89 ? -40.335 -5.184 7.785 1.00 11.47 89 ALA B C 1
ATOM 2564 O O . ALA B 1 89 ? -39.854 -4.803 6.709 1.00 10.19 89 ALA B O 1
ATOM 2566 N N . LYS B 1 90 ? -41.535 -5.749 7.906 1.00 9.08 90 LYS B N 1
ATOM 2567 C CA . LYS B 1 90 ? -42.452 -5.920 6.769 1.00 11.45 90 LYS B CA 1
ATOM 2568 C C . LYS B 1 90 ? -43.732 -5.141 7.072 1.00 9.99 90 LYS B C 1
ATOM 2569 O O . LYS B 1 90 ? -44.264 -5.220 8.183 1.00 10.67 90 LYS B O 1
ATOM 2575 N N . LEU B 1 91 ? -44.219 -4.374 6.097 1.00 9.94 91 LEU B N 1
ATOM 2576 C CA . LEU B 1 91 ? -45.324 -3.444 6.344 1.00 10.64 91 LEU B CA 1
ATOM 2577 C C . LEU B 1 91 ? -46.715 -4.051 6.247 1.00 11.17 91 LEU B C 1
ATOM 2578 O O . LEU B 1 91 ? -46.968 -4.944 5.431 1.00 12.80 91 LEU B O 1
ATOM 2583 N N . PRO B 1 92 ? -47.643 -3.515 7.049 1.00 10.86 92 PRO B N 1
ATOM 2584 C CA . PRO B 1 92 ? -49.072 -3.716 6.789 1.00 11.07 92 PRO B CA 1
ATOM 2585 C C . PRO B 1 92 ? -49.472 -2.856 5.602 1.00 14.28 92 PRO B C 1
ATOM 2586 O O . PRO B 1 92 ? -48.723 -1.948 5.251 1.00 14.16 92 PRO B O 1
ATOM 2590 N N . VAL B 1 93 ? -50.627 -3.108 4.997 1.00 12.79 93 VAL B N 1
ATOM 2591 C CA . VAL B 1 93 ? -51.016 -2.313 3.833 1.00 12.78 93 VAL B CA 1
ATOM 2592 C C . VAL B 1 93 ? -52.465 -1.878 3.921 1.00 14.39 93 VAL B C 1
ATOM 2593 O O . VAL B 1 93 ? -53.299 -2.581 4.490 1.00 15.28 93 VAL B O 1
ATOM 2597 N N . GLY B 1 94 ? -52.767 -0.720 3.354 1.00 13.31 94 GLY B N 1
ATOM 2598 C CA . GLY B 1 94 ? -54.153 -0.289 3.255 1.00 16.47 94 GLY B CA 1
ATOM 2599 C C . GLY B 1 94 ? -54.471 1.071 3.839 1.00 14.69 94 GLY B C 1
ATOM 2600 O O . GLY B 1 94 ? -53.759 1.573 4.702 1.00 11.98 94 GLY B O 1
ATOM 2601 N N . LYS B 1 95 ? -55.563 1.671 3.366 1.00 14.39 95 LYS B N 1
ATOM 2602 C CA . LYS B 1 95 ? -55.937 3.018 3.779 1.00 13.60 95 LYS B CA 1
ATOM 2603 C C . LYS B 1 95 ? -56.342 3.070 5.250 1.00 15.55 95 LYS B C 1
ATOM 2604 O O . LYS B 1 95 ? -57.306 2.414 5.659 1.00 14.74 95 LYS B O 1
ATOM 2610 N N . GLY B 1 96 ? -55.627 3.877 6.030 1.00 15.48 96 GLY B N 1
ATOM 2611 C CA . GLY B 1 96 ? -55.965 4.067 7.429 1.00 14.95 96 GLY B CA 1
ATOM 2612 C C . GLY B 1 96 ? -54.910 3.520 8.370 1.00 13.42 96 GLY B C 1
ATOM 2613 O O . GLY B 1 96 ? -54.881 3.882 9.535 1.00 13.40 96 GLY B O 1
ATOM 2614 N N . ILE B 1 97 ? -54.042 2.652 7.855 1.00 11.87 97 ILE B N 1
ATOM 2615 C CA . ILE B 1 97 ? -53.017 2.009 8.676 1.00 12.37 97 ILE B CA 1
ATOM 2616 C C . ILE B 1 97 ? -51.773 2.904 8.834 1.00 10.52 97 ILE B C 1
ATOM 2617 O O . ILE B 1 97 ? -51.405 3.618 7.914 1.00 11.46 97 ILE B O 1
ATOM 2622 N N . TRP B 1 98 ? -51.158 2.889 10.015 1.00 10.01 98 TRP B N 1
ATOM 2623 C CA . TRP B 1 98 ? -49.951 3.689 10.277 1.00 9.18 98 TRP B CA 1
ATOM 2624 C C . TRP B 1 98 ? -48.969 2.974 11.220 1.00 9.18 98 TRP B C 1
ATOM 2625 O O . TRP B 1 98 ? -48.933 3.229 12.448 1.00 10.53 98 TRP B O 1
ATOM 2636 N N . PRO B 1 99 ? -48.133 2.107 10.642 1.00 8.49 99 PRO B N 1
ATOM 2637 C CA . PRO B 1 99 ? -47.044 1.467 11.391 1.00 9.43 99 PRO B CA 1
ATOM 2638 C C . PRO B 1 99 ? -45.875 2.420 11.612 1.00 8.49 99 PRO B C 1
ATOM 2639 O O . PRO B 1 99 ? -45.583 3.265 10.764 1.00 8.85 99 PRO B O 1
ATOM 2643 N N . ALA B 1 100 ? -45.189 2.266 12.739 1.00 8.20 100 ALA B N 1
ATOM 2644 C CA . ALA B 1 100 ? -44.044 3.124 13.051 1.00 8.71 100 ALA B CA 1
ATOM 2645 C C . ALA B 1 100 ? -43.011 2.420 13.928 1.00 10.22 100 ALA B C 1
ATOM 2646 O O . ALA B 1 100 ? -43.345 1.600 14.771 1.00 9.74 100 ALA B O 1
ATOM 2648 N N . PHE B 1 101 ? -41.747 2.730 13.675 1.00 9.09 101 PHE B N 1
ATOM 2649 C CA . PHE B 1 101 ? -40.634 2.394 14.563 1.00 8.85 101 PHE B CA 1
ATOM 2650 C C . PHE B 1 101 ? -39.892 3.692 14.791 1.00 9.44 101 PHE B C 1
ATOM 2651 O O . PHE B 1 101 ? -39.471 4.347 13.843 1.00 9.18 101 PHE B O 1
ATOM 2659 N N . TRP B 1 102 ? -39.740 4.087 16.044 1.00 10.34 102 TRP B N 1
ATOM 2660 C CA . TRP B 1 102 ? -39.291 5.439 16.322 1.00 8.75 102 TRP B CA 1
ATOM 2661 C C . TRP B 1 102 ? -38.751 5.537 17.723 1.00 8.96 102 TRP B C 1
ATOM 2662 O O . TRP B 1 102 ? -38.711 4.540 18.447 1.00 9.44 102 TRP B O 1
ATOM 2673 N N . MET B 1 103 ? -38.279 6.731 18.072 1.00 9.03 103 MET B N 1
ATOM 2674 C CA . MET B 1 103 ? -37.636 6.962 19.363 1.00 8.96 103 MET B C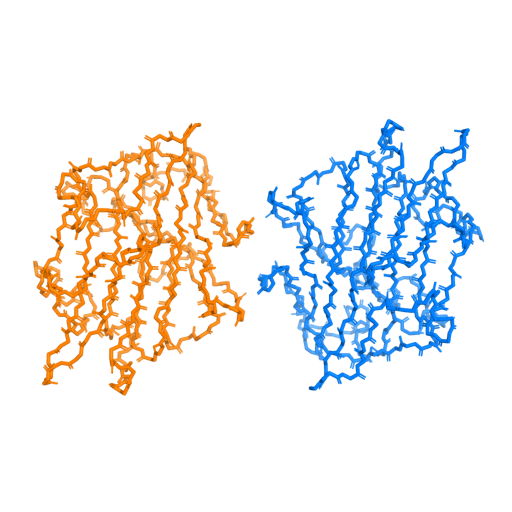A 1
ATOM 2675 C C . MET B 1 103 ? -38.052 8.278 20.021 1.00 12.12 103 MET B C 1
ATOM 2676 O O . MET B 1 103 ? -38.334 9.271 19.343 1.00 10.29 103 MET B O 1
ATOM 2681 N N . LEU B 1 104 ? -38.074 8.276 21.351 1.00 10.55 104 LEU B N 1
ATOM 2682 C CA . LEU B 1 104 ? -38.361 9.461 22.153 1.00 8.83 104 LEU B CA 1
ATOM 2683 C C . LEU B 1 104 ? -37.256 9.709 23.188 1.00 10.00 104 LEU B C 1
ATOM 2684 O O . LEU B 1 104 ? -36.634 8.759 23.683 1.00 10.62 104 LEU B O 1
ATOM 2689 N N . GLY B 1 105 ? -37.014 10.978 23.516 1.00 9.88 105 GLY B N 1
ATOM 2690 C CA . GLY B 1 105 ? -35.957 11.348 24.454 1.00 10.41 105 GLY B CA 1
ATOM 2691 C C . GLY B 1 105 ? -36.229 10.845 25.860 1.00 12.79 105 GLY B C 1
ATOM 2692 O O . GLY B 1 105 ? -37.363 10.876 26.327 1.00 11.85 105 GLY B O 1
ATOM 2693 N N . SER B 1 106 ? -35.179 10.392 26.541 1.00 10.51 106 SER B N 1
ATOM 2694 C CA . SER B 1 106 ? -35.319 9.807 27.872 1.00 13.77 106 SER B CA 1
ATOM 2695 C C . SER B 1 106 ? -35.965 10.748 28.893 1.00 14.71 106 SER B C 1
ATOM 2696 O O . SER B 1 106 ? -36.651 10.290 29.816 1.00 16.33 106 SER B O 1
ATOM 2699 N N . ASN B 1 107 ? -35.743 12.051 28.739 1.00 12.56 107 ASN B N 1
ATOM 2700 C CA . ASN B 1 107 ? -36.253 13.040 29.691 1.00 14.64 107 ASN B CA 1
ATOM 2701 C C . ASN B 1 107 ? -37.712 13.435 29.457 1.00 15.56 107 ASN B C 1
ATOM 2702 O O . ASN B 1 107 ? -38.175 14.443 29.988 1.00 15.70 107 ASN B O 1
ATOM 2707 N N . ILE B 1 108 ? -38.440 12.651 28.671 1.00 14.06 108 ILE B N 1
ATOM 2708 C CA . ILE B 1 108 ? -39.830 13.006 28.358 1.00 12.51 108 ILE B CA 1
ATOM 2709 C C . ILE B 1 108 ? -40.721 13.175 29.608 1.00 16.41 108 ILE B C 1
ATOM 2710 O O . ILE B 1 108 ? -41.621 14.020 29.618 1.00 16.17 108 ILE B O 1
ATOM 2715 N N . LYS B 1 109 ? -40.465 12.435 30.678 1.00 19.82 109 LYS B N 1
ATOM 2716 C CA . LYS B 1 109 ? -41.345 12.610 31.836 1.00 22.48 109 LYS B CA 1
ATOM 2717 C C . LYS B 1 109 ? -41.001 13.848 32.672 1.00 24.17 109 LYS B C 1
ATOM 2718 O O . LYS B 1 109 ? -41.795 14.252 33.524 1.00 28.61 109 LYS B O 1
ATOM 2724 N N . THR B 1 110 ? -39.853 14.475 32.426 1.00 19.74 110 THR B N 1
ATOM 2725 C CA . THR B 1 110 ? -39.567 15.743 33.098 1.00 22.64 110 THR B CA 1
ATOM 2726 C C . THR B 1 110 ? -39.711 16.975 32.199 1.00 23.72 110 THR B C 1
ATOM 2727 O O . THR B 1 110 ? -39.990 18.061 32.702 1.00 25.43 110 THR B O 1
ATOM 2731 N N . VAL B 1 111 ? -39.508 16.837 30.887 1.00 19.03 111 VAL B N 1
ATOM 2732 C CA . VAL B 1 111 ? -39.598 18.003 30.001 1.00 17.40 111 VAL B CA 1
ATOM 2733 C C . VAL B 1 111 ? -40.758 17.934 28.998 1.00 16.68 111 VAL B C 1
ATOM 2734 O O . VAL B 1 111 ? -41.098 18.938 28.364 1.00 18.73 111 VAL B O 1
ATOM 2738 N N . GLY B 1 112 ? -41.355 16.755 28.865 1.00 14.46 112 GLY B N 1
ATOM 2739 C CA . GLY B 1 112 ? -42.471 16.547 27.955 1.00 15.92 112 GLY B CA 1
ATOM 2740 C C . GLY B 1 112 ? -42.083 16.527 26.482 1.00 14.99 112 GLY B C 1
ATOM 2741 O O . GLY B 1 112 ? -40.938 16.789 26.128 1.00 14.83 112 GLY B O 1
ATOM 2742 N N . TRP B 1 113 ? -43.060 16.203 25.638 1.00 15.86 113 TRP B N 1
ATOM 2743 C CA . TRP B 1 113 ? -42.941 16.319 24.184 1.00 11.90 113 TRP B CA 1
ATOM 2744 C C . TRP B 1 113 ? -43.485 17.698 23.784 1.00 13.41 113 TRP B C 1
ATOM 2745 O O . TRP B 1 113 ? -44.501 18.135 24.314 1.00 14.41 113 TRP B O 1
ATOM 2756 N N . PRO B 1 114 ? -42.829 18.385 22.838 1.00 12.64 114 PRO B N 1
ATOM 2757 C CA . PRO B 1 114 ? -41.712 17.933 22.002 1.00 11.70 114 PRO B CA 1
ATOM 2758 C C . PRO B 1 114 ? -40.322 18.262 22.528 1.00 10.79 114 PRO B C 1
ATOM 2759 O O . PRO B 1 114 ? -39.354 18.007 21.818 1.00 11.04 114 PRO B O 1
ATOM 2763 N N . GLN B 1 115 ? -40.201 18.826 23.721 1.00 11.51 115 GLN B N 1
ATOM 2764 C CA . GLN B 1 115 ? -38.875 19.238 24.179 1.00 12.37 115 GLN B CA 1
ATOM 2765 C C . GLN B 1 115 ? -37.901 18.071 24.255 1.00 12.39 115 GLN B C 1
ATOM 2766 O O . GLN B 1 115 ? -36.713 18.229 23.971 1.00 13.03 115 GLN B O 1
ATOM 2772 N N . CYS B 1 116 ? -38.416 16.895 24.599 1.00 12.88 116 CYS B N 1
ATOM 2773 C CA . CYS B 1 116 ? -37.613 15.679 24.752 1.00 13.16 116 CYS B CA 1
ATOM 2774 C C . CYS B 1 116 ? -36.996 15.207 23.434 1.00 12.58 116 CYS B C 1
ATOM 2775 O O . CYS B 1 116 ? -36.001 14.476 23.426 1.00 12.30 116 CYS B O 1
ATOM 2778 N N . GLY B 1 117 ? -37.606 15.605 22.322 1.00 11.53 117 GLY B N 1
ATOM 2779 C CA . GLY B 1 117 ? -37.149 15.152 21.017 1.00 9.93 117 GLY B CA 1
ATOM 2780 C C . GLY B 1 117 ? -37.726 13.822 20.589 1.00 11.22 117 GLY B C 1
ATOM 2781 O O . GLY B 1 117 ? -38.029 12.957 21.414 1.00 10.11 117 GLY B O 1
ATOM 2782 N N . GLU B 1 118 ? -37.854 13.655 19.277 1.00 8.80 118 GLU B N 1
ATOM 2783 C CA . GLU B 1 118 ? -38.434 12.459 18.669 1.00 7.68 118 GLU B CA 1
ATOM 2784 C C . GLU B 1 118 ? -37.655 12.161 17.388 1.00 6.76 118 GLU B C 1
ATOM 2785 O O . GLU B 1 118 ? -37.293 13.075 16.652 1.00 9.91 118 GLU B O 1
ATOM 2791 N N . ILE B 1 119 ? -37.384 10.880 17.142 1.00 8.77 119 ILE B N 1
ATOM 2792 C CA . ILE B 1 119 ? -36.716 10.414 15.917 1.00 7.99 119 ILE B CA 1
ATOM 2793 C C . ILE B 1 119 ? -37.634 9.404 15.240 1.00 9.28 119 ILE B C 1
ATOM 2794 O O . ILE B 1 119 ? -37.926 8.369 15.832 1.00 9.03 119 ILE B O 1
ATOM 2799 N N . ASP B 1 120 ? -38.097 9.697 14.026 1.00 8.79 120 ASP B N 1
ATOM 2800 C CA . ASP B 1 120 ? -39.010 8.820 13.292 1.00 8.85 120 ASP B CA 1
ATOM 2801 C C . ASP B 1 120 ? -38.238 8.058 12.230 1.00 10.15 120 ASP B C 1
ATOM 2802 O O . ASP B 1 120 ? -37.785 8.652 11.253 1.00 9.28 120 ASP B O 1
ATOM 2807 N N . ILE B 1 121 ? -38.074 6.750 12.430 1.00 9.60 121 ILE B N 1
ATOM 2808 C CA . ILE B 1 121 ? -37.150 5.953 11.623 1.00 9.60 121 ILE B CA 1
ATOM 2809 C C . ILE B 1 121 ? -37.875 5.138 10.539 1.00 10.62 121 ILE B C 1
ATOM 2810 O O . ILE B 1 121 ? -37.498 5.196 9.362 1.00 10.20 121 ILE B O 1
ATOM 2815 N N . LEU B 1 122 ? -38.876 4.353 10.948 1.00 8.83 122 LEU B N 1
ATOM 2816 C CA . LEU B 1 122 ? -39.802 3.698 10.024 1.00 8.69 122 LEU B CA 1
ATOM 2817 C C . LEU B 1 122 ? -41.145 4.406 10.161 1.00 12.59 122 LEU B C 1
ATOM 2818 O O . LEU B 1 122 ? -41.759 4.398 11.229 1.00 10.24 122 LEU B O 1
ATOM 2823 N N . GLU B 1 123 ? -41.600 5.033 9.087 1.00 10.34 123 GLU B N 1
ATOM 2824 C CA . GLU B 1 123 ? -42.914 5.683 9.091 1.00 9.73 123 GLU B CA 1
ATOM 2825 C C . GLU B 1 123 ? -43.583 5.469 7.753 1.00 9.09 123 GLU B C 1
ATOM 2826 O O . GLU B 1 123 ? -43.029 5.829 6.724 1.00 10.65 123 GLU B O 1
ATOM 2832 N N . TYR B 1 124 ? -44.785 4.913 7.786 1.00 8.67 124 TYR B N 1
ATOM 2833 C CA . TYR B 1 124 ? -45.520 4.580 6.577 1.00 9.66 124 TYR B CA 1
ATOM 2834 C C . TYR B 1 124 ? -46.994 4.811 6.840 1.00 10.01 124 TYR B C 1
ATOM 2835 O O . TYR B 1 124 ? -47.491 4.438 7.894 1.00 10.94 124 TYR B O 1
ATOM 2844 N N . VAL B 1 125 ? -47.689 5.461 5.915 1.00 7.69 125 VAL B N 1
ATOM 2845 C CA . VAL B 1 125 ? -49.142 5.521 6.050 1.00 9.26 125 VAL B CA 1
ATOM 2846 C C . VAL B 1 125 ? -49.735 4.824 4.846 1.00 10.95 125 VAL B C 1
ATOM 2847 O O . VAL B 1 125 ? -49.408 5.142 3.705 1.00 12.74 125 VAL B O 1
ATOM 2851 N N . GLY B 1 126 ? -50.565 3.820 5.107 1.00 11.24 126 GLY B N 1
ATOM 2852 C CA . GLY B 1 126 ? -51.113 2.999 4.047 1.00 11.11 126 GLY B CA 1
ATOM 2853 C C . GLY B 1 126 ? -51.961 3.764 3.045 1.00 12.63 126 GLY B C 1
ATOM 2854 O O . GLY B 1 126 ? -52.159 3.299 1.934 1.00 13.11 126 GLY B O 1
ATOM 2855 N N . LYS B 1 127 ? -52.458 4.936 3.432 1.00 13.63 127 LYS B N 1
ATOM 2856 C CA . LYS B 1 127 ? -53.197 5.781 2.487 1.00 12.22 127 LYS B CA 1
ATOM 2857 C C . LYS B 1 127 ? -52.299 6.396 1.403 1.00 14.37 127 LYS B C 1
ATOM 2858 O O . LYS B 1 127 ? -52.801 6.938 0.405 1.00 15.22 127 LYS B O 1
ATOM 2864 N N . GLU B 1 128 ? -50.983 6.325 1.606 1.00 12.11 128 GLU B N 1
ATOM 2865 C CA . GLU B 1 128 ? -49.991 6.790 0.630 1.00 14.54 128 GLU B CA 1
ATOM 2866 C C . GLU B 1 128 ? -48.994 5.678 0.328 1.00 12.54 128 GLU B C 1
ATOM 2867 O O . GLU B 1 128 ? -47.863 5.663 0.855 1.00 11.91 128 GLU B O 1
ATOM 2873 N N . PRO B 1 129 ? -49.387 4.734 -0.533 1.00 11.36 129 PRO B N 1
ATOM 2874 C CA . PRO B 1 129 ? -48.490 3.623 -0.867 1.00 13.02 129 PRO B CA 1
ATOM 2875 C C . PRO B 1 129 ? -47.178 4.099 -1.493 1.00 13.12 129 PRO B C 1
ATOM 2876 O O . PRO B 1 129 ? -47.121 5.204 -2.044 1.00 12.04 129 PRO B O 1
ATOM 2880 N N . HIS B 1 130 ? -46.142 3.270 -1.384 1.00 11.39 130 HIS B N 1
ATOM 2881 C CA . HIS B 1 130 ? -44.867 3.485 -2.078 1.00 12.07 130 HIS B CA 1
ATOM 2882 C C . HIS B 1 130 ? -44.089 4.686 -1.568 1.00 11.58 130 HIS B C 1
ATOM 2883 O O . HIS B 1 130 ? -43.203 5.192 -2.255 1.00 14.03 130 HIS B O 1
ATOM 2890 N N . MET B 1 131 ? -44.410 5.123 -0.357 1.00 11.68 131 MET B N 1
ATOM 2891 C CA . MET B 1 131 ? -43.744 6.255 0.270 1.00 12.96 131 MET B CA 1
ATOM 2892 C C . MET B 1 131 ? -43.407 5.917 1.707 1.00 11.92 131 MET B C 1
ATOM 2893 O O . MET B 1 131 ? -44.220 5.288 2.390 1.00 12.32 131 MET B O 1
ATOM 2898 N N . VAL B 1 132 ? -42.235 6.349 2.166 1.00 11.60 132 VAL B N 1
ATOM 2899 C CA . VAL B 1 132 ? -41.916 6.332 3.597 1.00 11.22 132 VAL B CA 1
ATOM 2900 C C . VAL B 1 132 ? -41.442 7.714 4.026 1.00 12.65 132 VAL B C 1
ATOM 2901 O O . VAL B 1 132 ? -41.099 8.547 3.186 1.00 14.95 132 VAL B O 1
ATOM 2905 N N . PHE B 1 133 ? -41.463 7.970 5.329 1.00 10.91 133 PHE B N 1
ATOM 2906 C CA . PHE B 1 133 ? -41.087 9.270 5.869 1.00 13.09 133 PHE B CA 1
ATOM 2907 C C . PHE B 1 133 ? -40.032 9.096 6.959 1.00 11.90 133 PHE B C 1
ATOM 2908 O O . PHE B 1 133 ? -40.078 8.117 7.698 1.00 11.46 133 PHE B O 1
ATOM 2916 N N . THR B 1 134 ? -39.073 10.017 7.030 1.00 8.26 134 THR B N 1
ATOM 2917 C CA . THR B 1 134 ? -38.089 10.054 8.108 1.00 9.19 134 THR B CA 1
ATOM 2918 C C . THR B 1 134 ? -38.081 11.472 8.670 1.00 12.15 134 THR B C 1
ATOM 2919 O O . THR B 1 134 ? -38.025 12.431 7.900 1.00 11.12 134 THR B O 1
ATOM 2923 N N . SER B 1 135 ? -38.198 11.620 9.993 1.00 9.37 135 SER B N 1
ATOM 2924 C CA . SER B 1 135 ? -38.452 12.936 10.578 1.00 9.83 135 SER B CA 1
ATOM 2925 C C . SER B 1 135 ? -37.885 13.095 11.969 1.00 10.94 135 SER B C 1
ATOM 2926 O O . SER B 1 135 ? -37.616 12.118 12.657 1.00 9.03 135 SER B O 1
ATOM 2929 N N . LEU B 1 136 ? -37.760 14.356 12.367 1.00 10.19 136 LEU B N 1
ATOM 2930 C CA . LEU B 1 136 ? -37.432 14.748 13.728 1.00 9.99 136 LEU B CA 1
ATOM 2931 C C . LEU B 1 136 ? -38.508 15.700 14.229 1.00 10.29 136 LEU B C 1
ATOM 2932 O O . LEU B 1 136 ? -38.995 16.552 13.476 1.00 12.07 136 LEU B O 1
ATOM 2937 N N . HIS B 1 137 ? -38.862 15.565 15.498 1.00 9.53 137 HIS B N 1
ATOM 2938 C CA . HIS B 1 137 ? -39.713 16.544 16.163 1.00 9.42 137 HIS B CA 1
ATOM 2939 C C . HIS B 1 137 ? -38.991 17.050 17.399 1.00 10.25 137 HIS B C 1
ATOM 2940 O O . HIS B 1 137 ? -38.477 16.265 18.212 1.00 9.66 137 HIS B O 1
ATOM 2947 N N . THR B 1 138 ? -38.959 18.372 17.521 1.00 9.99 138 THR B N 1
ATOM 2948 C CA . THR B 1 138 ? -38.246 19.064 18.591 1.00 12.26 138 THR B CA 1
ATOM 2949 C C . THR B 1 138 ? -39.060 20.284 18.983 1.00 12.87 138 THR B C 1
ATOM 2950 O O . THR B 1 138 ? -40.051 20.614 18.323 1.00 14.15 138 THR B O 1
ATOM 2954 N N . THR B 1 139 ? -38.612 21.000 20.004 1.00 11.51 139 THR B N 1
ATOM 2955 C CA . THR B 1 139 ? -39.281 22.258 20.339 1.00 14.09 139 THR B CA 1
ATOM 2956 C C . THR B 1 139 ? -39.226 23.246 19.164 1.00 14.29 139 THR B C 1
ATOM 2957 O O . THR B 1 139 ? -40.225 23.912 18.848 1.00 13.86 139 THR B O 1
ATOM 2961 N N . ALA B 1 140 ? -38.085 23.303 18.486 1.00 12.64 140 ALA B N 1
ATOM 2962 C CA . ALA B 1 140 ? -37.913 24.211 17.352 1.00 11.85 140 ALA B CA 1
ATOM 2963 C C . ALA B 1 140 ? -38.817 23.867 16.165 1.00 14.42 140 ALA B C 1
ATOM 2964 O O . ALA B 1 140 ? -39.288 24.762 15.463 1.00 15.01 140 ALA B O 1
ATOM 2966 N N . SER B 1 141 ? -39.055 22.579 15.921 1.00 13.08 141 SER B N 1
ATOM 2967 C CA . SER B 1 141 ? -39.941 22.190 14.817 1.00 12.56 141 SER B CA 1
ATOM 2968 C C . SER B 1 141 ? -40.621 20.862 15.117 1.00 12.47 141 SER B C 1
ATOM 2969 O O . SER B 1 141 ? -39.960 19.827 15.239 1.00 11.99 141 SER B O 1
ATOM 2972 N N . HIS B 1 142 ? -41.944 20.901 15.225 1.00 11.43 142 HIS B N 1
ATOM 2973 C CA . HIS B 1 142 ? -42.722 19.729 15.612 1.00 9.44 142 HIS B CA 1
ATOM 2974 C C . HIS B 1 142 ? -44.113 19.821 15.021 1.00 13.63 142 HIS B C 1
ATOM 2975 O O . HIS B 1 142 ? -44.552 20.900 14.644 1.00 13.17 142 HIS B O 1
ATOM 2982 N N . GLY B 1 143 ? -44.801 18.685 14.963 1.00 13.02 143 GLY B N 1
ATOM 2983 C CA . GLY B 1 143 ? -46.132 18.619 14.392 1.00 15.00 143 GLY B CA 1
ATOM 2984 C C . GLY B 1 143 ? -45.961 18.594 12.893 1.00 15.69 143 GLY B C 1
ATOM 2985 O O . GLY B 1 143 ? -45.579 17.571 12.324 1.00 16.96 143 GLY B O 1
ATOM 2986 N N . ASN B 1 144 ? -46.191 19.736 12.257 1.00 13.32 144 ASN B N 1
ATOM 2987 C CA . ASN B 1 144 ? -45.847 19.898 10.861 1.00 15.75 144 ASN B CA 1
ATOM 2988 C C . ASN B 1 144 ? -44.363 20.251 10.766 1.00 13.60 144 ASN B C 1
ATOM 2989 O O . ASN B 1 144 ? -43.990 21.356 10.374 1.00 15.67 144 ASN B O 1
ATOM 2994 N N . THR B 1 145 ? -43.516 19.303 11.155 1.00 13.21 145 THR B N 1
ATOM 2995 C CA . THR B 1 145 ? -42.087 19.563 11.258 1.00 11.20 145 THR B CA 1
ATOM 2996 C C . THR B 1 145 ? -41.443 19.834 9.898 1.00 11.75 145 THR B C 1
ATOM 2997 O O . THR B 1 145 ? -41.820 19.243 8.894 1.00 13.23 145 THR B O 1
ATOM 3001 N N . ILE B 1 146 ? -40.460 20.726 9.875 1.00 12.20 146 ILE B N 1
ATOM 3002 C CA . ILE B 1 146 ? -39.747 20.986 8.635 1.00 14.70 146 ILE B CA 1
ATOM 3003 C C . ILE B 1 146 ? -38.605 19.996 8.472 1.00 13.53 146 ILE B C 1
ATOM 3004 O O . ILE B 1 146 ? -38.048 19.846 7.377 1.00 14.36 146 ILE B O 1
ATOM 3009 N N . ASN B 1 147 ? -38.251 19.312 9.556 1.00 11.74 147 ASN B N 1
ATOM 3010 C CA . ASN B 1 147 ? -37.150 18.361 9.490 1.00 11.14 147 ASN B CA 1
ATOM 3011 C C . ASN B 1 147 ? -37.673 16.981 9.180 1.00 14.20 147 ASN B C 1
ATOM 3012 O O . ASN B 1 147 ? -37.830 16.119 10.053 1.00 10.17 147 ASN B O 1
ATOM 3017 N N . THR B 1 148 ? -37.984 16.804 7.904 1.00 11.83 148 THR B N 1
ATOM 3018 C CA . THR B 1 148 ? -38.613 15.596 7.435 1.00 12.70 148 THR B CA 1
ATOM 3019 C C . THR B 1 148 ? -38.287 15.396 5.959 1.00 13.71 148 THR B C 1
ATOM 3020 O O . THR B 1 148 ? -37.950 16.353 5.244 1.00 14.71 148 THR B O 1
ATOM 3024 N N . LYS B 1 149 ? -38.348 14.141 5.530 1.00 10.94 149 LYS B N 1
ATOM 3025 C CA . LYS B 1 149 ? -38.106 13.777 4.134 1.00 10.34 149 LYS B CA 1
ATOM 3026 C C . LYS B 1 149 ? -39.056 12.665 3.753 1.00 10.74 149 LYS B C 1
ATOM 3027 O O . LYS B 1 149 ? -39.200 11.691 4.486 1.00 10.04 149 LYS B O 1
ATOM 3033 N N . ARG B 1 150 ? -39.708 12.829 2.608 1.00 10.91 150 ARG B N 1
ATOM 3034 C CA . ARG B 1 150 ? -40.527 11.804 1.987 1.00 10.15 150 ARG B CA 1
ATOM 3035 C C . ARG B 1 150 ? -39.697 11.091 0.934 1.00 12.83 150 ARG B C 1
ATOM 3036 O O . ARG B 1 150 ? -39.091 11.735 0.073 1.00 15.03 150 ARG B O 1
ATOM 3044 N N . THR B 1 151 ? -39.622 9.771 1.038 1.00 11.44 151 THR B N 1
ATOM 3045 C CA . THR B 1 151 ? -38.845 8.974 0.100 1.00 11.26 151 THR B CA 1
ATOM 3046 C C . THR B 1 151 ? -39.750 8.009 -0.658 1.00 11.91 151 THR B C 1
ATOM 3047 O O . THR B 1 151 ? -40.493 7.238 -0.051 1.00 10.75 151 THR B O 1
ATOM 3051 N N . ARG B 1 152 ? -39.702 8.083 -1.984 1.00 11.06 152 ARG B N 1
ATOM 3052 C CA . ARG B 1 152 ? -40.449 7.172 -2.834 1.00 11.67 152 ARG B CA 1
ATOM 3053 C C . ARG B 1 152 ? -39.723 5.851 -3.015 1.00 11.14 152 ARG B C 1
ATOM 3054 O O . ARG B 1 152 ? -38.550 5.818 -3.365 1.00 10.52 152 ARG B O 1
ATOM 3062 N N . ILE B 1 153 ? -40.446 4.761 -2.764 1.00 11.36 153 ILE B N 1
ATOM 3063 C CA . ILE B 1 153 ? -39.918 3.410 -2.891 1.00 10.50 153 ILE B CA 1
ATOM 3064 C C . ILE B 1 153 ? -41.063 2.510 -3.325 1.00 11.04 153 ILE B C 1
ATOM 3065 O O . ILE B 1 153 ? -41.905 2.140 -2.500 1.00 12.48 153 ILE B O 1
ATOM 3070 N N . ASP B 1 154 ? -41.141 2.186 -4.614 1.00 12.33 154 ASP B N 1
ATOM 3071 C CA . ASP B 1 154 ? -42.327 1.500 -5.125 1.00 12.62 154 ASP B CA 1
ATOM 3072 C C . ASP B 1 154 ? -42.445 0.061 -4.644 1.00 12.49 154 ASP B C 1
ATOM 3073 O O . ASP B 1 154 ? -43.513 -0.541 -4.740 1.00 15.89 154 ASP B O 1
ATOM 3078 N N . THR B 1 155 ? -41.346 -0.486 -4.137 1.00 12.41 155 THR B N 1
ATOM 3079 C CA . THR B 1 155 ? -41.295 -1.859 -3.660 1.00 12.73 155 THR B CA 1
ATOM 3080 C C . THR B 1 155 ? -41.445 -2.006 -2.145 1.00 12.00 155 THR B C 1
ATOM 3081 O O . THR B 1 155 ? -41.247 -3.101 -1.606 1.00 12.50 155 THR B O 1
ATOM 3085 N N . ILE B 1 156 ? -41.759 -0.919 -1.444 1.00 11.21 156 ILE B N 1
ATOM 3086 C CA . ILE B 1 156 ? -41.635 -0.942 0.017 1.00 11.25 156 ILE B CA 1
ATOM 3087 C C . ILE B 1 156 ? -42.646 -1.906 0.664 1.00 12.06 156 ILE B C 1
ATOM 3088 O O . ILE B 1 156 ? -42.359 -2.464 1.718 1.00 12.30 156 ILE B O 1
ATOM 3093 N N . GLU B 1 157 ? -43.788 -2.124 0.011 1.00 11.59 157 GLU B N 1
ATOM 3094 C CA . GLU B 1 157 ? -44.806 -3.051 0.504 1.00 13.86 157 GLU B CA 1
ATOM 3095 C C . GLU B 1 157 ? -44.418 -4.519 0.290 1.00 11.84 157 GLU B C 1
ATOM 3096 O O . GLU B 1 157 ? -45.050 -5.421 0.841 1.00 14.14 157 GLU B O 1
ATOM 3102 N N . GLN B 1 158 ? -43.380 -4.758 -0.504 1.00 11.96 158 GLN B N 1
ATOM 3103 C CA . GLN B 1 158 ? -42.955 -6.114 -0.807 1.00 11.07 158 GLN B CA 1
ATOM 3104 C C . GLN B 1 158 ? -41.854 -6.583 0.143 1.00 12.36 158 GLN B C 1
ATOM 3105 O O . GLN B 1 158 ? -40.772 -5.984 0.203 1.00 13.87 158 GLN B O 1
ATOM 3111 N N . GLY B 1 159 ? -42.134 -7.650 0.884 1.00 14.69 159 GLY B N 1
ATOM 3112 C CA . GLY B 1 159 ? -41.128 -8.280 1.726 1.00 14.56 159 GLY B CA 1
ATOM 3113 C C . GLY B 1 159 ? -40.636 -7.412 2.869 1.00 14.11 159 GLY B C 1
ATOM 3114 O O . GLY B 1 159 ? -41.304 -6.464 3.285 1.00 13.19 159 GLY B O 1
ATOM 3115 N N . PHE B 1 160 ? -39.451 -7.753 3.367 1.00 12.20 160 PHE B N 1
ATOM 3116 C CA . PHE B 1 160 ? -38.805 -7.018 4.454 1.00 10.78 160 PHE B CA 1
ATOM 3117 C C . PHE B 1 160 ? -37.832 -5.977 3.927 1.00 13.58 160 PHE B C 1
ATOM 3118 O O . PHE B 1 160 ? -37.146 -6.206 2.935 1.00 13.99 160 PHE B O 1
ATOM 3126 N N . HIS B 1 161 ? -37.778 -4.841 4.613 1.00 10.01 161 HIS B N 1
ATOM 3127 C CA . HIS B 1 161 ? -36.805 -3.794 4.308 1.00 9.95 161 HIS B CA 1
ATOM 3128 C C . HIS B 1 161 ? -36.081 -3.353 5.574 1.00 10.66 161 HIS B C 1
ATOM 3129 O O . HIS B 1 161 ? -36.522 -3.656 6.683 1.00 10.56 161 HIS B O 1
ATOM 3136 N N . LEU B 1 162 ? -34.970 -2.641 5.394 1.00 10.94 162 LEU B N 1
ATOM 3137 C CA . LEU B 1 162 ? -34.163 -2.132 6.497 1.00 9.57 162 LEU B CA 1
ATOM 3138 C C . LEU B 1 162 ? -34.406 -0.646 6.678 1.00 9.54 162 LEU B C 1
ATOM 3139 O O . LEU B 1 162 ? -34.410 0.113 5.705 1.00 11.25 162 LEU B O 1
ATOM 3144 N N . TYR B 1 163 ? -34.626 -0.243 7.927 1.00 8.00 163 TYR B N 1
ATOM 3145 C CA . TYR B 1 163 ? -34.812 1.151 8.293 1.00 7.45 163 TYR B CA 1
ATOM 3146 C C . TYR B 1 163 ? -33.825 1.489 9.390 1.00 11.25 163 TYR B C 1
ATOM 3147 O O . TYR B 1 163 ? -33.819 0.834 10.436 1.00 10.49 163 TYR B O 1
ATOM 3156 N N . ALA B 1 164 ? -32.999 2.508 9.171 1.00 9.34 164 ALA B N 1
ATOM 3157 C CA . ALA B 1 164 ? -31.889 2.750 10.092 1.00 9.63 164 ALA B CA 1
ATOM 3158 C C . ALA B 1 164 ? -31.532 4.220 10.269 1.00 8.35 164 ALA B C 1
ATOM 3159 O O . ALA B 1 164 ? -31.879 5.058 9.446 1.00 9.11 164 ALA B O 1
ATOM 3161 N N . ILE B 1 165 ? -30.823 4.513 11.360 1.00 8.97 165 ILE B N 1
ATOM 3162 C CA . ILE B 1 165 ? -30.229 5.818 11.566 1.00 8.33 165 ILE B CA 1
ATOM 3163 C C . ILE B 1 165 ? -28.786 5.645 11.984 1.00 10.18 165 ILE B C 1
ATOM 3164 O O . ILE B 1 165 ? -28.432 4.640 12.601 1.00 9.91 165 ILE B O 1
ATOM 3169 N N . ASP B 1 166 ? -27.962 6.612 11.596 1.00 9.04 166 ASP B N 1
ATOM 3170 C CA . ASP B 1 166 ? -26.648 6.775 12.200 1.00 9.97 166 ASP B CA 1
ATOM 3171 C C . ASP B 1 166 ? -26.686 8.091 12.937 1.00 10.64 166 ASP B C 1
ATOM 3172 O O . ASP B 1 166 ? -26.832 9.161 12.342 1.00 9.77 166 ASP B O 1
ATOM 3177 N N . TRP B 1 167 ? -26.587 7.986 14.249 1.00 9.89 167 TRP B N 1
ATOM 3178 C CA . TRP B 1 167 ? -26.818 9.086 15.163 1.00 9.10 167 TRP B CA 1
ATOM 3179 C C . TRP B 1 167 ? -25.533 9.404 15.918 1.00 11.07 167 TRP B C 1
ATOM 3180 O O . TRP B 1 167 ? -24.978 8.542 16.611 1.00 10.73 167 TRP B O 1
ATOM 3191 N N . THR B 1 168 ? -25.046 10.631 15.756 1.00 9.39 168 THR B N 1
ATOM 3192 C CA . THR B 1 168 ? -23.872 11.084 16.490 1.00 9.20 168 THR B CA 1
ATOM 3193 C C . THR B 1 168 ? -24.189 12.421 17.149 1.00 11.53 168 THR B C 1
ATOM 3194 O O . THR B 1 168 ? -25.291 12.961 16.978 1.00 11.27 168 THR B O 1
ATOM 3198 N N . LYS B 1 169 ? -23.228 12.970 17.888 1.00 13.14 169 LYS B N 1
ATOM 3199 C CA . LYS B 1 169 ? -23.419 14.278 18.513 1.00 12.28 169 LYS B CA 1
ATOM 3200 C C . LYS B 1 169 ? -23.563 15.386 17.472 1.00 12.45 169 LYS B C 1
ATOM 3201 O O . LYS B 1 169 ? -24.019 16.482 17.788 1.00 13.77 169 LYS B O 1
ATOM 3207 N N . ASP B 1 170 ? -23.181 15.094 16.230 1.00 12.00 170 ASP B N 1
ATOM 3208 C CA . ASP B 1 170 ? -23.147 16.119 15.203 1.00 14.64 170 ASP B CA 1
ATOM 3209 C C . ASP B 1 170 ? -24.231 15.988 14.163 1.00 13.19 170 ASP B C 1
ATOM 3210 O O . ASP B 1 170 ? -24.630 16.985 13.560 1.00 15.21 170 ASP B O 1
ATOM 3215 N N . LYS B 1 171 ? -24.717 14.775 13.934 1.00 12.23 171 LYS B N 1
ATOM 3216 C CA . LYS B 1 171 ? -25.705 14.625 12.885 1.00 11.93 171 LYS B CA 1
ATOM 3217 C C . LYS B 1 171 ? -26.571 13.389 13.038 1.00 12.19 171 LYS B C 1
ATOM 3218 O O . LYS B 1 171 ? -26.245 12.456 13.771 1.00 13.30 171 LYS B O 1
ATOM 3224 N N . MET B 1 172 ? -27.695 13.427 12.335 1.00 12.12 172 MET B N 1
ATOM 3225 C CA . MET B 1 172 ? -28.628 12.318 12.261 1.00 10.24 172 MET B CA 1
ATOM 3226 C C . MET B 1 172 ? -28.798 11.932 10.796 1.00 10.83 172 MET B C 1
ATOM 3227 O O . MET B 1 172 ? -29.373 12.706 10.022 1.00 12.64 172 MET B O 1
ATOM 3232 N N . ASP B 1 173 ? -28.287 10.757 10.423 1.00 9.96 173 ASP B N 1
ATOM 3233 C CA . ASP B 1 173 ? -28.441 10.202 9.067 1.00 10.57 173 ASP B CA 1
ATOM 3234 C C . ASP B 1 173 ? -29.527 9.137 9.065 1.00 12.21 173 ASP B C 1
ATOM 3235 O O . ASP B 1 173 ? -29.590 8.332 9.987 1.00 11.98 173 ASP B O 1
ATOM 3240 N N . PHE B 1 174 ? -30.373 9.115 8.036 1.00 7.09 174 PHE B N 1
ATOM 3241 C CA . PHE B 1 174 ? -31.412 8.100 7.919 1.00 8.31 174 PHE B CA 1
ATOM 3242 C C . PHE B 1 174 ? -31.188 7.232 6.676 1.00 9.01 174 PHE B C 1
ATOM 3243 O O . PHE B 1 174 ? -30.903 7.772 5.603 1.00 9.78 174 PHE B O 1
ATOM 3251 N N . PHE B 1 175 ? -31.334 5.912 6.815 1.00 9.24 175 PHE B N 1
ATOM 3252 C CA . PHE B 1 175 ? -31.106 4.955 5.725 1.00 9.25 175 PHE B CA 1
ATOM 3253 C C . PHE B 1 175 ? -32.297 4.033 5.527 1.00 11.25 175 PHE B C 1
ATOM 3254 O O . PHE B 1 175 ? -32.860 3.516 6.489 1.00 12.10 175 PHE B O 1
ATOM 3262 N N . VAL B 1 176 ? -32.663 3.792 4.275 1.00 10.66 176 VAL B N 1
ATOM 3263 C CA . VAL B 1 176 ? -33.614 2.735 3.961 1.00 7.47 176 VAL B CA 1
ATOM 3264 C C . VAL B 1 176 ? -32.914 1.779 3.007 1.00 10.05 176 VAL B C 1
ATOM 3265 O O . VAL B 1 176 ? -32.330 2.221 2.011 1.00 10.72 176 VAL B O 1
ATOM 3269 N N . ASP B 1 177 ? -32.935 0.485 3.332 1.00 9.47 177 ASP B N 1
ATOM 3270 C CA . ASP B 1 177 ? -32.199 -0.536 2.577 1.00 9.52 177 ASP B CA 1
ATOM 3271 C C . ASP B 1 177 ? -30.753 -0.111 2.275 1.00 11.71 177 ASP B C 1
ATOM 3272 O O . ASP B 1 177 ? -30.236 -0.335 1.183 1.00 12.67 177 ASP B O 1
ATOM 3277 N N . ASN B 1 178 ? -30.111 0.477 3.288 1.00 9.39 178 ASN B N 1
ATOM 3278 C CA . ASN B 1 178 ? -28.708 0.900 3.253 1.00 10.71 178 ASN B CA 1
ATOM 3279 C C . ASN B 1 178 ? -28.428 2.119 2.368 1.00 10.48 178 ASN B C 1
ATOM 3280 O O . ASN B 1 178 ? -27.274 2.505 2.183 1.00 12.14 178 ASN B O 1
ATOM 3285 N N . ILE B 1 179 ? -29.473 2.757 1.865 1.00 10.38 179 ILE B N 1
ATOM 3286 C CA . ILE B 1 179 ? -29.320 3.994 1.109 1.00 8.55 179 ILE B CA 1
ATOM 3287 C C . ILE B 1 179 ? -29.585 5.215 1.980 1.00 11.22 179 ILE B C 1
ATOM 3288 O O . ILE B 1 179 ? -30.631 5.297 2.605 1.00 10.07 179 ILE B O 1
ATOM 3293 N N . LEU B 1 180 ? -28.627 6.136 2.058 1.00 10.04 180 LEU B N 1
ATOM 3294 C CA . LEU B 1 180 ? -28.815 7.368 2.823 1.00 9.35 180 LEU B CA 1
ATOM 3295 C C . LEU B 1 180 ? -29.872 8.253 2.170 1.00 11.59 180 LEU B C 1
ATOM 3296 O O . LEU B 1 180 ? -29.657 8.767 1.071 1.00 12.24 180 LEU B O 1
ATOM 3301 N N . VAL B 1 181 ? -30.995 8.444 2.861 1.00 10.57 181 VAL B N 1
ATOM 3302 C CA . VAL B 1 181 ? -32.123 9.189 2.284 1.00 10.21 181 VAL B CA 1
ATOM 3303 C C . VAL B 1 181 ? -32.352 10.570 2.885 1.00 9.96 181 VAL B C 1
ATOM 3304 O O . VAL B 1 181 ? -33.053 11.383 2.292 1.00 12.56 181 VAL B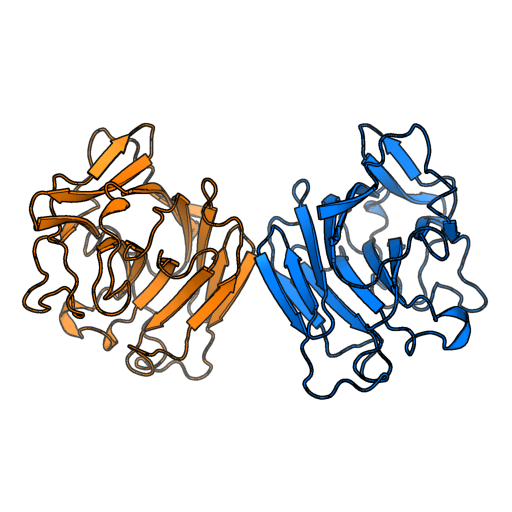 O 1
ATOM 3308 N N . TYR B 1 182 ? -31.793 10.843 4.060 1.00 9.80 182 TYR B N 1
ATOM 3309 C CA . TYR B 1 182 ? -32.046 12.119 4.741 1.00 9.96 182 TYR B CA 1
ATOM 3310 C C . TYR B 1 182 ? -30.986 12.373 5.809 1.00 10.21 182 TYR B C 1
ATOM 3311 O O . TYR B 1 182 ? -30.572 11.450 6.502 1.00 10.93 182 TYR B O 1
ATOM 3320 N N . THR B 1 183 ? -30.538 13.622 5.922 1.00 9.90 183 THR B N 1
ATOM 3321 C CA . THR B 1 183 ? -29.573 14.010 6.934 1.00 11.29 183 THR B CA 1
ATOM 3322 C C . THR B 1 183 ? -30.018 15.279 7.625 1.00 13.53 183 THR B C 1
ATOM 3323 O O . THR B 1 183 ? -30.417 16.246 6.964 1.00 14.26 183 THR B O 1
ATOM 3327 N N . PHE B 1 184 ? -29.970 15.256 8.952 1.00 12.35 184 PHE B N 1
ATOM 3328 C CA . PHE B 1 184 ? -30.239 16.428 9.763 1.00 11.10 184 PHE B CA 1
ATOM 3329 C C . PHE B 1 184 ? -28.966 16.768 10.533 1.00 11.30 184 PHE B C 1
ATOM 3330 O O . PHE B 1 184 ? -28.471 15.969 11.329 1.00 12.10 184 PHE B O 1
ATOM 3338 N N . ASN B 1 185 ? -28.426 17.950 10.259 1.00 13.23 185 ASN B N 1
ATOM 3339 C CA . ASN B 1 185 ? -27.193 18.403 10.873 1.00 15.49 185 ASN B CA 1
ATOM 3340 C C . ASN B 1 185 ? -27.266 19.911 11.051 1.00 18.01 185 ASN B C 1
ATOM 3341 O O . ASN B 1 185 ? -26.669 20.664 10.278 1.00 20.16 185 ASN B O 1
ATOM 3346 N N . PRO B 1 186 ? -28.008 20.358 12.071 1.00 14.83 186 PRO B N 1
ATOM 3347 C CA . PRO B 1 186 ? -28.122 21.801 12.304 1.00 20.12 186 PRO B CA 1
ATOM 3348 C C . PRO B 1 186 ? -26.839 22.396 12.868 1.00 20.17 186 PRO B C 1
ATOM 3349 O O . PRO B 1 186 ? -26.141 21.751 13.645 1.00 18.10 186 PRO B O 1
ATOM 3353 N N . THR B 1 187 ? -26.537 23.628 12.470 1.00 24.63 187 THR B N 1
ATOM 3354 C CA . THR B 1 187 ? -25.303 24.273 12.887 1.00 25.34 187 THR B CA 1
ATOM 3355 C C . THR B 1 187 ? -25.414 24.828 14.308 1.00 22.53 187 THR B C 1
ATOM 3356 O O . THR B 1 187 ? -24.435 24.854 15.053 1.00 29.20 187 THR B O 1
ATOM 3360 N N . ASP B 1 188 ? -26.616 25.259 14.676 1.00 24.08 188 ASP B N 1
ATOM 3361 C CA . ASP B 1 188 ? -26.870 25.818 16.005 1.00 24.66 188 ASP B CA 1
ATOM 3362 C C . ASP B 1 188 ? -27.565 24.788 16.878 1.00 20.55 188 ASP B C 1
ATOM 3363 O O . ASP B 1 188 ? -28.790 24.712 16.891 1.00 21.18 188 ASP B O 1
ATOM 3368 N N . LYS B 1 189 ? -26.806 24.040 17.664 1.00 17.23 189 LYS B N 1
ATOM 3369 C CA . LYS B 1 189 ? -27.412 22.932 18.394 1.00 16.81 189 LYS B CA 1
ATOM 3370 C C . LYS B 1 189 ? -27.840 23.317 19.819 1.00 17.37 189 LYS B C 1
ATOM 3371 O O . LYS B 1 189 ? -27.320 22.812 20.818 1.00 19.50 189 LYS B O 1
ATOM 3377 N N . THR B 1 190 ? -28.807 24.226 19.890 1.00 15.25 190 THR B N 1
ATOM 3378 C CA . THR B 1 190 ? -29.510 24.502 21.133 1.00 14.88 190 THR B CA 1
ATOM 3379 C C . THR B 1 190 ? -30.350 23.281 21.520 1.00 14.86 190 THR B C 1
ATOM 3380 O O . THR B 1 190 ? -30.570 22.404 20.687 1.00 16.15 190 THR B O 1
ATOM 3384 N N . GLU B 1 191 ? -30.838 23.223 22.756 1.00 14.92 191 GLU B N 1
ATOM 3385 C CA . GLU B 1 191 ? -31.694 22.099 23.144 1.00 14.69 191 GLU B CA 1
ATOM 3386 C C . GLU B 1 191 ? -33.009 22.111 22.358 1.00 13.13 191 GLU B C 1
ATOM 3387 O O . GLU B 1 191 ? -33.578 21.055 22.076 1.00 14.74 191 GLU B O 1
ATOM 3393 N N . ALA B 1 192 ? -33.496 23.296 21.996 1.00 17.14 192 ALA B N 1
ATOM 3394 C CA . ALA B 1 192 ? -34.732 23.363 21.224 1.00 15.83 192 ALA B CA 1
ATOM 3395 C C . ALA B 1 192 ? -34.552 22.752 19.839 1.00 14.67 192 ALA B C 1
ATOM 3396 O O . ALA B 1 192 ? -35.463 22.104 19.330 1.00 12.46 192 ALA B O 1
ATOM 3398 N N . ILE B 1 193 ? -33.384 22.975 19.238 1.00 13.95 193 ILE B N 1
ATOM 3399 C CA . ILE B 1 193 ? -33.086 22.486 17.890 1.00 11.71 193 ILE B CA 1
ATOM 3400 C C . ILE B 1 193 ? -32.519 21.063 17.930 1.00 15.08 193 ILE B C 1
ATOM 3401 O O . ILE B 1 193 ? -32.776 20.248 17.032 1.00 12.00 193 ILE B O 1
ATOM 3406 N N . TRP B 1 194 ? -31.785 20.759 18.997 1.00 13.09 194 TRP B N 1
ATOM 3407 C CA . TRP B 1 194 ? -31.064 19.495 19.091 1.00 12.75 194 TRP B CA 1
ATOM 3408 C C . TRP B 1 194 ? -31.149 18.888 20.490 1.00 12.00 194 TRP B C 1
ATOM 3409 O O . TRP B 1 194 ? -30.213 19.007 21.283 1.00 13.02 194 TRP B O 1
ATOM 3420 N N . PRO B 1 195 ? -32.274 18.234 20.803 1.00 10.10 195 PRO B N 1
ATOM 3421 C CA . PRO B 1 195 ? -32.426 17.502 22.061 1.00 13.84 195 PRO B CA 1
ATOM 3422 C C . PRO B 1 195 ? -31.800 16.112 22.003 1.00 11.17 195 PRO B C 1
ATOM 3423 O O . PRO B 1 195 ? -32.190 15.252 22.784 1.00 12.48 195 PRO B O 1
ATOM 3427 N N . TYR B 1 196 ? -30.838 15.904 21.106 1.00 10.36 196 TYR B N 1
ATOM 3428 C CA . TYR B 1 196 ? -30.382 14.553 20.798 1.00 9.42 196 TYR B CA 1
ATOM 3429 C C . TYR B 1 196 ? -29.043 14.170 21.434 1.00 10.20 196 TYR B C 1
ATOM 3430 O O . TYR B 1 196 ? -28.424 13.189 21.020 1.00 10.51 196 TYR B O 1
ATOM 3439 N N . ASP B 1 197 ? -28.619 14.913 22.459 1.00 10.04 197 ASP B N 1
ATOM 3440 C CA . ASP B 1 197 ? -27.444 14.509 23.237 1.00 11.32 197 ASP B CA 1
ATOM 3441 C C . ASP B 1 197 ? -27.885 13.947 24.588 1.00 13.30 197 ASP B C 1
ATOM 3442 O O . ASP B 1 197 ? -27.490 14.433 25.644 1.00 13.96 197 ASP B O 1
ATOM 3447 N N . GLN B 1 198 ? -28.731 12.927 24.529 1.00 11.91 198 GLN B N 1
ATOM 3448 C CA . GLN B 1 198 ? -29.234 12.215 25.704 1.00 10.78 198 GLN B CA 1
ATOM 3449 C C . GLN B 1 198 ? -29.643 10.816 25.243 1.00 10.15 198 GLN B C 1
ATOM 3450 O O . GLN B 1 198 ? -29.774 10.580 24.037 1.00 9.70 198 GLN B O 1
ATOM 3456 N N . PRO B 1 199 ? -29.858 9.879 26.178 1.00 11.34 199 PRO B N 1
ATOM 3457 C CA . PRO B 1 199 ? -30.399 8.592 25.728 1.00 10.40 199 PRO B CA 1
ATOM 3458 C C . PRO B 1 199 ? -31.819 8.726 25.187 1.00 9.78 199 PRO B C 1
ATOM 3459 O O . PRO B 1 199 ? -32.573 9.618 25.608 1.00 12.00 199 PRO B O 1
ATOM 3463 N N . PHE B 1 200 ? -32.155 7.860 24.243 1.00 9.19 200 PHE B N 1
ATOM 3464 C CA . PHE B 1 200 ? -33.504 7.757 23.707 1.00 10.85 200 PHE B CA 1
ATOM 3465 C C . PHE B 1 200 ? -34.000 6.328 23.856 1.00 9.37 200 PHE B C 1
ATOM 3466 O O . PHE B 1 200 ? -33.191 5.417 23.939 1.00 10.88 200 PHE B O 1
ATOM 3474 N N . TYR B 1 201 ? -35.321 6.134 23.901 1.00 9.56 201 TYR B N 1
ATOM 3475 C CA . TYR B 1 201 ? -35.874 4.788 23.926 1.00 7.91 201 TYR B CA 1
ATOM 3476 C C . TYR B 1 201 ? -36.694 4.494 22.676 1.00 9.32 201 TYR B C 1
ATOM 3477 O O . TYR B 1 201 ? -37.041 5.417 21.928 1.00 9.65 201 TYR B O 1
ATOM 3486 N N . PHE B 1 202 ? -36.960 3.208 22.449 1.00 9.28 202 PHE B N 1
ATOM 3487 C CA . PHE B 1 202 ? -37.669 2.740 21.262 1.00 8.01 202 PHE B CA 1
ATOM 3488 C C . PHE B 1 202 ? -39.184 2.654 21.453 1.00 10.74 202 PHE B C 1
ATOM 3489 O O . PHE B 1 202 ? -39.656 2.365 22.555 1.00 10.85 202 PHE B O 1
ATOM 3497 N N . ILE B 1 203 ? -39.924 2.892 20.367 1.00 9.16 203 ILE B N 1
ATOM 3498 C CA . ILE B 1 203 ? -41.360 2.621 20.295 1.00 9.67 203 ILE B CA 1
ATOM 3499 C C . ILE B 1 203 ? -41.630 1.857 19.005 1.00 9.52 203 ILE B C 1
ATOM 3500 O O . ILE B 1 203 ? -41.117 2.210 17.945 1.00 9.55 203 ILE B O 1
ATOM 3505 N N . ILE B 1 204 ? -42.405 0.782 19.102 1.00 7.73 204 ILE B N 1
ATOM 3506 C CA . ILE B 1 204 ? -42.979 0.128 17.927 1.00 8.49 204 ILE B CA 1
ATOM 3507 C C . ILE B 1 204 ? -44.489 0.166 18.084 1.00 9.28 204 ILE B C 1
ATOM 3508 O O . ILE B 1 204 ? -45.015 -0.204 19.134 1.00 10.50 204 ILE B O 1
ATOM 3513 N N . ASN B 1 205 ? -45.203 0.610 17.062 1.00 8.84 205 ASN B N 1
ATOM 3514 C CA . ASN B 1 205 ? -46.663 0.592 17.153 1.00 9.75 205 ASN B CA 1
ATOM 3515 C C . ASN B 1 205 ? -47.311 0.557 15.800 1.00 9.87 205 ASN B C 1
ATOM 3516 O O . ASN B 1 205 ? -46.676 0.788 14.781 1.00 10.91 205 ASN B O 1
ATOM 3521 N N . MET B 1 206 ? -48.609 0.280 15.793 1.00 10.51 206 MET B N 1
ATOM 3522 C CA . MET B 1 206 ? -49.373 0.430 14.574 1.00 10.63 206 MET B CA 1
ATOM 3523 C C . MET B 1 206 ? -50.687 1.109 14.891 1.00 11.19 206 MET B C 1
ATOM 3524 O O . MET B 1 206 ? -51.565 0.519 15.524 1.00 12.68 206 MET B O 1
ATOM 3529 N N . ALA B 1 207 ? -50.826 2.357 14.458 1.00 9.70 207 ALA B N 1
ATOM 3530 C CA . ALA B 1 207 ? -52.053 3.097 14.706 1.00 10.42 207 ALA B CA 1
ATOM 3531 C C . ALA B 1 207 ? -53.070 2.865 13.594 1.00 9.89 207 ALA B C 1
ATOM 3532 O O . ALA B 1 207 ? -52.727 2.454 12.488 1.00 10.32 207 ALA B O 1
ATOM 3534 N N . ILE B 1 208 ? -54.333 3.142 13.911 1.00 12.24 208 ILE B N 1
ATOM 3535 C CA . ILE B 1 208 ? -55.441 2.963 12.983 1.00 12.09 208 ILE B CA 1
ATOM 3536 C C . ILE B 1 208 ? -56.223 4.257 12.930 1.00 12.14 208 ILE B C 1
ATOM 3537 O O . ILE B 1 208 ? -56.739 4.729 13.946 1.00 13.43 208 ILE B O 1
ATOM 3542 N N . GLY B 1 209 ? -56.288 4.843 11.747 1.00 14.49 209 GLY B N 1
ATOM 3543 C CA . GLY B 1 209 ? -57.008 6.085 11.583 1.00 16.06 209 GLY B CA 1
ATOM 3544 C C . GLY B 1 209 ? -56.349 7.233 12.312 1.00 16.06 209 GLY B C 1
ATOM 3545 O O . GLY B 1 209 ? -55.137 7.256 12.560 1.00 16.59 209 GLY B O 1
ATOM 3546 N N . GLY B 1 210 ? -57.179 8.191 12.690 1.00 16.63 210 GLY B N 1
ATOM 3547 C CA . GLY B 1 210 ? -56.684 9.391 13.314 1.00 14.76 210 GLY B CA 1
ATOM 3548 C C . GLY B 1 210 ? -56.303 10.381 12.237 1.00 18.17 210 GLY B C 1
ATOM 3549 O O . GLY B 1 210 ? -56.357 10.110 11.039 1.00 16.42 210 GLY B O 1
ATOM 3550 N N . ASN B 1 211 ? -55.881 11.548 12.675 1.00 15.32 211 ASN B N 1
ATOM 3551 C CA . ASN B 1 211 ? -55.678 12.656 11.767 1.00 20.68 211 ASN B CA 1
ATOM 3552 C C . ASN B 1 211 ? -54.433 12.590 10.891 1.00 22.33 211 ASN B C 1
ATOM 3553 O O . ASN B 1 211 ? -54.330 13.310 9.901 1.00 22.17 211 ASN B O 1
ATOM 3558 N N . PHE B 1 212 ? -53.475 11.741 11.245 1.00 19.98 212 PHE B N 1
ATOM 3559 C CA . PHE B 1 212 ? -52.289 11.621 10.417 1.00 18.02 212 PHE B CA 1
ATOM 3560 C C . PHE B 1 212 ? -52.357 10.379 9.534 1.00 18.56 212 PHE B C 1
ATOM 3561 O O . PHE B 1 212 ? -52.124 10.458 8.325 1.00 18.63 212 PHE B O 1
ATOM 3569 N N . GLY B 1 213 ? -52.707 9.239 10.119 1.00 15.33 213 GLY B N 1
ATOM 3570 C CA . GLY B 1 213 ? -52.818 8.013 9.345 1.00 15.13 213 GLY B CA 1
ATOM 3571 C C . GLY B 1 213 ? -54.122 7.962 8.576 1.00 14.50 213 GLY B C 1
ATOM 3572 O O . GLY B 1 213 ? -54.273 7.221 7.605 1.00 14.49 213 GLY B O 1
ATOM 3573 N N . GLY B 1 214 ? -55.083 8.751 9.034 1.00 16.10 214 GLY B N 1
ATOM 3574 C CA . GLY B 1 214 ? -56.392 8.805 8.404 1.00 15.24 214 GLY B CA 1
ATOM 3575 C C . GLY B 1 214 ? -56.743 10.222 7.995 1.00 17.47 214 GLY B C 1
ATOM 3576 O O . GLY B 1 214 ? -55.928 10.922 7.385 1.00 16.93 214 GLY B O 1
ATOM 3577 N N . PRO B 1 215 ? -57.951 10.678 8.358 1.00 16.58 215 PRO B N 1
ATOM 3578 C CA . PRO B 1 215 ? -58.879 10.015 9.282 1.00 16.13 215 PRO B CA 1
ATOM 3579 C C . PRO B 1 215 ? -59.697 8.904 8.642 1.00 17.04 215 PRO B C 1
ATOM 3580 O O . PRO B 1 215 ? -60.271 8.092 9.366 1.00 15.10 215 PRO B O 1
ATOM 3584 N N . GLU B 1 216 ? -59.728 8.848 7.315 1.00 17.57 216 GLU B N 1
ATOM 3585 C CA . GLU B 1 216 ? -60.478 7.799 6.632 1.00 19.02 216 GLU B CA 1
ATOM 3586 C C . GLU B 1 216 ? -59.796 6.443 6.783 1.00 16.22 216 GLU B C 1
ATOM 3587 O O . GLU B 1 216 ? -58.574 6.327 6.628 1.00 17.67 216 GLU B O 1
ATOM 3593 N N . VAL B 1 217 ? -60.598 5.422 7.085 1.00 16.94 217 VAL B N 1
ATOM 3594 C CA . VAL B 1 217 ? -60.121 4.055 7.244 1.00 16.72 217 VAL B CA 1
ATOM 3595 C C . VAL B 1 217 ? -60.941 3.100 6.383 1.00 16.58 217 VAL B C 1
ATOM 3596 O O . VAL B 1 217 ? -62.170 3.069 6.473 1.00 17.13 217 VAL B O 1
ATOM 3600 N N . ASP B 1 218 ? -60.262 2.327 5.546 1.00 13.86 218 ASP B N 1
ATOM 3601 C CA . ASP B 1 218 ? -60.901 1.267 4.757 1.00 17.24 218 ASP B CA 1
ATOM 3602 C C . ASP B 1 218 ? -61.043 -0.006 5.592 1.00 17.65 218 ASP B C 1
ATOM 3603 O O . ASP B 1 218 ? -60.086 -0.764 5.754 1.00 15.82 218 ASP B O 1
ATOM 3608 N N . ASP B 1 219 ? -62.242 -0.253 6.118 1.00 16.86 219 ASP B N 1
ATOM 3609 C CA . ASP B 1 219 ? -62.421 -1.359 7.059 1.00 15.43 219 ASP B CA 1
ATOM 3610 C C . ASP B 1 219 ? -62.257 -2.741 6.423 1.00 15.51 219 ASP B C 1
ATOM 3611 O O . ASP B 1 219 ? -62.145 -3.738 7.123 1.00 16.22 219 ASP B O 1
ATOM 3616 N N . ALA B 1 220 ? -62.243 -2.807 5.098 1.00 16.37 220 ALA B N 1
ATOM 3617 C CA . ALA B 1 220 ? -62.041 -4.090 4.436 1.00 16.15 220 ALA B CA 1
ATOM 3618 C C . ALA B 1 220 ? -60.610 -4.614 4.581 1.00 17.54 220 ALA B C 1
ATOM 3619 O O . ALA B 1 220 ? -60.354 -5.787 4.325 1.00 19.96 220 ALA B O 1
ATOM 3621 N N . ILE B 1 221 ? -59.672 -3.758 4.970 1.00 18.69 221 ILE B N 1
ATOM 3622 C CA . ILE B 1 221 ? -58.278 -4.202 5.023 1.00 17.03 221 ILE B CA 1
ATOM 3623 C C . ILE B 1 221 ? -57.970 -5.113 6.213 1.00 16.68 221 ILE B C 1
ATOM 3624 O O . ILE B 1 221 ? -57.000 -5.868 6.175 1.00 15.62 221 ILE B O 1
ATOM 3629 N N . PHE B 1 222 ? -58.794 -5.064 7.255 1.00 13.62 222 PHE B N 1
ATOM 3630 C CA . PHE B 1 222 ? -58.459 -5.746 8.502 1.00 15.38 222 PHE B CA 1
ATOM 3631 C C . PHE B 1 222 ? -58.769 -7.227 8.390 1.00 18.46 222 PHE B C 1
ATOM 3632 O O . PHE B 1 222 ? -59.758 -7.612 7.754 1.00 19.10 222 PHE B O 1
ATOM 3640 N N . PRO B 1 223 ? -57.920 -8.072 8.991 1.00 17.12 223 PRO B N 1
ATOM 3641 C CA . PRO B 1 223 ? -56.747 -7.711 9.796 1.00 15.22 223 PRO B CA 1
ATOM 3642 C C . PRO B 1 223 ? -55.484 -7.435 8.969 1.00 15.16 223 PRO B C 1
ATOM 3643 O O . PRO B 1 223 ? -55.328 -7.973 7.869 1.00 15.33 223 PRO B O 1
ATOM 3647 N N . GLN B 1 224 ? -54.594 -6.606 9.513 1.00 13.47 224 GLN B N 1
ATOM 3648 C CA . GLN B 1 224 ? -53.321 -6.303 8.867 1.00 14.05 224 GLN B CA 1
ATOM 3649 C C . GLN B 1 224 ? -52.176 -6.559 9.831 1.00 11.88 224 GLN B C 1
ATOM 3650 O O . GLN B 1 224 ? -52.257 -6.199 10.999 1.00 13.25 224 GLN B O 1
ATOM 3656 N N . ASP B 1 225 ? -51.110 -7.161 9.310 1.00 14.17 225 ASP B N 1
ATOM 3657 C CA . ASP B 1 225 ? -49.920 -7.520 10.089 1.00 13.27 225 ASP B CA 1
ATOM 3658 C C . ASP B 1 225 ? -48.739 -6.581 9.811 1.00 13.62 225 ASP B C 1
ATOM 3659 O O . ASP B 1 225 ? -48.408 -6.314 8.652 1.00 11.92 225 ASP B O 1
ATOM 3664 N N . PHE B 1 226 ? -48.096 -6.132 10.884 1.00 9.99 226 PHE B N 1
ATOM 3665 C CA . PHE B 1 226 ? -46.836 -5.373 10.872 1.00 9.58 226 PHE B CA 1
ATOM 3666 C C . PHE B 1 226 ? -45.824 -6.303 11.528 1.00 11.84 226 PHE B C 1
ATOM 3667 O O . PHE B 1 226 ? -45.987 -6.642 12.705 1.00 10.67 226 PHE B O 1
ATOM 3675 N N . SER B 1 227 ? -44.818 -6.753 10.784 1.00 11.34 227 SER B N 1
ATOM 3676 C CA . SER B 1 227 ? -43.888 -7.763 11.299 1.00 10.47 227 SER B CA 1
ATOM 3677 C C . SER B 1 227 ? -42.502 -7.163 11.477 1.00 9.75 227 SER B C 1
ATOM 3678 O O . SER B 1 227 ? -41.989 -6.526 10.564 1.00 12.28 227 SER B O 1
ATOM 3681 N N . ILE B 1 228 ? -41.895 -7.369 12.637 1.00 9.22 228 ILE B N 1
ATOM 3682 C CA . ILE B 1 228 ? -40.558 -6.831 12.876 1.00 9.37 228 ILE B CA 1
ATOM 3683 C C . ILE B 1 228 ? -39.626 -7.989 13.207 1.00 11.34 228 ILE B C 1
ATOM 3684 O O . ILE B 1 228 ? -39.873 -8.739 14.136 1.00 12.87 228 ILE B O 1
ATOM 3689 N N . ASP B 1 229 ? -38.577 -8.146 12.412 1.00 9.45 229 ASP B N 1
ATOM 3690 C CA . ASP B 1 229 ? -37.604 -9.224 12.600 1.00 12.53 229 ASP B CA 1
ATOM 3691 C C . ASP B 1 229 ? -36.632 -8.913 13.740 1.00 14.36 229 ASP B C 1
ATOM 3692 O O . ASP B 1 229 ? -36.391 -9.749 14.618 1.00 13.55 229 ASP B O 1
ATOM 3697 N N . TYR B 1 230 ? -36.100 -7.697 13.754 1.00 12.25 230 TYR B N 1
ATOM 3698 C CA . TYR B 1 230 ? -35.156 -7.323 14.788 1.00 12.02 230 TYR B CA 1
ATOM 3699 C C . TYR B 1 230 ? -34.965 -5.824 14.940 1.00 13.95 230 TYR B C 1
ATOM 3700 O O . TYR B 1 230 ? -35.366 -5.043 14.078 1.00 13.32 230 TYR B O 1
ATOM 3709 N N . ILE B 1 231 ? -34.349 -5.441 16.057 1.00 11.77 231 ILE B N 1
ATOM 3710 C CA . ILE B 1 231 ? -33.732 -4.132 16.224 1.00 12.79 231 ILE B CA 1
ATOM 3711 C C . ILE B 1 231 ? -32.292 -4.395 16.622 1.00 13.45 231 ILE B C 1
ATOM 3712 O O . ILE B 1 231 ? -32.056 -5.157 17.554 1.00 13.12 231 ILE B O 1
ATOM 3717 N N . LYS B 1 232 ? -31.344 -3.776 15.923 1.00 11.84 232 LYS B N 1
ATOM 3718 C CA . LYS B 1 232 ? -29.934 -3.895 16.273 1.00 11.57 232 LYS B CA 1
ATOM 3719 C C . LYS B 1 232 ? -29.361 -2.527 16.633 1.00 12.13 232 LYS B C 1
ATOM 3720 O O . LYS B 1 232 ? -29.654 -1.535 15.968 1.00 12.02 232 LYS B O 1
ATOM 3726 N N . VAL B 1 233 ? -28.537 -2.463 17.675 1.00 9.94 233 VAL B N 1
ATOM 3727 C CA . VAL B 1 233 ? -27.879 -1.210 18.025 1.00 10.34 233 VAL B CA 1
ATOM 3728 C C . VAL B 1 233 ? -26.382 -1.419 18.013 1.00 11.37 233 VAL B C 1
ATOM 3729 O O . VAL B 1 233 ? -25.882 -2.312 18.702 1.00 11.57 233 VAL B O 1
ATOM 3733 N N . TYR B 1 234 ? -25.692 -0.631 17.196 1.00 9.05 234 TYR B N 1
ATOM 3734 C CA . TYR B 1 234 ? -24.231 -0.637 17.128 1.00 11.64 234 TYR B CA 1
ATOM 3735 C C . TYR B 1 234 ? -23.634 0.656 17.692 1.00 12.32 234 TYR B C 1
ATOM 3736 O O . TYR B 1 234 ? -24.148 1.741 17.431 1.00 12.98 234 TYR B O 1
ATOM 3745 N N . GLN B 1 235 ? -22.536 0.552 18.444 1.00 12.37 235 GLN B N 1
ATOM 3746 C CA . GLN B 1 235 ? -21.814 1.733 18.931 1.00 10.91 235 GLN B CA 1
ATOM 3747 C C . GLN B 1 235 ? -20.314 1.488 18.830 1.00 15.63 235 GLN B C 1
ATOM 3748 O O . GLN B 1 235 ? -19.894 0.345 18.915 1.00 15.96 235 GLN B O 1
#

B-factor: mean 16.57, std 7.26, range [6.1, 52.5]

Sequence (460 aa):
KLVWEEHFNGKELDTKNWNFELGDGCPNCGWGNSERQLYTKTNHKMENGKLVITAKKEGTQYTSTRITTQGKKEFQYGYIEARAKLPVGKGIWPAFWMLGSNIKTVGWPQCGEIDILEYVGKEPHMVFTSLHTTASHGNNTINTKRTRIDTIEQGFHLYAIDWTKDKMDFFVDNILVYTFNPTDKTEAIWPYDQPFYFIINMAIGGNFGGPEVDDAIFPQDFSIDYIKVYQKLVWEEHFNGKELDTKNWNFELGDGCPNCGWGNSERQLYTKTNHKMENGKLVITAKKEGTQYTSTRITTQGKKEFQYGYIEARAKLPVGKGIWPAFWMLGSNIKTVGWPQCGEIDILEYVGKEPHMVFTSLHTTASHGNTINTKRTRIDTIEQGFHLYAIDWTKDKMDFFVDNILVYTFNPTDKTEAIWPYDQPFYFIINMAIGGNFGGPEVDDAIFPQDFSIDYIKVYQ

Foldseek 3Di:
DFDDKDQLQDFADDVLQKDWDFAQCPVCGVVVFVFQATEDRPQWGRDPRKIKWKWAQDPSYIYITKMKRQPRDWDAFFKKKWKKADWAFQFKWWFKWKWANCCVPPNPPLRKIWTWFIDARNDAQKTKTAIAFLLAHDPGPGMDIDGGNCRNPHMKMTIWGDDPAKIFIDINNHTGHIDGDPDDDSRRPSRRGIMMIMTIMTGAGNPNHVDGDNVSPTIIMIIRMMITGD/DFDDKDQLQDQADDVLQKDWDFAQCPVCGVVVFVFQATEDRPQWGRDPRKIKWKWAQDPNHIYTTKMKRQPRDWDAFFKKKWKKADWAFQFKWWFKWKWANCCVPPNPPLRKIWTFFIDARNDAQKTKTAIGFLQAHDPGPGMDIDGGNCRNPHMKMTIWGDDPAKIFIDINRHTGHIDGDPDCDSRRPSRRGIMMIMTIMTGAGDPSHVDGDNVSPTIIMIIRMMITGD

Secondary structure (DSSP, 8-state):
-EEEEE---SSS--TTT-EE--BS-TTSTIIIII--EEE-SSSEEEETTEEEEEEEEETTEEEE-EEE-TTTSEESSEEEEEEEE---STTEEEEEEEEETTHHHH-TTTT-EEEEEE--TTSTTEEEEEEE-SSS-SS-SSEEEEEBTTTTSS-EEEEEEE-SS-EEEEETTEEEEEE--S---TTT---SS-EEEEEEEEESHHHH-S---GGG-SEEEEEEEEEEE-/-EEEEE---SSS--TTT-EE--BT-TTSGGGGTT--EEE-SSSEEEETTEEEEEEEEETTEEEE-EEE-TTTSEESSEEEEEEEE---STTEEEEEEEEETTHHHH-TTTT-EEEEEE--TTSTTEEEEEEE-SSS-SS-SSEEEEEBTTTTSSEEEEEEEE-SS-EEEEETTEEEEEE--SS--TTT---SS-EEEEEEEEESHHHH-S---GGG-SEEEEEEEEEEE-

CATH classification: 2.60.120.200